Protein AF-A0A2V8VSI7-F1 (afdb_monomer)

Foldseek 3Di:
DDDLLNVLVLCLVLVPQEDEDAEELDQVCVVVNCVNCVVSNRQYKYKYFAWEWQADDDDDDDPDDDDDDQDWLPPPHTDTFTKIKIQLAPLSVVLRVVQSVQQQVNLPPPPVDDDPVGSGGDGGYLVSCLVSQPRMAIEGEQADPDQDPDSDDADDGHDDHPPPPPPPPPPDDDDPPDPVLVSRLVVVVSVCVRHPQSYEHEAEDQDPPRVVSVVSRVVSCVVNVHHYAYDLQADEAALVCLLVQLVVLCVVVVHDSVPRDPPSGGHSRRHNDRPVVSCVSCVPCVVNHVVVVVVSVSRDYDDDPPDDDAPDADDDPPDDLLRRLLVLLVQLCCVVVVDQDPVNVVQQVVLSVLCVVLVVSSVLRVLLVVVVVCVVVVHDAEDDDLCLLHSSCVSSPNHVHDNVVVVRDNCRQGNSVDSDDGD

Solvent-accessible surface area (backbone atoms only — not comparable to full-atom values): 24580 Å² total; per-residue (Å²): 114,65,48,60,68,56,51,47,52,50,34,58,77,66,66,45,68,58,51,73,50,56,41,76,59,38,63,89,58,48,68,60,35,42,52,54,18,56,77,70,71,28,45,55,34,52,28,25,29,32,48,30,48,42,86,80,86,86,73,84,85,75,90,77,80,98,66,84,81,85,80,54,97,77,59,90,77,74,44,56,36,63,34,37,36,33,24,26,24,62,60,6,43,52,25,51,52,49,52,43,44,58,18,45,59,77,43,72,66,81,58,92,82,63,59,86,87,65,53,70,45,51,57,36,45,67,64,59,48,50,76,44,28,61,45,39,31,37,37,38,55,71,59,37,90,57,80,72,85,66,97,61,89,36,89,49,64,53,32,80,58,79,68,92,80,74,78,81,85,79,88,78,80,98,67,93,73,53,80,61,57,58,51,52,52,52,51,53,49,54,49,34,72,55,38,49,91,34,34,29,39,35,42,57,82,67,53,98,67,28,70,59,56,46,55,50,49,53,51,50,23,63,76,69,72,36,54,55,29,55,54,55,77,62,61,29,65,46,57,80,44,42,60,55,51,40,47,54,38,8,62,76,69,75,48,50,70,92,67,56,44,74,25,55,39,82,57,64,60,25,22,61,68,50,71,72,56,54,46,69,75,35,72,92,43,60,65,23,57,50,37,49,54,52,53,53,68,60,35,63,54,73,85,84,75,92,69,86,84,75,75,90,68,89,63,62,91,96,52,46,53,56,60,44,48,51,52,50,28,52,54,22,35,31,73,73,60,73,57,78,46,74,66,57,48,54,53,45,54,51,54,50,50,52,36,52,75,69,68,40,32,45,58,57,52,50,53,47,50,54,53,50,53,32,53,76,72,69,46,90,80,76,59,61,78,45,46,30,19,28,56,53,35,28,20,65,54,54,12,88,46,62,16,79,86,70,72,42,54,40,62,73,42,58,36,93,90,47,92,67,82,75,116

Nearest PDB structures (foldseek):
  4jom-assembly1_A  TM=8.310E-01  e=1.559E-24  Escherichia coli K-12
  5fkv-assembly1_A  TM=8.664E-01  e=5.721E-24  Escherichia coli K-12
  5fkw-assembly1_A  TM=8.546E-01  e=1.582E-23  Escherichia coli K-12
  5fku-assembly1_A  TM=8.535E-01  e=1.902E-22  Escherichia coli K-12
  7pu7-assembly1_A  TM=7.719E-01  e=9.515E-24  Mycobacterium tuberculosis

pLDDT: mean 80.78, std 22.1, range [26.16, 98.5]

Mean predicted aligned error: 10.65 Å

Sequence (423 aa):
MASPEEIIAAAVEQKMPAVALTDTNGLYAAVQFYKLAQEARIKPIVGVALDIQWRVTSGEWREGIGEIPHCTRNDRRTHSMSLVLLAADMEGYSNLCQLVTLRHLGTTQLSQNMNPAETDGRPVTMQELAEHNHGVIALCPLPARSRDTSNRRGTIHRAPANTTQAEADCHEQGCSVTSRDLRITNYFSQLKEIFGDRLYIEVQRLLPGDGRTLREAERIGRELGVPLVATNNVHFLRPEEHLHHRVVNAIRTGGLLTTVAPPEITTGEAWFKPAAEMQKLFPDHPELLQATLEIADRCNLQLELGKLIFPECTVPEGETPDSYLEKVSFEGALKRYHFVTPEVRSRLMRELAVIKKWSLSPYFLLVLDIVNEARRRGIPAVARGSAASSMVTYGLGISRVCPLRWGLYFERFLNEQRGDCPD

Structure (mmCIF, N/CA/C/O backbone):
data_AF-A0A2V8VSI7-F1
#
_entry.id   AF-A0A2V8VSI7-F1
#
loop_
_atom_site.group_PDB
_atom_site.id
_atom_site.type_symbol
_atom_site.label_atom_id
_atom_site.label_alt_id
_atom_site.label_comp_id
_atom_site.label_asym_id
_atom_site.label_entity_id
_atom_site.label_seq_id
_atom_site.pdbx_PDB_ins_code
_atom_site.Cartn_x
_atom_site.Cartn_y
_atom_site.Cartn_z
_atom_site.occupancy
_atom_site.B_iso_or_equiv
_atom_site.auth_seq_id
_atom_site.auth_comp_id
_atom_site.auth_asym_id
_atom_site.auth_atom_id
_atom_site.pdbx_PDB_model_num
ATOM 1 N N . MET A 1 1 ? -7.793 7.190 -15.666 1.00 66.06 1 MET A N 1
ATOM 2 C CA . MET A 1 1 ? -6.771 6.394 -14.962 1.00 66.06 1 MET A CA 1
ATOM 3 C C . MET A 1 1 ? -7.435 5.089 -14.612 1.00 66.06 1 MET A C 1
ATOM 5 O O . MET A 1 1 ? -8.602 5.136 -14.242 1.00 66.06 1 MET A O 1
ATOM 9 N N . ALA A 1 2 ? -6.736 3.979 -14.803 1.00 83.25 2 ALA A N 1
ATOM 10 C CA . ALA A 1 2 ? -7.279 2.665 -14.500 1.00 83.25 2 ALA A CA 1
ATOM 11 C C . ALA A 1 2 ? -7.461 2.522 -12.984 1.00 83.25 2 ALA A C 1
ATOM 13 O O . ALA A 1 2 ? -6.534 2.805 -12.226 1.00 83.25 2 ALA A O 1
ATOM 14 N N . SER A 1 3 ? -8.652 2.129 -12.548 1.00 92.12 3 SER A N 1
ATOM 15 C CA . SER A 1 3 ? -8.899 1.774 -11.149 1.00 92.12 3 SER A CA 1
ATOM 16 C C . SER A 1 3 ? -8.239 0.431 -10.802 1.00 92.12 3 SER A C 1
ATOM 18 O O . SER A 1 3 ? -8.031 -0.394 -11.700 1.00 92.12 3 SER A O 1
ATOM 20 N N . PRO A 1 4 ? -7.921 0.166 -9.520 1.00 94.56 4 PRO A N 1
ATOM 21 C CA . PRO A 1 4 ? -7.428 -1.142 -9.090 1.00 94.56 4 PRO A CA 1
ATOM 22 C C . PRO A 1 4 ? -8.318 -2.301 -9.558 1.00 94.56 4 PRO A C 1
ATOM 24 O O . PRO A 1 4 ? -7.806 -3.329 -9.993 1.00 94.56 4 PRO A O 1
ATOM 27 N N . GLU A 1 5 ? -9.640 -2.122 -9.532 1.00 95.75 5 GLU A N 1
ATOM 28 C CA . GLU A 1 5 ? -10.621 -3.095 -10.012 1.00 95.75 5 GLU A CA 1
ATOM 29 C C . GLU A 1 5 ? -10.425 -3.425 -11.495 1.00 95.75 5 GLU A C 1
ATOM 31 O O . GLU A 1 5 ? -10.368 -4.598 -11.871 1.00 95.75 5 GLU A O 1
ATOM 36 N N . GLU A 1 6 ? -10.295 -2.405 -12.346 1.00 95.38 6 GLU A N 1
ATOM 37 C CA . GLU A 1 6 ? -10.133 -2.603 -13.788 1.00 95.38 6 GLU A CA 1
ATOM 38 C C . GLU A 1 6 ? -8.757 -3.199 -14.133 1.00 95.38 6 GLU A C 1
ATOM 40 O O . GLU A 1 6 ? -8.664 -4.037 -15.031 1.00 95.38 6 GLU A O 1
ATOM 45 N N . ILE 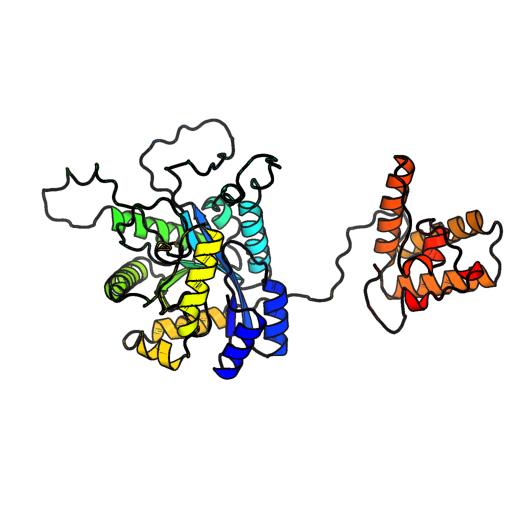A 1 7 ? -7.699 -2.823 -13.400 1.00 96.06 7 ILE A N 1
ATOM 46 C CA . ILE A 1 7 ? -6.353 -3.403 -13.553 1.00 96.06 7 ILE A CA 1
ATOM 47 C C . ILE A 1 7 ? -6.386 -4.906 -13.260 1.00 96.06 7 ILE A C 1
ATOM 49 O O . ILE A 1 7 ? -5.882 -5.703 -14.052 1.00 96.06 7 ILE A O 1
ATOM 53 N N . ILE A 1 8 ? -7.002 -5.309 -12.144 1.00 97.44 8 ILE A N 1
ATOM 54 C CA . ILE A 1 8 ? -7.108 -6.723 -11.771 1.00 97.44 8 ILE A CA 1
ATOM 55 C C . ILE A 1 8 ? -7.988 -7.489 -12.762 1.00 97.44 8 ILE A C 1
ATOM 57 O O . ILE A 1 8 ? -7.614 -8.586 -13.178 1.00 97.44 8 ILE A O 1
ATOM 61 N N . ALA A 1 9 ? -9.107 -6.913 -13.208 1.00 96.75 9 ALA A N 1
ATOM 62 C CA . ALA A 1 9 ? -9.951 -7.533 -14.227 1.00 96.75 9 ALA A CA 1
ATOM 63 C C . ALA A 1 9 ? -9.184 -7.781 -15.539 1.00 96.75 9 ALA A C 1
ATOM 65 O O . ALA A 1 9 ? -9.243 -8.883 -16.088 1.00 96.75 9 ALA A O 1
ATOM 66 N N . ALA A 1 10 ? -8.407 -6.796 -16.002 1.00 96.19 10 ALA A N 1
ATOM 67 C CA . ALA A 1 10 ? -7.572 -6.936 -17.192 1.00 96.19 10 ALA A CA 1
ATOM 68 C C . ALA A 1 10 ? -6.474 -7.998 -17.004 1.00 96.19 10 ALA A C 1
ATOM 70 O O . ALA A 1 10 ? -6.204 -8.779 -17.916 1.00 96.19 10 ALA A O 1
ATOM 71 N N . ALA A 1 11 ? -5.866 -8.078 -15.818 1.00 96.69 11 ALA A N 1
ATOM 72 C CA . ALA A 1 11 ? -4.865 -9.093 -15.499 1.00 96.69 11 ALA A CA 1
ATOM 73 C C . ALA A 1 11 ? -5.439 -10.517 -15.549 1.00 96.69 11 ALA A C 1
ATOM 75 O O . ALA A 1 11 ? -4.813 -11.419 -16.109 1.00 96.69 11 ALA A O 1
ATOM 76 N N . VAL A 1 12 ? -6.651 -10.708 -15.014 1.00 97.44 12 VAL A N 1
ATOM 77 C CA . VAL A 1 12 ? -7.385 -11.980 -15.069 1.00 97.44 12 VAL A CA 1
ATOM 78 C C . VAL A 1 12 ? -7.721 -12.351 -16.513 1.00 97.44 12 VAL A C 1
ATOM 80 O O . VAL A 1 12 ? -7.460 -13.482 -16.928 1.00 97.44 12 VAL A O 1
ATOM 83 N N . GLU A 1 13 ? -8.254 -11.409 -17.297 1.00 96.56 13 GLU A N 1
ATOM 84 C CA . GLU A 1 13 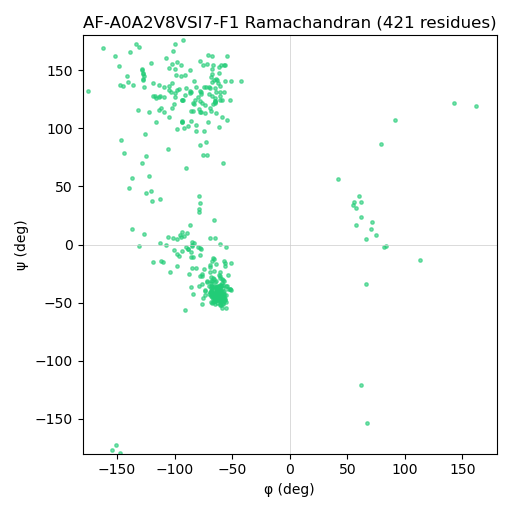? -8.579 -11.616 -18.716 1.00 96.56 13 GLU A CA 1
ATOM 85 C C . GLU A 1 13 ? -7.344 -12.059 -19.515 1.00 96.56 13 GLU A C 1
ATOM 87 O O . GLU A 1 13 ? -7.399 -13.006 -20.304 1.00 96.56 13 GLU A O 1
ATOM 92 N N . GLN A 1 14 ? -6.203 -11.421 -19.251 1.00 95.75 14 GLN A N 1
ATOM 93 C CA . GLN A 1 14 ? -4.928 -11.702 -19.906 1.00 95.75 14 GLN A CA 1
ATOM 94 C C . GLN A 1 14 ? -4.161 -12.886 -19.284 1.00 95.75 14 GLN A C 1
ATOM 96 O O . GLN A 1 14 ? -3.080 -13.226 -19.768 1.00 95.75 14 GLN A O 1
ATOM 101 N N . LYS A 1 15 ? -4.715 -13.545 -18.251 1.00 96.25 15 LYS A N 1
ATOM 102 C CA . LYS A 1 15 ? -4.118 -14.682 -17.521 1.00 96.25 15 LYS A CA 1
ATOM 103 C C . LYS A 1 15 ? -2.726 -14.385 -16.950 1.00 96.25 15 LYS A C 1
ATOM 105 O O . LYS A 1 15 ? -1.849 -15.251 -16.951 1.00 96.25 15 LYS A O 1
ATOM 110 N N . MET A 1 16 ? -2.510 -13.161 -16.477 1.00 95.88 16 MET A N 1
ATOM 111 C CA . MET A 1 16 ? -1.258 -12.773 -15.832 1.00 95.88 16 MET A CA 1
ATOM 112 C C . MET A 1 16 ? -1.184 -13.364 -14.416 1.00 95.88 16 MET A C 1
ATOM 114 O O . MET A 1 16 ? -2.165 -13.288 -13.683 1.00 95.88 16 MET A O 1
ATOM 118 N N . PRO A 1 17 ? -0.047 -13.939 -13.991 1.00 96.50 17 PRO A N 1
ATOM 119 C CA . PRO A 1 17 ? 0.071 -14.525 -12.654 1.00 96.50 17 PRO A CA 1
ATOM 120 C C . PRO A 1 17 ? 0.218 -13.469 -11.547 1.00 96.50 17 PRO A C 1
ATOM 122 O O . PRO A 1 17 ? -0.160 -13.716 -10.401 1.00 96.50 17 PRO A O 1
ATOM 125 N N . ALA A 1 18 ? 0.771 -12.300 -11.878 1.00 97.75 18 ALA A N 1
ATOM 126 C CA . ALA A 1 18 ? 1.078 -11.227 -10.943 1.00 97.75 18 ALA A CA 1
ATOM 127 C C . ALA A 1 18 ? 0.947 -9.857 -11.616 1.00 97.75 18 ALA A C 1
ATOM 129 O O . ALA A 1 18 ? 1.141 -9.744 -12.828 1.00 97.75 18 ALA A O 1
ATOM 130 N N . VAL A 1 19 ? 0.668 -8.820 -10.824 1.00 97.44 19 VAL A N 1
ATOM 131 C CA . VAL A 1 19 ? 0.669 -7.418 -11.268 1.00 97.44 19 VAL A CA 1
ATOM 132 C C . VAL A 1 19 ? 1.273 -6.536 -10.185 1.00 97.44 19 VAL A C 1
ATOM 134 O O . VAL A 1 19 ? 0.986 -6.724 -9.002 1.00 97.44 19 VAL A O 1
ATOM 137 N N . ALA A 1 20 ? 2.082 -5.558 -10.598 1.00 97.62 20 ALA A N 1
ATOM 138 C CA . ALA A 1 20 ? 2.595 -4.514 -9.724 1.00 97.62 20 ALA A CA 1
ATOM 139 C C . ALA A 1 20 ? 1.792 -3.221 -9.864 1.00 97.62 20 ALA A C 1
ATOM 141 O O . ALA A 1 20 ? 1.588 -2.739 -10.978 1.00 97.62 20 ALA A O 1
ATOM 142 N N . LEU A 1 21 ? 1.370 -2.654 -8.733 1.00 97.12 21 LEU A N 1
ATOM 143 C CA . LEU A 1 21 ? 0.835 -1.298 -8.666 1.00 97.12 21 LEU A CA 1
ATOM 144 C C . LEU A 1 21 ? 1.917 -0.376 -8.106 1.00 97.12 21 LEU A C 1
ATOM 146 O O . LEU A 1 21 ? 2.359 -0.565 -6.974 1.00 97.12 21 LEU A O 1
ATOM 150 N N . THR A 1 22 ? 2.342 0.599 -8.908 1.00 95.31 22 THR A N 1
ATOM 151 C CA . THR A 1 22 ? 3.442 1.523 -8.595 1.00 95.31 22 THR A CA 1
ATOM 152 C C . THR A 1 22 ? 2.990 2.965 -8.790 1.00 95.31 22 THR A C 1
ATOM 154 O O . THR A 1 22 ? 3.392 3.638 -9.741 1.00 95.31 22 THR A O 1
ATOM 157 N N . ASP A 1 23 ? 2.112 3.428 -7.902 1.00 91.12 23 ASP A N 1
ATOM 158 C CA . ASP A 1 23 ? 1.590 4.795 -7.935 1.00 91.12 23 ASP A CA 1
ATOM 159 C C . ASP A 1 23 ? 2.715 5.828 -7.773 1.00 91.12 23 ASP A C 1
ATOM 161 O O . ASP A 1 23 ? 3.758 5.573 -7.165 1.00 91.12 23 ASP A O 1
ATOM 165 N N . THR A 1 24 ? 2.513 7.029 -8.317 1.00 88.25 24 THR A N 1
ATOM 166 C CA . THR A 1 24 ? 3.495 8.110 -8.193 1.00 88.25 24 THR A CA 1
ATOM 167 C C . THR A 1 24 ? 3.487 8.681 -6.781 1.00 88.25 24 THR A C 1
ATOM 169 O O . THR A 1 24 ? 2.489 9.240 -6.327 1.00 88.25 24 THR A O 1
ATOM 172 N N . ASN A 1 25 ? 4.637 8.598 -6.115 1.00 86.31 25 ASN A N 1
ATOM 173 C CA . ASN A 1 25 ? 4.928 9.222 -4.830 1.00 86.31 25 ASN A CA 1
ATOM 174 C C . ASN A 1 25 ? 3.990 8.833 -3.677 1.00 86.31 25 ASN A C 1
ATOM 176 O O . ASN A 1 25 ? 3.980 9.521 -2.663 1.00 86.31 25 ASN A O 1
ATOM 180 N N . GLY A 1 26 ? 3.224 7.748 -3.784 1.00 90.25 26 GLY A N 1
ATOM 181 C CA . GLY A 1 26 ? 2.292 7.331 -2.743 1.00 90.25 26 GLY A CA 1
ATOM 182 C C . GLY A 1 26 ? 1.856 5.879 -2.878 1.00 90.25 26 GLY A C 1
ATOM 183 O O . GLY A 1 26 ? 2.102 5.238 -3.890 1.00 90.25 26 GLY A O 1
ATOM 184 N N . LEU A 1 27 ? 1.195 5.378 -1.834 1.00 93.12 27 LEU A N 1
ATOM 185 C CA . LEU A 1 27 ? 0.635 4.022 -1.748 1.00 93.12 27 LEU A CA 1
ATOM 186 C C . LEU A 1 27 ? -0.889 4.076 -1.538 1.00 93.12 27 LEU A C 1
ATOM 188 O O . LEU A 1 27 ? -1.455 3.299 -0.772 1.00 93.12 27 LEU A O 1
ATOM 192 N N . TYR A 1 28 ? -1.558 5.038 -2.180 1.00 91.00 28 TYR A N 1
ATOM 193 C CA . TYR A 1 28 ? -2.950 5.397 -1.887 1.00 91.00 28 TYR A CA 1
ATOM 194 C C . TYR A 1 28 ? -3.925 4.239 -2.102 1.00 91.00 28 TYR A C 1
ATOM 196 O O . TYR A 1 28 ? -4.801 4.006 -1.271 1.00 91.00 28 TYR A O 1
ATOM 204 N N . ALA A 1 29 ? -3.748 3.492 -3.193 1.00 93.12 29 ALA A N 1
ATOM 205 C CA . ALA A 1 29 ? -4.604 2.366 -3.542 1.00 93.12 29 ALA A CA 1
ATOM 206 C C . ALA A 1 29 ? -4.024 1.000 -3.130 1.00 93.12 29 ALA A C 1
ATOM 208 O O . ALA A 1 29 ? -4.637 -0.026 -3.417 1.00 93.12 29 ALA A O 1
ATOM 209 N N . ALA A 1 30 ? -2.883 0.954 -2.427 1.00 94.44 30 ALA A N 1
ATOM 210 C CA . ALA A 1 30 ? -2.153 -0.289 -2.159 1.00 94.44 30 ALA A CA 1
ATOM 211 C C . ALA A 1 30 ? -2.998 -1.352 -1.430 1.00 94.44 30 ALA A C 1
ATOM 213 O O . ALA A 1 30 ? -3.031 -2.507 -1.849 1.00 94.44 30 ALA A O 1
ATOM 214 N N . VAL A 1 31 ? -3.729 -0.969 -0.375 1.00 94.50 31 VAL A N 1
ATOM 215 C CA . VAL A 1 31 ? -4.557 -1.908 0.410 1.00 94.50 31 VAL A CA 1
ATOM 216 C C . VAL A 1 31 ? -5.769 -2.403 -0.385 1.00 94.50 31 VAL A C 1
ATOM 218 O O . VAL A 1 31 ? -6.108 -3.584 -0.315 1.00 94.50 31 VAL A O 1
ATOM 221 N N . GLN A 1 32 ? -6.425 -1.517 -1.141 1.00 95.44 32 GLN A N 1
ATOM 222 C CA . GLN A 1 32 ? -7.565 -1.876 -1.992 1.00 95.44 32 GLN A CA 1
ATOM 223 C C . GLN A 1 32 ? -7.125 -2.823 -3.113 1.00 95.44 32 GLN A C 1
ATOM 225 O O . GLN A 1 32 ? -7.711 -3.889 -3.279 1.00 95.44 32 GLN A O 1
ATOM 230 N N . PHE A 1 33 ? -6.041 -2.478 -3.811 1.00 97.12 33 PHE A N 1
ATOM 231 C CA . PHE A 1 33 ? -5.417 -3.309 -4.837 1.00 97.12 33 PHE A CA 1
ATOM 232 C C . PHE A 1 33 ? -5.037 -4.692 -4.305 1.00 97.12 33 PHE A C 1
ATOM 234 O O . PHE A 1 33 ? -5.388 -5.700 -4.912 1.00 97.12 33 PHE A O 1
ATOM 241 N N . TYR A 1 34 ? -4.382 -4.751 -3.142 1.00 96.94 34 TYR A N 1
ATOM 242 C CA . TYR A 1 34 ? -3.969 -6.009 -2.530 1.00 96.94 34 TYR A CA 1
ATOM 243 C C . TYR A 1 34 ? -5.166 -6.925 -2.226 1.00 96.94 34 TYR A C 1
ATOM 245 O O . TYR A 1 34 ? -5.124 -8.110 -2.553 1.00 96.94 34 TYR A O 1
ATOM 253 N N . LYS A 1 35 ? -6.257 -6.380 -1.664 1.00 95.81 35 LYS A N 1
ATOM 254 C CA . LYS A 1 35 ? -7.498 -7.133 -1.401 1.00 95.81 35 LYS A CA 1
ATOM 255 C C . LYS A 1 35 ? -8.111 -7.698 -2.683 1.00 95.81 35 LYS A C 1
ATOM 257 O O . LYS A 1 35 ? -8.349 -8.899 -2.767 1.00 95.81 35 LYS A O 1
ATOM 262 N N . LEU A 1 36 ? -8.309 -6.844 -3.688 1.00 97.00 36 LEU A N 1
ATOM 263 C CA . LEU A 1 36 ? -8.920 -7.230 -4.964 1.00 97.00 36 LEU A CA 1
ATOM 264 C C . LEU A 1 36 ? -8.091 -8.288 -5.701 1.00 97.00 36 LEU A C 1
ATOM 266 O O . LEU A 1 36 ? -8.638 -9.248 -6.241 1.00 97.00 36 LEU A O 1
ATOM 270 N N . ALA A 1 37 ? -6.765 -8.145 -5.693 1.00 96.69 37 ALA A N 1
ATOM 271 C CA . ALA A 1 37 ? -5.856 -9.110 -6.298 1.00 96.69 37 ALA A CA 1
ATOM 272 C C . ALA A 1 37 ? -5.943 -10.482 -5.613 1.00 96.69 37 ALA A C 1
ATOM 274 O O . ALA A 1 37 ? -6.057 -11.503 -6.294 1.00 96.69 37 ALA A O 1
ATOM 275 N N . GLN A 1 38 ? -5.953 -10.512 -4.272 1.00 94.81 38 GLN A N 1
ATOM 276 C CA . GLN A 1 38 ? -6.104 -11.752 -3.508 1.00 94.81 38 GLN A CA 1
ATOM 277 C C . GLN A 1 38 ? -7.431 -12.458 -3.812 1.00 94.81 38 GLN A C 1
ATOM 279 O O . GLN A 1 38 ? -7.435 -13.667 -4.049 1.00 94.81 38 GLN A O 1
ATOM 284 N N . GLU A 1 39 ? -8.541 -11.717 -3.859 1.00 95.88 39 GLU A N 1
ATOM 285 C CA . GLU A 1 39 ? -9.862 -12.252 -4.217 1.00 95.88 39 GLU A CA 1
ATOM 286 C C . GLU A 1 39 ? -9.876 -12.838 -5.638 1.00 95.88 39 GLU A C 1
ATOM 288 O O . GLU A 1 39 ? -10.419 -13.922 -5.865 1.00 95.88 39 GLU A O 1
ATOM 293 N N . ALA A 1 40 ? -9.208 -12.169 -6.581 1.00 97.00 40 ALA A N 1
ATOM 294 C CA . ALA A 1 40 ? -9.070 -12.603 -7.969 1.00 97.00 40 ALA A CA 1
ATOM 295 C C . ALA A 1 40 ? -7.989 -13.681 -8.196 1.00 97.00 40 ALA A C 1
ATOM 297 O O . ALA A 1 40 ? -7.833 -14.156 -9.322 1.00 97.00 40 ALA A O 1
ATOM 298 N N . ARG A 1 41 ? -7.252 -14.089 -7.150 1.00 96.38 41 ARG A N 1
ATOM 299 C CA . ARG A 1 41 ? -6.105 -15.020 -7.214 1.00 96.38 41 ARG A CA 1
ATOM 300 C C . ARG A 1 41 ? -4.978 -14.557 -8.146 1.00 96.38 41 ARG A C 1
ATOM 302 O O . ARG A 1 41 ? -4.274 -15.381 -8.726 1.00 96.38 41 ARG A O 1
ATOM 309 N N . ILE A 1 42 ? -4.797 -13.247 -8.262 1.00 97.56 42 ILE A N 1
ATOM 310 C CA . ILE A 1 42 ? -3.649 -12.616 -8.917 1.00 97.56 42 ILE A CA 1
ATOM 311 C C . ILE A 1 42 ? -2.661 -12.234 -7.822 1.00 97.56 42 ILE A C 1
ATOM 313 O O . ILE A 1 42 ? -3.063 -11.658 -6.815 1.00 97.56 42 ILE A O 1
ATOM 317 N N . LYS A 1 43 ? -1.371 -12.534 -7.989 1.00 97.94 43 LYS A N 1
ATOM 318 C CA . LYS A 1 43 ? -0.353 -12.154 -7.003 1.00 97.94 43 LYS A CA 1
ATOM 319 C C . LYS A 1 43 ? -0.182 -10.621 -6.991 1.00 97.94 43 LYS A C 1
ATOM 321 O O . LYS A 1 43 ? 0.266 -10.072 -8.003 1.00 97.94 43 LYS A O 1
ATOM 326 N N . PRO A 1 44 ? -0.522 -9.915 -5.893 1.00 97.62 44 PRO A N 1
ATOM 327 C CA . PRO A 1 44 ? -0.304 -8.477 -5.811 1.00 97.62 44 PRO A CA 1
ATOM 328 C C . PRO A 1 44 ? 1.163 -8.172 -5.524 1.00 97.62 44 PRO A C 1
ATOM 330 O O . PRO A 1 44 ? 1.745 -8.712 -4.585 1.00 97.62 44 PRO A O 1
ATOM 333 N N . ILE A 1 45 ? 1.735 -7.243 -6.281 1.00 98.38 45 ILE A N 1
ATOM 334 C CA . ILE A 1 45 ? 3.033 -6.641 -5.979 1.00 98.38 45 ILE A CA 1
ATOM 335 C C . ILE A 1 45 ? 2.780 -5.172 -5.643 1.00 98.38 45 ILE A C 1
ATOM 337 O O . ILE A 1 45 ? 2.293 -4.398 -6.466 1.00 98.38 45 ILE A O 1
ATOM 341 N N . VAL A 1 46 ? 3.065 -4.793 -4.401 1.00 98.12 46 VAL A N 1
ATOM 342 C CA . VAL A 1 46 ? 2.893 -3.414 -3.935 1.00 98.12 46 VAL A CA 1
ATOM 343 C C . VAL A 1 46 ? 4.193 -2.658 -4.162 1.00 98.12 46 VAL A C 1
ATOM 345 O O . VAL A 1 46 ? 5.256 -3.111 -3.739 1.00 98.12 46 VAL A O 1
ATOM 348 N N . GLY A 1 47 ? 4.110 -1.499 -4.802 1.00 97.12 47 GLY A N 1
ATOM 349 C CA . GLY A 1 47 ? 5.257 -0.636 -5.014 1.00 97.12 47 GLY A CA 1
ATOM 350 C C . GLY A 1 47 ? 4.880 0.827 -5.181 1.00 97.12 47 GLY A C 1
ATOM 351 O O . GLY A 1 47 ? 3.721 1.218 -5.074 1.00 97.12 47 GLY A O 1
ATOM 352 N N . VAL A 1 48 ? 5.887 1.651 -5.439 1.00 95.38 48 VAL A N 1
ATOM 353 C CA . VAL A 1 48 ? 5.757 3.099 -5.594 1.00 95.38 48 VAL A CA 1
ATOM 354 C C . VAL A 1 48 ? 6.791 3.599 -6.596 1.00 95.38 48 VAL A C 1
ATOM 356 O O . VAL A 1 48 ? 7.948 3.192 -6.557 1.00 95.38 48 VAL A O 1
ATOM 359 N N . ALA A 1 49 ? 6.387 4.493 -7.492 1.00 92.31 49 ALA A N 1
ATOM 360 C CA . ALA A 1 49 ? 7.311 5.274 -8.304 1.00 92.31 49 ALA A CA 1
ATOM 361 C C . ALA A 1 49 ? 7.663 6.547 -7.525 1.00 92.31 49 ALA A C 1
ATOM 363 O O . ALA A 1 49 ? 6.849 7.467 -7.429 1.00 92.31 49 ALA A O 1
ATOM 364 N N . LEU A 1 50 ? 8.846 6.581 -6.914 1.00 87.38 50 LEU A N 1
ATOM 365 C CA . LEU A 1 50 ? 9.234 7.607 -5.950 1.00 87.38 50 LEU A CA 1
ATOM 366 C C . LEU A 1 50 ? 10.297 8.545 -6.522 1.00 87.38 50 LEU A C 1
ATOM 368 O O . LEU A 1 50 ? 11.276 8.101 -7.118 1.00 87.38 50 LEU A O 1
ATOM 372 N N . ASP A 1 51 ? 10.125 9.847 -6.313 1.00 84.62 51 ASP A N 1
ATOM 373 C CA . ASP A 1 51 ? 11.133 10.838 -6.683 1.00 84.62 51 ASP A CA 1
ATOM 374 C C . ASP A 1 51 ? 12.332 10.791 -5.727 1.00 84.62 51 ASP A C 1
ATOM 376 O O . ASP A 1 51 ? 12.235 11.182 -4.561 1.00 84.62 51 ASP A O 1
ATOM 380 N N . ILE A 1 52 ? 13.485 10.375 -6.247 1.00 82.12 52 ILE A N 1
ATOM 381 C CA . ILE A 1 52 ? 14.766 10.344 -5.541 1.00 82.12 52 ILE A CA 1
ATOM 382 C C . ILE A 1 52 ? 15.622 11.529 -5.978 1.00 82.12 52 ILE A C 1
ATOM 384 O O . ILE A 1 52 ? 15.692 11.883 -7.157 1.00 82.12 52 ILE A O 1
ATOM 388 N N . GLN A 1 53 ? 16.300 12.155 -5.024 1.00 77.19 53 GLN A N 1
ATOM 389 C CA . GLN A 1 53 ? 17.218 13.250 -5.272 1.00 77.19 53 GLN A CA 1
ATOM 390 C C . GLN A 1 53 ? 18.410 12.761 -6.098 1.00 77.19 53 GLN A C 1
ATOM 392 O O . GLN A 1 53 ? 19.168 11.883 -5.693 1.00 77.19 53 GLN A O 1
ATOM 397 N N . TRP A 1 54 ? 18.622 13.415 -7.232 1.00 67.38 54 TRP A N 1
ATOM 398 C CA . TRP A 1 54 ? 19.773 13.224 -8.093 1.00 67.38 54 TRP A CA 1
ATOM 399 C C . TRP A 1 54 ? 20.719 14.417 -7.925 1.00 67.38 54 TRP A C 1
ATOM 401 O O . TRP A 1 54 ? 20.420 15.541 -8.338 1.00 67.38 54 TRP A O 1
ATOM 411 N N . ARG A 1 55 ? 21.883 14.212 -7.305 1.00 59.03 55 ARG A N 1
ATOM 412 C CA . ARG A 1 55 ? 22.898 15.269 -7.201 1.00 59.03 55 ARG A CA 1
ATOM 413 C C . ARG A 1 55 ? 23.785 15.273 -8.445 1.00 59.03 55 ARG A C 1
ATOM 415 O O . ARG A 1 55 ? 24.556 14.350 -8.668 1.00 59.03 55 ARG A O 1
ATOM 422 N N . VAL A 1 56 ? 23.725 16.357 -9.222 1.00 44.78 56 VAL A N 1
ATOM 423 C CA . VAL A 1 56 ? 24.795 16.726 -10.161 1.00 44.78 56 VAL A CA 1
ATOM 424 C C . VAL A 1 56 ? 25.658 17.768 -9.464 1.00 44.78 56 VAL A C 1
ATOM 426 O O . VAL A 1 56 ? 25.283 18.935 -9.393 1.00 44.78 56 VAL A O 1
ATOM 429 N N . THR A 1 57 ? 26.791 17.373 -8.895 1.00 36.41 57 THR A N 1
ATOM 430 C CA . THR A 1 57 ? 27.716 18.334 -8.290 1.00 36.41 57 THR A CA 1
ATOM 431 C C . THR A 1 57 ? 28.379 19.183 -9.375 1.00 36.41 57 THR A C 1
ATOM 433 O O . THR A 1 57 ? 29.131 18.686 -10.209 1.00 36.41 57 THR A O 1
ATOM 436 N N . SER A 1 58 ? 28.122 20.486 -9.326 1.00 33.12 58 SER A N 1
ATOM 437 C CA . SER A 1 58 ? 29.056 21.538 -9.733 1.00 33.12 58 SER A CA 1
ATOM 438 C C . SER A 1 58 ? 28.850 22.705 -8.764 1.00 33.12 58 SER A C 1
ATOM 440 O O . SER A 1 58 ? 28.093 23.634 -9.042 1.00 33.12 58 SER A O 1
ATOM 442 N N . GLY A 1 59 ? 29.418 22.586 -7.566 1.00 30.64 59 GLY A N 1
ATOM 443 C CA . GLY A 1 59 ? 29.318 23.590 -6.507 1.00 30.64 59 GLY A CA 1
ATOM 444 C C . GLY A 1 59 ? 29.675 22.991 -5.152 1.00 30.64 59 GLY A C 1
ATOM 445 O O . GLY A 1 59 ? 29.050 22.027 -4.723 1.00 30.64 59 GLY A O 1
ATOM 446 N N . GLU A 1 60 ? 30.717 23.540 -4.541 1.00 28.75 60 GLU A N 1
ATOM 447 C CA . GLU A 1 60 ? 31.351 23.121 -3.292 1.00 28.75 60 GLU A CA 1
ATOM 448 C C . GLU A 1 60 ? 30.367 22.927 -2.131 1.00 28.75 60 GLU A C 1
ATOM 450 O O . GLU A 1 60 ? 29.447 23.720 -1.913 1.00 28.75 60 GLU A O 1
ATOM 455 N N . TRP A 1 61 ? 30.620 21.884 -1.342 1.00 28.31 61 TRP A N 1
ATOM 456 C CA . TRP A 1 61 ? 30.075 21.741 -0.000 1.00 28.31 61 TRP A CA 1
ATOM 457 C C . TRP A 1 61 ? 30.651 22.849 0.887 1.00 28.31 61 TRP A C 1
ATOM 459 O O . TRP A 1 61 ? 31.865 22.929 1.059 1.00 28.31 61 TRP A O 1
ATOM 469 N N . ARG A 1 62 ? 29.797 23.686 1.484 1.00 26.36 62 ARG A N 1
ATOM 470 C CA . ARG A 1 62 ? 30.167 24.399 2.711 1.00 26.36 62 ARG A CA 1
ATOM 471 C C . ARG A 1 62 ? 29.681 23.554 3.877 1.00 26.36 62 ARG A C 1
ATOM 473 O O . ARG A 1 62 ? 28.481 23.465 4.114 1.00 26.36 62 ARG A O 1
ATOM 480 N N . GLU A 1 63 ? 30.614 22.887 4.548 1.00 27.30 63 GLU A N 1
ATOM 481 C CA . GLU A 1 63 ? 30.364 22.282 5.854 1.00 27.30 63 GLU A CA 1
ATOM 482 C C . GLU A 1 63 ? 29.927 23.374 6.834 1.00 27.30 63 GLU A C 1
ATOM 484 O O . GLU A 1 63 ? 30.630 24.366 7.030 1.00 27.30 63 GLU A O 1
ATOM 489 N N . GLY A 1 64 ? 28.759 23.187 7.445 1.00 28.53 64 GLY A N 1
ATOM 490 C CA . GLY A 1 64 ? 28.303 24.010 8.556 1.00 28.53 64 GLY A CA 1
ATOM 491 C C . GLY A 1 64 ? 26.807 24.296 8.526 1.00 28.53 64 GLY A C 1
ATOM 492 O O . GLY A 1 64 ? 26.321 24.975 7.630 1.00 28.53 64 GLY A O 1
ATOM 493 N N . ILE A 1 65 ? 26.149 23.888 9.616 1.00 26.83 65 ILE A N 1
ATOM 494 C CA . ILE A 1 65 ? 24.784 24.217 10.062 1.00 26.83 65 ILE A CA 1
ATOM 495 C C . ILE A 1 65 ? 23.706 23.236 9.560 1.00 26.83 65 ILE A C 1
ATOM 497 O O . ILE A 1 65 ? 23.334 23.197 8.392 1.00 26.83 65 ILE A O 1
ATOM 501 N N . GLY A 1 66 ? 23.215 22.420 10.500 1.00 27.95 66 GLY A N 1
ATOM 502 C CA . GLY A 1 66 ? 22.170 21.415 10.317 1.00 27.95 66 GLY A CA 1
ATOM 503 C C . GLY A 1 66 ? 20.780 22.016 10.129 1.00 27.95 66 GLY A C 1
ATOM 504 O O . GLY A 1 66 ? 19.955 21.967 11.036 1.00 27.95 66 GLY A O 1
ATOM 505 N N . GLU A 1 67 ? 20.511 22.528 8.932 1.00 26.77 67 GLU A N 1
ATOM 506 C CA . GLU A 1 67 ? 19.159 22.845 8.473 1.00 26.77 67 GLU A CA 1
ATOM 507 C C . GLU A 1 67 ? 18.789 21.964 7.273 1.00 26.77 67 GLU A C 1
ATOM 509 O O . GLU A 1 67 ? 19.499 21.891 6.269 1.00 26.77 67 GLU A O 1
ATOM 514 N N . ILE A 1 68 ? 17.653 21.272 7.387 1.00 31.98 68 ILE A N 1
ATOM 515 C CA . ILE A 1 68 ? 17.048 20.489 6.305 1.00 31.98 68 ILE A CA 1
ATOM 516 C C . ILE A 1 68 ? 16.632 21.478 5.194 1.00 31.98 68 ILE A C 1
ATOM 518 O O . ILE A 1 68 ? 15.841 22.388 5.475 1.00 31.98 68 ILE A O 1
ATOM 522 N N . PRO A 1 69 ? 17.113 21.343 3.940 1.00 30.73 69 PRO A N 1
ATOM 523 C CA . PRO A 1 69 ? 16.858 22.337 2.901 1.00 30.73 69 PRO A CA 1
ATOM 524 C C . PRO A 1 69 ? 15.362 22.505 2.623 1.00 30.73 69 PRO A C 1
ATOM 526 O O . PRO A 1 69 ? 14.663 21.548 2.281 1.00 30.73 69 PRO A O 1
ATOM 529 N N . HIS A 1 70 ? 14.868 23.737 2.737 1.00 29.52 70 HIS A N 1
ATOM 530 C CA . HIS A 1 70 ? 13.507 24.092 2.345 1.00 29.52 70 HIS A CA 1
ATOM 531 C C . HIS A 1 70 ? 13.405 24.069 0.816 1.00 29.52 70 HIS A C 1
ATOM 533 O O . HIS A 1 70 ? 13.911 24.950 0.120 1.00 29.52 70 HIS A O 1
ATOM 539 N N . CYS A 1 71 ? 12.768 23.030 0.285 1.00 36.69 71 CYS A N 1
ATOM 540 C CA . CYS A 1 71 ? 12.589 22.840 -1.148 1.00 36.69 71 CYS A CA 1
ATOM 541 C C . CYS A 1 71 ? 11.399 23.691 -1.617 1.00 36.69 71 CYS A C 1
ATOM 543 O O . CYS A 1 71 ? 10.253 23.281 -1.467 1.00 36.69 71 CYS A O 1
ATOM 545 N N . THR A 1 72 ? 11.640 24.882 -2.172 1.00 31.08 72 THR A N 1
ATOM 546 C CA . THR A 1 72 ? 10.584 25.659 -2.850 1.00 31.08 72 THR A CA 1
ATOM 547 C C . THR A 1 72 ? 10.592 25.375 -4.352 1.00 31.08 72 THR A C 1
ATOM 549 O O . THR A 1 72 ? 11.625 25.041 -4.933 1.00 31.08 72 THR A O 1
ATOM 552 N N . ARG A 1 73 ? 9.438 25.552 -5.012 1.00 33.78 73 ARG A N 1
ATOM 553 C CA . ARG A 1 73 ? 9.194 25.329 -6.455 1.00 33.78 73 ARG A CA 1
ATOM 554 C C . ARG A 1 73 ? 10.198 26.017 -7.404 1.00 33.78 73 ARG A C 1
ATOM 556 O O . ARG A 1 73 ? 10.271 25.658 -8.577 1.00 33.78 73 ARG A O 1
ATOM 563 N N . ASN A 1 74 ? 10.972 26.985 -6.908 1.00 32.22 74 ASN A N 1
ATOM 564 C CA . ASN A 1 74 ? 11.968 27.746 -7.662 1.00 32.22 74 ASN A CA 1
ATOM 565 C C . ASN A 1 74 ? 13.422 27.308 -7.440 1.00 32.22 74 ASN A C 1
ATOM 567 O O . ASN A 1 74 ? 14.322 27.951 -7.991 1.00 32.22 74 ASN A O 1
ATOM 571 N N . ASP A 1 75 ? 13.684 26.234 -6.690 1.00 35.38 75 ASP A N 1
ATOM 572 C CA . ASP A 1 75 ? 15.046 25.725 -6.571 1.00 35.38 75 ASP A CA 1
ATOM 573 C C . ASP A 1 75 ? 15.475 25.033 -7.878 1.00 35.38 75 ASP A C 1
ATOM 575 O O . ASP A 1 75 ? 15.300 23.836 -8.097 1.00 35.38 75 ASP A O 1
ATOM 579 N N . ARG A 1 76 ? 16.033 25.837 -8.791 1.00 35.94 76 ARG A N 1
ATOM 580 C CA . ARG A 1 76 ? 16.534 25.454 -10.124 1.00 35.94 76 ARG A CA 1
ATOM 581 C C . ARG A 1 76 ? 17.666 24.410 -10.088 1.00 35.94 76 ARG A C 1
ATOM 583 O O . ARG A 1 76 ? 18.195 24.072 -11.144 1.00 35.94 76 ARG A O 1
ATOM 590 N N . ARG A 1 77 ? 18.088 23.950 -8.904 1.00 37.09 77 ARG A N 1
ATOM 591 C CA . ARG A 1 77 ? 19.302 23.146 -8.691 1.00 37.09 77 ARG A CA 1
ATOM 592 C C . ARG A 1 77 ? 19.043 21.696 -8.277 1.00 37.09 77 ARG A C 1
ATOM 594 O O . ARG A 1 77 ? 19.964 20.885 -8.374 1.00 37.09 77 ARG A O 1
ATOM 601 N N . THR A 1 78 ? 17.829 21.331 -7.869 1.00 44.03 78 THR A N 1
ATOM 602 C CA . THR A 1 78 ? 17.518 19.957 -7.447 1.00 44.03 78 THR A CA 1
ATOM 603 C C . THR A 1 78 ? 16.957 19.134 -8.604 1.00 44.03 78 THR A C 1
ATOM 605 O O . THR A 1 78 ? 15.812 19.291 -9.028 1.00 44.03 78 THR A O 1
ATOM 608 N N . HIS A 1 79 ? 17.796 18.238 -9.124 1.00 59.50 79 HIS A N 1
ATOM 609 C CA . HIS A 1 79 ? 17.377 17.212 -10.070 1.00 59.50 79 HIS A CA 1
ATOM 610 C C . HIS A 1 79 ? 16.791 16.042 -9.274 1.00 59.50 79 HIS A C 1
ATOM 612 O O . HIS A 1 79 ? 17.304 15.698 -8.209 1.00 59.50 79 HIS A O 1
ATOM 618 N N . SER A 1 80 ? 15.715 15.442 -9.772 1.00 64.75 80 SER A N 1
ATOM 619 C CA . SER A 1 80 ? 15.157 14.208 -9.226 1.00 64.75 80 SER A CA 1
ATOM 620 C C . SER A 1 80 ? 14.989 13.186 -10.340 1.00 64.75 80 SER A C 1
ATOM 622 O O . SER A 1 80 ? 14.744 13.548 -11.494 1.00 64.75 80 SER A O 1
ATOM 624 N N . MET A 1 81 ? 15.141 11.916 -9.989 1.00 74.38 81 MET A N 1
ATOM 625 C CA . MET A 1 81 ? 14.798 10.789 -10.843 1.00 74.38 81 MET A CA 1
ATOM 626 C C . MET A 1 81 ? 13.717 9.965 -10.169 1.00 74.38 81 MET A C 1
ATOM 628 O O . MET A 1 81 ? 13.763 9.749 -8.963 1.00 74.38 81 MET A O 1
ATOM 632 N N . SER A 1 82 ? 12.749 9.515 -10.961 1.00 81.88 82 SER A N 1
ATOM 633 C CA . SER A 1 82 ? 11.753 8.567 -10.484 1.00 81.88 82 SER A CA 1
ATOM 634 C C . SER A 1 82 ? 12.375 7.175 -10.465 1.00 81.88 82 SER A C 1
ATOM 636 O O . SER A 1 82 ? 12.887 6.716 -11.490 1.00 81.88 82 SER A O 1
ATOM 638 N N . LEU A 1 83 ? 12.352 6.551 -9.294 1.00 89.50 83 LEU A N 1
ATOM 639 C CA . LEU A 1 83 ? 12.803 5.192 -9.043 1.00 89.50 83 LEU A CA 1
ATOM 640 C C . LEU A 1 83 ? 11.581 4.349 -8.679 1.00 89.50 83 LEU A C 1
ATOM 642 O O . LEU A 1 83 ? 10.823 4.722 -7.782 1.00 89.50 83 LEU A O 1
ATOM 646 N N . VAL A 1 84 ? 11.378 3.223 -9.359 1.00 95.75 84 VAL A N 1
ATOM 647 C CA . VAL A 1 84 ? 10.302 2.293 -9.008 1.00 95.75 84 VAL A CA 1
ATOM 648 C C . VAL A 1 84 ? 10.800 1.388 -7.893 1.00 95.75 84 VAL A C 1
ATOM 650 O O . VAL A 1 84 ? 11.806 0.703 -8.047 1.00 95.75 84 VAL A O 1
ATOM 653 N N . LEU A 1 85 ? 10.104 1.383 -6.764 1.00 97.69 85 LEU A N 1
ATOM 654 C CA . LEU A 1 85 ? 10.434 0.580 -5.595 1.00 97.69 85 LEU A CA 1
ATOM 655 C C . LEU A 1 85 ? 9.308 -0.416 -5.326 1.00 97.69 85 LEU A C 1
ATOM 657 O O . LEU A 1 85 ? 8.149 -0.023 -5.229 1.00 97.69 85 LEU A O 1
ATOM 661 N N . LEU A 1 86 ? 9.641 -1.695 -5.195 1.00 98.50 86 LEU A N 1
ATOM 662 C CA . LEU A 1 86 ? 8.706 -2.788 -4.936 1.00 98.50 86 LEU A CA 1
ATOM 663 C C . LEU A 1 86 ? 8.971 -3.376 -3.550 1.00 98.50 86 LEU A C 1
ATOM 665 O O . LEU A 1 86 ? 10.123 -3.606 -3.178 1.00 98.50 86 LEU A O 1
ATOM 669 N N . ALA A 1 87 ? 7.911 -3.656 -2.798 1.00 98.25 87 ALA A N 1
ATOM 670 C CA . ALA A 1 87 ? 8.012 -4.360 -1.529 1.00 98.25 87 ALA A CA 1
ATOM 671 C C . ALA A 1 87 ? 8.213 -5.859 -1.789 1.00 98.25 87 ALA A C 1
ATOM 673 O O . ALA A 1 87 ? 7.323 -6.534 -2.314 1.00 98.25 87 ALA A O 1
ATOM 674 N N . ALA A 1 88 ? 9.381 -6.384 -1.421 1.00 97.81 88 ALA A N 1
ATOM 675 C CA . ALA A 1 88 ? 9.648 -7.816 -1.469 1.00 97.81 88 ALA A CA 1
ATOM 676 C C . ALA A 1 88 ? 8.966 -8.555 -0.307 1.00 97.81 88 ALA A C 1
ATOM 678 O O . ALA A 1 88 ? 8.500 -9.675 -0.478 1.00 97.81 88 ALA A O 1
ATOM 679 N N . ASP A 1 89 ? 8.866 -7.922 0.859 1.00 97.50 89 ASP A N 1
ATOM 680 C CA . ASP A 1 89 ? 8.308 -8.493 2.084 1.00 97.50 89 ASP A CA 1
ATOM 681 C C . ASP A 1 89 ? 7.686 -7.400 2.981 1.00 97.50 89 ASP A C 1
ATOM 683 O O . ASP A 1 89 ? 7.540 -6.241 2.575 1.00 97.50 89 ASP A O 1
ATOM 687 N N . MET A 1 90 ? 7.287 -7.771 4.203 1.00 96.44 90 MET A N 1
ATOM 688 C CA . MET A 1 90 ? 6.704 -6.841 5.179 1.00 96.44 90 MET A CA 1
ATOM 689 C C . MET A 1 90 ? 7.678 -5.755 5.657 1.00 96.44 90 MET A C 1
ATOM 691 O O . MET A 1 90 ? 7.234 -4.638 5.930 1.00 96.44 90 MET A O 1
ATOM 695 N N . GLU A 1 91 ? 8.980 -6.046 5.746 1.00 97.19 91 GLU A N 1
ATOM 696 C CA . GLU A 1 91 ? 9.997 -5.045 6.092 1.00 97.19 91 GLU A CA 1
ATOM 697 C C . GLU A 1 91 ? 10.133 -4.032 4.950 1.00 97.19 91 GLU A C 1
ATOM 699 O O . GLU A 1 91 ? 10.083 -2.824 5.180 1.00 97.19 91 GLU A O 1
ATOM 704 N N . GLY A 1 92 ? 10.166 -4.521 3.709 1.00 97.25 92 GLY A N 1
ATOM 705 C CA . GLY A 1 92 ? 10.130 -3.715 2.497 1.00 97.25 92 GLY A CA 1
ATOM 706 C C . GLY A 1 92 ? 8.921 -2.797 2.439 1.00 97.25 92 GLY A C 1
ATOM 707 O O . GLY A 1 92 ? 9.069 -1.598 2.227 1.00 97.25 92 GLY A O 1
ATOM 708 N N . TYR A 1 93 ? 7.722 -3.327 2.685 1.00 97.62 93 TYR A N 1
ATOM 709 C CA . TYR A 1 93 ? 6.502 -2.520 2.726 1.00 97.62 93 TYR A CA 1
ATOM 710 C C . TYR A 1 93 ? 6.551 -1.441 3.817 1.00 97.62 93 TYR A C 1
ATOM 712 O O . TYR A 1 93 ? 6.200 -0.290 3.556 1.00 97.62 93 TYR A O 1
ATOM 720 N N . SER A 1 94 ? 7.038 -1.777 5.016 1.00 96.81 94 SER A N 1
ATOM 721 C CA . SER A 1 94 ? 7.254 -0.800 6.091 1.00 96.81 94 SER A CA 1
ATOM 722 C C . SER A 1 94 ? 8.224 0.307 5.660 1.00 96.81 94 SER A C 1
ATOM 724 O O . SER A 1 94 ? 7.940 1.490 5.850 1.00 96.81 94 SER A O 1
ATOM 726 N N . ASN A 1 95 ? 9.331 -0.056 5.011 1.00 97.44 95 ASN A N 1
ATOM 727 C CA . ASN A 1 95 ? 10.312 0.891 4.488 1.00 97.44 95 ASN A CA 1
ATOM 728 C C . ASN A 1 95 ? 9.736 1.782 3.378 1.00 97.44 95 ASN A C 1
ATOM 730 O O . ASN A 1 95 ? 9.945 2.994 3.412 1.00 97.44 95 ASN A O 1
ATOM 734 N N . LEU A 1 96 ? 8.935 1.240 2.453 1.00 96.75 96 LEU A N 1
ATOM 735 C CA . LEU A 1 96 ? 8.227 2.056 1.458 1.00 96.75 96 LEU A CA 1
ATOM 736 C C . LEU A 1 96 ? 7.291 3.070 2.125 1.00 96.75 96 LEU A C 1
ATOM 738 O O . LEU A 1 96 ? 7.280 4.237 1.734 1.00 96.75 96 LEU A O 1
ATOM 742 N N . CYS A 1 97 ? 6.544 2.660 3.155 1.00 95.88 97 CYS A N 1
ATOM 743 C CA . CYS A 1 97 ? 5.694 3.564 3.931 1.00 95.88 97 CYS A CA 1
ATOM 744 C C . CYS A 1 97 ? 6.508 4.688 4.592 1.00 95.88 97 CYS A C 1
ATOM 746 O O . CYS A 1 97 ? 6.081 5.845 4.552 1.00 95.88 97 CYS A O 1
ATOM 748 N N . GLN A 1 98 ? 7.684 4.384 5.154 1.00 94.94 98 GLN A N 1
ATOM 749 C CA . GLN A 1 98 ? 8.576 5.396 5.734 1.00 94.94 98 GLN A CA 1
ATOM 750 C C . GLN A 1 98 ? 9.107 6.360 4.674 1.00 94.94 98 GLN A C 1
ATOM 752 O O . GLN A 1 98 ? 8.996 7.568 4.851 1.00 94.94 98 GLN A O 1
ATOM 757 N N . LEU A 1 99 ? 9.597 5.859 3.538 1.00 92.38 99 LEU A N 1
ATOM 758 C CA . LEU A 1 99 ? 10.107 6.686 2.439 1.00 92.38 99 LEU A CA 1
ATOM 759 C C . LEU A 1 99 ? 9.033 7.616 1.860 1.00 92.38 99 LEU A C 1
ATOM 761 O O . LEU A 1 99 ? 9.267 8.813 1.677 1.00 92.38 99 LEU A O 1
ATOM 765 N N . VAL A 1 100 ? 7.829 7.088 1.622 1.00 92.25 100 VAL A N 1
ATOM 766 C CA . VAL A 1 100 ? 6.670 7.886 1.196 1.00 92.25 100 VAL A CA 1
ATOM 767 C C . VAL A 1 100 ? 6.318 8.928 2.255 1.00 92.25 100 VAL A C 1
ATOM 769 O O . VAL A 1 100 ? 6.023 10.072 1.910 1.00 92.25 100 VAL A O 1
ATOM 772 N N . THR A 1 101 ? 6.380 8.577 3.540 1.00 90.50 101 THR A N 1
ATOM 773 C CA . THR A 1 101 ? 6.124 9.520 4.635 1.00 90.50 101 THR A CA 1
ATOM 774 C C . THR A 1 101 ? 7.184 10.618 4.669 1.00 90.50 101 THR A C 1
ATOM 776 O O . THR A 1 101 ? 6.819 11.785 4.616 1.00 90.50 101 THR A O 1
ATOM 779 N N . LEU A 1 102 ? 8.478 10.283 4.658 1.00 86.44 102 LEU A N 1
ATOM 780 C CA . LEU A 1 102 ? 9.606 11.227 4.648 1.00 86.44 102 LEU A CA 1
ATOM 781 C C . LEU A 1 102 ? 9.520 12.243 3.507 1.00 86.44 102 LEU A C 1
ATOM 783 O O . LEU A 1 102 ? 9.810 13.421 3.713 1.00 86.44 102 LEU A O 1
ATOM 787 N N . ARG A 1 103 ? 9.069 11.806 2.327 1.00 84.75 103 ARG A N 1
ATOM 788 C CA . ARG A 1 103 ? 8.807 12.686 1.183 1.00 84.75 103 ARG A CA 1
ATOM 789 C C . ARG A 1 103 ? 7.745 13.745 1.499 1.00 84.75 103 ARG A C 1
ATOM 791 O O . ARG A 1 103 ? 7.895 14.914 1.143 1.00 84.75 103 ARG A O 1
ATOM 798 N N . HIS A 1 104 ? 6.655 13.329 2.140 1.00 82.25 104 HIS A N 1
ATOM 799 C CA . HIS A 1 104 ? 5.549 14.209 2.520 1.00 82.25 104 HIS A CA 1
ATOM 800 C C . HIS A 1 104 ? 5.827 14.991 3.811 1.00 82.25 104 HIS A C 1
ATOM 802 O O . HIS A 1 104 ? 5.222 16.036 4.044 1.00 82.25 104 HIS A O 1
ATOM 808 N N . LEU A 1 105 ? 6.761 14.547 4.654 1.00 72.69 105 LEU A N 1
ATOM 809 C CA . LEU A 1 105 ? 7.186 15.305 5.825 1.00 72.69 105 LEU A CA 1
ATOM 810 C C . LEU A 1 105 ? 7.855 16.609 5.363 1.00 72.69 105 LEU A C 1
ATOM 812 O O . LEU A 1 105 ? 8.915 16.613 4.740 1.00 72.69 105 LEU A O 1
ATOM 816 N N . GLY A 1 106 ? 7.197 17.732 5.658 1.00 52.28 106 GLY A N 1
ATOM 817 C CA . GLY A 1 106 ? 7.588 19.069 5.202 1.00 52.28 106 GLY A CA 1
ATOM 818 C C . GLY A 1 106 ? 6.612 19.721 4.215 1.00 52.28 106 GLY A C 1
ATOM 819 O O . GLY A 1 106 ? 6.676 20.934 4.048 1.00 52.28 106 GLY A O 1
ATOM 820 N N . THR A 1 107 ? 5.653 18.983 3.634 1.00 50.53 107 THR A N 1
ATOM 821 C CA . THR A 1 107 ? 4.523 19.583 2.882 1.00 50.53 107 THR A CA 1
ATOM 822 C C . THR A 1 107 ? 3.432 20.142 3.796 1.00 50.53 107 THR A C 1
ATOM 824 O O . THR A 1 107 ? 2.500 20.793 3.336 1.00 50.53 107 THR A O 1
ATOM 827 N N . THR A 1 108 ? 3.538 19.870 5.098 1.00 39.81 108 THR A N 1
ATOM 828 C CA . THR A 1 108 ? 2.540 20.151 6.135 1.00 39.81 108 THR A CA 1
ATOM 829 C C . THR A 1 108 ? 2.734 21.481 6.851 1.00 39.81 108 THR A C 1
ATOM 831 O O . THR A 1 108 ? 2.027 21.741 7.829 1.00 39.81 108 THR A O 1
ATOM 834 N N . GLN A 1 109 ? 3.612 22.377 6.374 1.00 37.97 109 GLN A N 1
ATOM 835 C CA . GLN A 1 109 ? 3.363 23.783 6.687 1.00 37.97 109 GLN A CA 1
ATOM 836 C C . GLN A 1 109 ? 1.982 24.093 6.112 1.00 37.97 109 GLN A C 1
ATOM 838 O O . GLN A 1 109 ? 1.799 24.092 4.900 1.00 37.97 109 GLN A O 1
ATOM 843 N N . LEU A 1 110 ? 1.002 24.284 7.000 1.00 38.88 110 LEU A N 1
ATOM 844 C CA . LEU A 1 110 ? -0.309 24.870 6.733 1.00 38.88 110 LEU A CA 1
ATOM 845 C C . LEU A 1 110 ? -0.086 26.273 6.160 1.00 38.88 110 LEU A C 1
ATOM 847 O O . LEU A 1 110 ? -0.310 27.289 6.812 1.00 38.88 110 LEU A O 1
ATOM 851 N N . SER A 1 111 ? 0.420 26.345 4.937 1.00 37.91 111 SER A N 1
ATOM 852 C CA . SER A 1 111 ? 0.579 27.565 4.189 1.00 37.91 111 SER A CA 1
ATOM 853 C C . SER A 1 111 ? -0.801 27.901 3.667 1.00 37.91 111 SER A C 1
ATOM 855 O O . SER A 1 111 ? -1.173 27.545 2.552 1.00 37.91 111 SER A O 1
ATOM 857 N N . GLN A 1 112 ? -1.571 28.587 4.505 1.00 38.62 112 GLN A N 1
ATOM 858 C CA . GLN A 1 112 ? -2.918 29.071 4.210 1.00 38.62 112 GLN A CA 1
ATOM 859 C C . GLN A 1 112 ? -2.988 29.957 2.943 1.00 38.62 112 GLN A C 1
ATOM 861 O O . GLN A 1 112 ? -4.081 30.340 2.551 1.00 38.62 112 GLN A O 1
ATOM 866 N N . ASN A 1 113 ? -1.854 30.236 2.277 1.00 41.41 113 ASN A N 1
ATOM 867 C CA . ASN A 1 113 ? -1.719 31.117 1.117 1.00 41.41 113 ASN A CA 1
ATOM 868 C C . ASN A 1 113 ? -0.818 30.585 -0.030 1.00 41.41 113 ASN A C 1
ATOM 870 O O . ASN A 1 113 ? -0.443 31.380 -0.888 1.00 41.41 113 ASN A O 1
ATOM 874 N N . MET A 1 114 ? -0.432 29.300 -0.076 1.00 39.19 114 MET A N 1
ATOM 875 C CA . MET A 1 114 ? 0.379 28.765 -1.198 1.00 39.19 114 MET A CA 1
ATOM 876 C C . MET A 1 114 ? -0.481 28.012 -2.219 1.00 39.19 114 MET A C 1
ATOM 878 O O . MET A 1 114 ? -1.523 27.444 -1.891 1.00 39.19 114 MET A O 1
ATOM 882 N N . ASN A 1 115 ? -0.044 28.020 -3.479 1.00 37.81 115 ASN A N 1
ATOM 883 C CA . ASN A 1 115 ? -0.743 27.367 -4.585 1.00 37.81 115 ASN A CA 1
ATOM 884 C C . ASN A 1 115 ? -0.742 25.835 -4.363 1.00 37.81 115 ASN A C 1
ATOM 886 O O . ASN A 1 115 ? 0.301 25.299 -3.996 1.00 37.81 115 ASN A O 1
ATOM 890 N N . PRO A 1 116 ? -1.812 25.076 -4.676 1.00 39.62 116 PRO A N 1
ATOM 891 C CA . PRO A 1 116 ? -1.825 23.603 -4.572 1.00 39.62 116 PRO A CA 1
ATOM 892 C C . PRO A 1 116 ? -0.714 22.896 -5.372 1.00 39.62 116 PRO A C 1
ATOM 894 O O . PRO A 1 116 ? -0.428 21.726 -5.172 1.00 39.62 116 PRO A O 1
ATOM 897 N N . ALA A 1 117 ? -0.074 23.606 -6.302 1.00 38.09 117 ALA A N 1
ATOM 898 C CA . ALA A 1 117 ? 1.084 23.140 -7.059 1.00 38.09 117 ALA A CA 1
ATOM 899 C C . ALA A 1 117 ? 2.439 23.345 -6.335 1.00 38.09 117 ALA A C 1
ATOM 901 O O . ALA A 1 117 ? 3.486 23.079 -6.920 1.00 38.09 117 ALA A O 1
ATOM 902 N N . GLU A 1 118 ? 2.441 23.862 -5.104 1.00 39.78 118 GLU A N 1
ATOM 903 C CA . GLU A 1 118 ? 3.616 24.038 -4.232 1.00 39.78 118 GLU A CA 1
ATOM 904 C C . GLU A 1 118 ? 3.633 23.047 -3.055 1.00 39.78 118 GLU A C 1
ATOM 906 O O . GLU A 1 118 ? 4.578 23.047 -2.274 1.00 39.78 118 GLU A O 1
ATOM 911 N N . THR A 1 119 ? 2.624 22.176 -2.947 1.00 46.38 119 THR A N 1
ATOM 912 C CA . THR A 1 119 ? 2.498 21.145 -1.900 1.00 46.38 119 THR A CA 1
ATOM 913 C C . THR A 1 119 ? 3.163 19.818 -2.272 1.00 46.38 119 THR A C 1
ATOM 915 O O . THR A 1 119 ? 2.928 18.804 -1.618 1.00 46.38 119 THR A O 1
ATOM 918 N N . ASP A 1 120 ? 3.939 19.789 -3.354 1.00 56.75 120 ASP A N 1
ATOM 919 C CA . ASP A 1 120 ? 4.611 18.577 -3.802 1.00 56.75 120 ASP A CA 1
ATOM 920 C C . ASP A 1 120 ? 5.864 18.357 -2.943 1.00 56.75 120 ASP A C 1
ATOM 922 O O . ASP A 1 120 ? 6.754 19.207 -2.898 1.00 56.75 120 ASP A O 1
ATOM 926 N N . GLY A 1 121 ? 5.882 17.257 -2.189 1.00 63.41 121 GLY A N 1
ATOM 927 C CA . GLY A 1 121 ? 6.925 16.935 -1.213 1.00 63.41 121 GLY A CA 1
ATOM 928 C C . GLY A 1 121 ? 8.345 16.945 -1.761 1.00 63.41 121 GLY A C 1
ATOM 929 O O . GLY A 1 121 ? 8.587 16.885 -2.970 1.00 63.41 121 GLY A O 1
ATOM 930 N N . ARG A 1 122 ? 9.316 17.032 -0.849 1.00 75.31 122 ARG A N 1
ATOM 931 C CA . ARG A 1 122 ? 10.728 17.000 -1.238 1.00 75.31 122 ARG A CA 1
ATOM 932 C C . ARG A 1 122 ? 11.085 15.606 -1.762 1.00 75.31 122 ARG A C 1
ATOM 934 O O . ARG A 1 122 ? 10.592 14.624 -1.212 1.00 75.31 122 ARG A O 1
ATOM 941 N N . PRO A 1 123 ? 11.955 15.490 -2.778 1.00 79.19 123 PRO A N 1
ATOM 942 C CA . PRO A 1 123 ? 12.450 14.185 -3.194 1.00 79.19 123 PRO A CA 1
ATOM 943 C C . PRO A 1 123 ? 13.207 13.510 -2.042 1.00 79.19 123 PRO A C 1
ATOM 945 O O . PRO A 1 123 ? 13.864 14.180 -1.236 1.00 79.19 123 PRO A O 1
ATOM 948 N N . VAL A 1 124 ? 13.128 12.184 -1.992 1.00 84.50 124 VAL A N 1
ATOM 949 C CA . VAL A 1 124 ? 13.846 11.358 -1.016 1.00 84.50 124 VAL A CA 1
ATOM 950 C C . VAL A 1 124 ? 15.340 11.404 -1.313 1.00 84.50 124 VAL A C 1
ATOM 952 O O . VAL A 1 124 ? 15.762 11.303 -2.463 1.00 84.50 124 VAL A O 1
ATOM 955 N N . THR A 1 125 ? 16.163 11.580 -0.290 1.00 86.69 125 THR A N 1
ATOM 956 C CA . THR A 1 125 ? 17.620 11.623 -0.441 1.00 86.69 125 THR A CA 1
ATOM 957 C C . THR A 1 125 ? 18.212 10.221 -0.597 1.00 86.69 125 THR A C 1
ATOM 959 O O . THR A 1 125 ? 17.640 9.232 -0.147 1.00 86.69 125 THR A O 1
ATOM 962 N N . MET A 1 126 ? 19.407 10.122 -1.188 1.00 85.12 126 MET A N 1
ATOM 963 C CA . MET A 1 126 ? 20.128 8.841 -1.274 1.00 85.12 126 MET A CA 1
ATOM 964 C C . MET A 1 126 ? 20.455 8.250 0.106 1.00 85.12 126 MET A C 1
ATOM 966 O O . MET A 1 126 ? 20.528 7.035 0.240 1.00 85.12 126 MET A O 1
ATOM 970 N N . GLN A 1 127 ? 20.629 9.094 1.130 1.00 87.19 127 GLN A N 1
ATOM 971 C CA . GLN A 1 127 ? 20.866 8.640 2.500 1.00 87.19 127 GLN A CA 1
ATOM 972 C C . GLN A 1 127 ? 19.617 7.974 3.087 1.00 87.19 127 GLN A C 1
ATOM 974 O O . GLN A 1 127 ? 19.700 6.855 3.572 1.00 87.19 127 GLN A O 1
ATOM 979 N N . GLU A 1 128 ? 18.456 8.623 2.985 1.00 89.69 128 GLU A N 1
ATOM 980 C CA . GLU A 1 128 ? 17.183 8.049 3.448 1.00 89.69 128 GLU A CA 1
ATOM 981 C C . GLU A 1 128 ? 16.855 6.754 2.701 1.00 89.69 128 GLU A C 1
ATOM 983 O O . GLU A 1 128 ? 16.377 5.788 3.290 1.00 89.69 128 GLU A O 1
ATOM 988 N N . LEU A 1 129 ? 17.167 6.708 1.402 1.00 91.75 129 LEU A N 1
ATOM 989 C CA . LEU A 1 129 ? 17.039 5.495 0.601 1.00 91.75 129 LEU A CA 1
ATOM 990 C C . LEU A 1 129 ? 17.950 4.371 1.116 1.00 91.75 129 LEU A C 1
ATOM 992 O O . LEU A 1 129 ? 17.520 3.224 1.164 1.00 91.75 129 LEU A O 1
ATOM 996 N N . ALA A 1 130 ? 19.181 4.696 1.520 1.00 92.56 130 ALA A N 1
ATOM 997 C CA . ALA A 1 130 ? 20.116 3.743 2.111 1.00 92.56 130 ALA A CA 1
ATOM 998 C C . ALA A 1 130 ? 19.664 3.261 3.499 1.00 92.56 130 ALA A C 1
ATOM 1000 O O . ALA A 1 130 ? 19.817 2.084 3.808 1.00 92.56 130 ALA A O 1
ATOM 1001 N N . GLU A 1 131 ? 19.070 4.130 4.316 1.00 92.81 131 GLU A N 1
ATOM 1002 C CA . GLU A 1 131 ? 18.537 3.779 5.641 1.00 92.81 131 GLU A CA 1
ATOM 1003 C C . GLU A 1 131 ? 17.309 2.855 5.545 1.00 92.81 131 GLU A C 1
ATOM 1005 O O . GLU A 1 131 ? 17.146 1.955 6.367 1.00 92.81 131 GLU A O 1
ATOM 1010 N N . HIS A 1 132 ? 16.486 3.016 4.504 1.00 95.50 132 HIS A N 1
ATOM 1011 C CA . HIS A 1 132 ? 15.241 2.267 4.290 1.00 95.50 132 HIS A CA 1
ATOM 1012 C C . HIS A 1 132 ? 15.300 1.326 3.075 1.00 95.50 132 HIS A C 1
ATOM 1014 O O . HIS A 1 132 ? 14.332 1.195 2.324 1.00 95.50 132 HIS A O 1
ATOM 1020 N N . ASN A 1 133 ? 16.440 0.668 2.851 1.00 94.62 133 ASN A N 1
ATOM 1021 C CA . ASN A 1 133 ? 16.631 -0.177 1.669 1.00 94.62 133 ASN A CA 1
ATOM 1022 C C . ASN A 1 133 ? 16.162 -1.632 1.859 1.00 94.62 133 ASN A C 1
ATOM 1024 O O . ASN A 1 133 ? 15.882 -2.309 0.871 1.00 94.62 133 ASN A O 1
ATOM 1028 N N . HIS A 1 134 ? 16.126 -2.163 3.086 1.00 96.62 134 HIS A N 1
ATOM 1029 C CA . HIS A 1 134 ? 15.874 -3.591 3.332 1.00 96.62 134 HIS A CA 1
ATOM 1030 C C . HIS A 1 134 ? 14.478 -4.028 2.877 1.00 96.62 134 HIS A C 1
ATOM 1032 O O . HIS A 1 134 ? 13.515 -3.271 2.988 1.00 96.62 134 HIS A O 1
ATOM 1038 N N . GLY A 1 135 ? 14.378 -5.238 2.323 1.00 96.38 135 GLY A N 1
ATOM 1039 C CA . GLY A 1 135 ? 13.123 -5.774 1.785 1.00 96.38 135 GLY A CA 1
ATOM 1040 C C . GLY A 1 135 ? 12.590 -5.039 0.545 1.00 96.38 135 GLY A C 1
ATOM 1041 O O . GLY A 1 135 ? 11.503 -5.354 0.072 1.00 96.38 135 GLY A O 1
ATOM 1042 N N . VAL A 1 136 ? 13.320 -4.063 -0.010 1.00 97.88 136 VAL A N 1
ATOM 1043 C CA . VAL A 1 136 ? 12.909 -3.298 -1.199 1.00 97.88 136 VAL A CA 1
ATOM 1044 C C . VAL A 1 136 ? 13.690 -3.749 -2.436 1.00 97.88 136 VAL A C 1
ATOM 1046 O O . VAL A 1 136 ? 14.906 -3.940 -2.370 1.00 97.88 136 VAL A O 1
ATOM 1049 N N . ILE A 1 137 ? 12.986 -3.914 -3.559 1.00 98.25 137 ILE A N 1
ATOM 1050 C CA . ILE A 1 137 ? 13.550 -4.120 -4.902 1.00 98.25 137 ILE A CA 1
ATOM 1051 C C . ILE A 1 137 ? 13.404 -2.823 -5.694 1.00 98.25 137 ILE A C 1
ATOM 1053 O O . ILE A 1 137 ? 12.330 -2.229 -5.702 1.00 98.25 137 ILE A O 1
ATOM 1057 N N . ALA A 1 138 ? 14.467 -2.383 -6.361 1.00 97.56 138 ALA A N 1
ATOM 1058 C CA . ALA A 1 138 ? 14.504 -1.123 -7.091 1.00 97.56 138 ALA A CA 1
ATOM 1059 C C . ALA A 1 138 ? 14.641 -1.355 -8.598 1.00 97.56 138 ALA A C 1
ATOM 1061 O O . ALA A 1 138 ? 15.571 -2.029 -9.042 1.00 97.56 138 ALA A O 1
ATOM 1062 N N . LEU A 1 139 ? 13.748 -0.758 -9.387 1.00 96.25 139 LEU A N 1
ATOM 1063 C CA . LEU A 1 139 ? 13.841 -0.687 -10.842 1.00 96.25 139 LEU A CA 1
ATOM 1064 C C . LEU A 1 139 ? 14.149 0.763 -11.217 1.00 96.25 139 LEU A C 1
ATOM 1066 O O . LEU A 1 139 ? 13.352 1.670 -10.964 1.00 96.25 139 LEU A O 1
ATOM 1070 N N . CYS A 1 140 ? 15.336 0.986 -11.775 1.00 91.19 140 CYS A N 1
ATOM 1071 C CA . CYS A 1 140 ? 15.790 2.313 -12.166 1.00 91.19 140 CYS A CA 1
ATOM 1072 C C . CYS A 1 140 ? 15.889 2.416 -13.687 1.00 91.19 140 CYS A C 1
ATOM 1074 O O . CYS A 1 140 ? 16.731 1.738 -14.284 1.00 91.19 140 CYS A O 1
ATOM 1076 N N . PRO A 1 141 ? 15.108 3.290 -14.331 1.00 85.81 141 PRO A N 1
ATOM 1077 C CA . PRO A 1 141 ? 15.254 3.539 -15.752 1.00 85.81 141 PRO A CA 1
ATOM 1078 C C . PRO A 1 141 ? 16.478 4.402 -16.024 1.00 85.81 141 PRO A C 1
ATOM 1080 O O . PRO A 1 141 ? 16.913 5.202 -15.188 1.00 85.81 141 PRO A O 1
ATOM 1083 N N . LEU A 1 142 ? 17.030 4.275 -17.230 1.00 79.69 142 LEU A N 1
ATOM 1084 C CA . LEU A 1 142 ? 18.056 5.208 -17.669 1.00 79.69 142 LEU A CA 1
ATOM 1085 C C . LEU A 1 142 ? 17.466 6.611 -17.870 1.00 79.69 142 LEU A C 1
ATOM 1087 O O . LEU A 1 142 ? 16.386 6.762 -18.448 1.00 79.69 142 LEU A O 1
ATOM 1091 N N . PRO A 1 143 ? 18.194 7.667 -17.479 1.00 67.94 143 PRO A N 1
ATOM 1092 C CA . PRO A 1 143 ? 17.742 9.029 -17.702 1.00 67.94 143 PRO A CA 1
ATOM 1093 C C . PRO A 1 143 ? 17.715 9.344 -19.214 1.00 67.94 143 PRO A C 1
ATOM 1095 O O . PRO A 1 143 ? 18.745 9.297 -19.899 1.00 67.94 143 PRO A O 1
ATOM 1098 N N . ALA A 1 144 ? 16.542 9.712 -19.748 1.00 56.03 144 ALA A N 1
ATOM 1099 C CA . ALA A 1 144 ? 16.318 9.919 -21.185 1.00 56.03 144 ALA A CA 1
ATOM 1100 C C . ALA A 1 144 ? 17.176 11.053 -21.781 1.00 56.03 144 ALA A C 1
ATOM 1102 O O . ALA A 1 144 ? 17.286 12.130 -21.212 1.00 56.03 144 ALA A O 1
ATOM 1103 N N . ARG A 1 145 ? 17.745 10.891 -22.983 1.00 50.06 145 ARG A N 1
ATOM 1104 C CA . ARG A 1 145 ? 18.610 11.911 -23.634 1.00 50.06 145 ARG A CA 1
ATOM 1105 C C . ARG A 1 145 ? 17.887 13.194 -24.110 1.00 50.06 145 ARG A C 1
ATOM 1107 O O . ARG A 1 145 ? 18.512 14.016 -24.777 1.00 50.06 145 ARG A O 1
ATOM 1114 N N . SER A 1 146 ? 16.595 13.373 -23.823 1.00 38.47 146 SER A N 1
ATOM 1115 C CA . SER A 1 146 ? 15.782 14.442 -24.424 1.00 38.47 146 SER A CA 1
ATOM 1116 C C . SER A 1 146 ? 16.153 15.853 -23.939 1.00 38.47 146 SER A C 1
ATOM 1118 O O . SER A 1 146 ? 16.310 16.103 -22.747 1.00 38.47 146 SER A O 1
ATOM 1120 N N . ARG A 1 147 ? 16.238 16.780 -24.904 1.00 32.88 147 ARG A N 1
ATOM 1121 C CA . ARG A 1 147 ? 16.557 18.218 -24.804 1.00 32.88 147 ARG A CA 1
ATOM 1122 C C . ARG A 1 147 ? 15.379 19.092 -24.327 1.00 32.88 147 ARG A C 1
ATOM 1124 O O . ARG A 1 147 ? 15.322 20.265 -24.685 1.00 32.88 147 ARG A O 1
ATOM 1131 N N . ASP A 1 148 ? 14.436 18.567 -23.549 1.00 31.00 148 ASP A N 1
ATOM 1132 C CA . ASP A 1 148 ? 13.234 19.340 -23.206 1.00 31.00 148 ASP A CA 1
ATOM 1133 C C . ASP A 1 148 ? 13.434 20.243 -21.976 1.00 31.00 148 ASP A C 1
ATOM 1135 O O . ASP A 1 148 ? 13.515 19.814 -20.820 1.00 31.00 148 ASP A O 1
ATOM 1139 N N . THR A 1 149 ? 13.534 21.540 -22.262 1.00 30.70 149 THR A N 1
ATOM 1140 C CA . THR A 1 149 ? 13.839 22.651 -21.350 1.00 30.70 149 THR A CA 1
ATOM 1141 C C . THR A 1 149 ? 12.608 23.224 -20.640 1.00 30.70 149 THR A C 1
ATOM 1143 O O . THR A 1 149 ? 12.669 24.321 -20.084 1.00 30.70 149 THR A O 1
ATOM 1146 N N . SER A 1 150 ? 11.478 22.512 -20.604 1.00 29.94 150 SER A N 1
ATOM 1147 C CA . SER A 1 150 ? 10.289 23.002 -19.903 1.00 29.94 150 SER A CA 1
ATOM 1148 C C . SER A 1 150 ? 10.318 22.633 -18.405 1.00 29.94 150 SER A C 1
ATOM 1150 O O . SER A 1 150 ? 10.630 21.515 -17.991 1.00 29.94 150 SER A O 1
ATOM 1152 N N . ASN A 1 151 ? 10.052 23.622 -17.547 1.00 35.88 151 ASN A N 1
ATOM 1153 C CA . ASN A 1 151 ? 10.113 23.550 -16.077 1.00 35.88 151 ASN A CA 1
ATOM 1154 C C . ASN A 1 151 ? 8.897 22.848 -15.436 1.00 35.88 151 ASN A C 1
ATOM 1156 O O . ASN A 1 151 ? 8.427 23.256 -14.375 1.00 35.88 151 ASN A O 1
ATOM 1160 N N . ARG A 1 152 ? 8.340 21.819 -16.071 1.00 36.50 152 ARG A N 1
ATOM 1161 C CA . ARG A 1 152 ? 7.153 21.116 -15.565 1.00 36.50 152 ARG A CA 1
ATOM 1162 C C . ARG A 1 152 ? 7.507 19.655 -15.309 1.00 36.50 152 ARG A C 1
ATOM 1164 O O . ARG A 1 152 ? 8.164 19.051 -16.146 1.00 36.50 152 ARG A O 1
ATOM 1171 N N . ARG A 1 153 ? 7.211 19.149 -14.105 1.00 41.84 153 ARG A N 1
ATOM 1172 C CA . ARG A 1 153 ? 7.529 17.783 -13.655 1.00 41.84 153 ARG A CA 1
ATOM 1173 C C . ARG A 1 153 ? 6.328 16.900 -13.953 1.00 41.84 153 ARG A C 1
ATOM 1175 O O . ARG A 1 153 ? 5.232 17.189 -13.498 1.00 41.84 153 ARG A O 1
ATOM 1182 N N . GLY A 1 154 ? 6.563 15.829 -14.687 1.00 35.66 154 GLY A N 1
ATOM 1183 C CA . GLY A 1 154 ? 5.559 14.842 -15.032 1.00 35.66 154 GLY A CA 1
ATOM 1184 C C . GLY A 1 154 ? 6.206 13.468 -15.142 1.00 35.66 154 GLY A C 1
ATOM 1185 O O . GLY A 1 154 ? 7.412 13.322 -14.951 1.00 35.66 154 GLY A O 1
ATOM 1186 N N . THR A 1 155 ? 5.390 12.480 -15.464 1.00 33.41 155 THR A N 1
ATOM 1187 C CA . THR A 1 155 ? 5.610 11.027 -15.411 1.00 33.41 155 THR A CA 1
ATOM 1188 C C . THR A 1 155 ? 6.692 10.461 -16.345 1.00 33.41 155 THR A C 1
ATOM 1190 O O . THR A 1 155 ? 6.837 9.246 -16.443 1.00 33.41 155 THR A O 1
ATOM 1193 N N . ILE A 1 156 ? 7.449 11.300 -17.061 1.00 34.31 156 ILE A N 1
ATOM 1194 C CA . ILE A 1 156 ? 8.516 10.852 -17.970 1.00 34.31 156 ILE A CA 1
ATOM 1195 C C . ILE A 1 156 ? 9.880 10.980 -17.288 1.00 34.31 156 ILE A C 1
ATOM 1197 O O . ILE A 1 156 ? 10.261 12.057 -16.828 1.00 34.31 156 ILE A O 1
ATOM 1201 N N . HIS A 1 157 ? 10.632 9.875 -17.289 1.00 41.22 157 HIS A N 1
ATOM 1202 C CA . HIS A 1 157 ? 11.980 9.763 -16.733 1.00 41.22 157 HIS A CA 1
ATOM 1203 C C . HIS A 1 157 ? 12.914 10.826 -17.326 1.00 41.22 157 HIS A C 1
ATOM 1205 O O . HIS A 1 157 ? 13.305 10.782 -18.496 1.00 41.22 157 HIS A O 1
ATOM 1211 N N . ARG A 1 158 ? 13.254 11.824 -16.510 1.00 37.44 158 ARG A N 1
ATOM 1212 C CA . ARG A 1 158 ? 14.039 12.986 -16.925 1.00 37.44 158 ARG A CA 1
ATOM 1213 C C . ARG A 1 158 ? 15.536 12.692 -16.814 1.00 37.44 158 ARG A C 1
ATOM 1215 O O . ARG A 1 158 ? 15.999 12.261 -15.765 1.00 37.44 158 ARG A O 1
ATOM 1222 N N . ALA A 1 159 ? 16.308 13.012 -17.853 1.00 29.41 159 ALA A N 1
ATOM 1223 C CA . ALA A 1 159 ? 17.714 13.382 -17.674 1.00 29.41 159 ALA A CA 1
ATOM 1224 C C . ALA A 1 159 ? 17.862 14.904 -17.655 1.00 29.41 159 ALA A C 1
ATOM 1226 O O . ALA A 1 159 ? 17.028 15.598 -18.245 1.00 29.41 159 ALA A O 1
ATOM 1227 N N . PRO A 1 160 ? 18.934 15.441 -17.052 1.00 33.31 160 PRO A N 1
ATOM 1228 C CA . PRO A 1 160 ? 19.236 16.861 -17.149 1.00 33.31 160 PRO A CA 1
ATOM 1229 C C . PRO A 1 160 ? 19.363 17.317 -18.608 1.00 33.31 160 PRO A C 1
ATOM 1231 O O . PRO A 1 160 ? 19.950 16.624 -19.447 1.00 33.31 160 PRO A O 1
ATOM 1234 N N . ALA A 1 161 ? 18.842 18.516 -18.875 1.00 29.53 161 ALA A N 1
ATOM 1235 C CA . ALA A 1 161 ? 19.209 19.291 -20.049 1.00 29.53 161 ALA A CA 1
ATOM 1236 C C . ALA A 1 161 ? 20.715 19.586 -19.984 1.00 29.53 161 ALA A C 1
ATOM 1238 O O . ALA A 1 161 ? 21.230 19.925 -18.917 1.00 29.53 161 ALA A O 1
ATOM 1239 N N . ASN A 1 162 ? 21.414 19.447 -21.113 1.00 31.58 162 ASN A N 1
ATOM 1240 C CA . ASN A 1 162 ? 22.822 19.821 -21.216 1.00 31.58 162 ASN A CA 1
ATOM 1241 C C . ASN A 1 162 ? 22.994 21.258 -20.707 1.00 31.58 162 ASN A C 1
ATOM 1243 O O . ASN A 1 162 ? 22.340 22.180 -21.198 1.00 31.58 162 ASN A O 1
ATOM 1247 N N . THR A 1 163 ? 23.874 21.451 -19.727 1.00 31.00 163 THR A N 1
ATOM 1248 C CA . THR A 1 163 ? 24.382 22.768 -19.354 1.00 31.00 163 THR A CA 1
ATOM 1249 C C . THR A 1 163 ? 25.112 23.326 -20.573 1.00 31.00 163 THR A C 1
ATOM 1251 O O . THR A 1 163 ? 26.248 22.954 -20.853 1.00 31.00 163 THR A O 1
ATOM 1254 N N . THR A 1 164 ? 24.462 24.221 -21.312 1.00 30.73 164 THR A N 1
ATOM 1255 C CA . THR A 1 164 ? 24.957 24.856 -22.547 1.00 30.73 164 THR A CA 1
ATOM 1256 C C . THR A 1 164 ? 26.166 25.783 -22.350 1.00 30.73 164 THR A C 1
ATOM 1258 O O . THR A 1 164 ? 26.431 26.632 -23.192 1.00 30.73 164 THR A O 1
ATOM 1261 N N . GLN A 1 165 ? 26.935 25.639 -21.270 1.00 31.50 165 GLN A N 1
ATOM 1262 C CA . GLN A 1 165 ? 28.134 26.446 -21.022 1.00 31.50 165 GLN A CA 1
ATOM 1263 C C . GLN A 1 165 ? 29.385 25.639 -20.644 1.00 31.50 165 GLN A C 1
ATOM 1265 O O . GLN A 1 165 ? 30.439 26.240 -20.498 1.00 31.50 165 GLN A O 1
ATOM 1270 N N . ALA A 1 166 ? 29.316 24.303 -20.546 1.00 30.20 166 ALA A N 1
ATOM 1271 C CA . ALA A 1 166 ? 30.490 23.466 -20.248 1.00 30.20 166 ALA A CA 1
ATOM 1272 C C . ALA A 1 166 ? 30.936 22.557 -21.416 1.00 30.20 166 ALA A C 1
ATOM 1274 O O . ALA A 1 166 ? 31.884 21.796 -21.266 1.00 30.20 166 ALA A O 1
ATOM 1275 N N . GLU A 1 167 ? 30.267 22.617 -22.574 1.00 30.36 167 GLU A N 1
ATOM 1276 C CA . GLU A 1 167 ? 30.588 21.791 -23.756 1.00 30.36 167 GLU A CA 1
ATOM 1277 C C . GLU A 1 167 ? 31.579 22.465 -24.733 1.00 30.36 167 GLU A C 1
ATOM 1279 O O . GLU A 1 167 ? 31.826 21.926 -25.808 1.00 30.36 167 GLU A O 1
ATOM 1284 N N . ALA A 1 168 ? 32.165 23.620 -24.389 1.00 26.16 168 ALA A N 1
ATOM 1285 C CA . ALA A 1 168 ? 33.065 24.345 -25.295 1.00 26.16 168 ALA A CA 1
ATOM 1286 C C . ALA A 1 168 ? 34.535 23.869 -25.276 1.00 26.16 168 ALA A C 1
ATOM 1288 O O . ALA A 1 168 ? 35.225 24.065 -26.270 1.00 26.16 168 ALA A O 1
ATOM 1289 N N . ASP A 1 169 ? 34.999 23.176 -24.229 1.00 27.00 169 ASP A N 1
ATOM 1290 C CA . ASP A 1 169 ? 36.441 22.941 -24.019 1.00 27.00 169 ASP A CA 1
ATOM 1291 C C . ASP A 1 169 ? 36.831 21.453 -23.971 1.00 27.00 169 ASP A C 1
ATOM 1293 O O . ASP A 1 169 ? 37.571 21.018 -23.095 1.00 27.00 169 ASP A O 1
ATOM 1297 N N . CYS A 1 170 ? 36.331 20.630 -24.896 1.00 28.08 170 CYS A N 1
ATOM 1298 C CA . CYS A 1 170 ? 36.814 19.250 -25.071 1.00 28.08 170 CYS A CA 1
ATOM 1299 C C . CYS A 1 170 ? 36.914 18.872 -26.559 1.00 28.08 170 CYS A C 1
ATOM 1301 O O . CYS A 1 170 ? 36.435 17.821 -26.981 1.00 28.08 170 CYS A O 1
ATOM 1303 N N . HIS A 1 171 ? 37.533 19.728 -27.371 1.00 30.20 171 HIS A N 1
ATOM 1304 C CA . HIS A 1 171 ? 38.071 19.325 -28.669 1.00 30.20 171 HIS A CA 1
ATOM 1305 C C . HIS A 1 171 ? 39.589 19.241 -28.564 1.00 30.20 171 HIS A C 1
ATOM 1307 O O . HIS A 1 171 ? 40.273 20.182 -28.928 1.00 30.20 171 HIS A O 1
ATOM 1313 N N . GLU A 1 172 ? 40.097 18.119 -28.055 1.00 30.12 172 GLU A N 1
ATOM 1314 C CA . GLU A 1 172 ? 41.331 17.493 -28.539 1.00 30.12 172 GLU A CA 1
ATOM 1315 C C . GLU A 1 172 ? 41.570 16.159 -27.812 1.00 30.12 172 GLU A C 1
ATOM 1317 O O . GLU A 1 172 ? 41.491 16.071 -26.593 1.00 30.12 172 GLU A O 1
ATOM 1322 N N . GLN A 1 173 ? 41.878 15.126 -28.605 1.00 28.33 173 GLN A N 1
ATOM 1323 C CA . GLN A 1 173 ? 42.436 13.823 -28.208 1.00 28.33 173 GLN A CA 1
ATOM 1324 C C . GLN A 1 173 ? 41.470 12.762 -27.621 1.00 28.33 173 GLN A C 1
ATOM 1326 O O . GLN A 1 173 ? 41.370 12.520 -26.426 1.00 28.33 173 GLN A O 1
ATOM 1331 N N . GLY A 1 174 ? 40.848 11.996 -28.526 1.00 32.34 174 GLY A N 1
ATOM 1332 C CA . GLY A 1 174 ? 41.090 10.544 -28.591 1.00 32.34 174 GLY A CA 1
ATOM 1333 C C . GLY A 1 174 ? 40.571 9.604 -27.493 1.00 32.34 174 GLY A C 1
ATOM 1334 O O . GLY A 1 174 ? 40.989 8.451 -27.498 1.00 32.34 174 GLY A O 1
ATOM 1335 N N . CYS A 1 175 ? 39.674 10.019 -26.593 1.00 31.36 175 CYS A N 1
ATOM 1336 C CA . CYS A 1 175 ? 39.047 9.109 -25.620 1.00 31.36 175 CYS A CA 1
ATOM 1337 C C . CYS A 1 175 ? 37.597 9.540 -25.318 1.00 31.36 175 CYS A C 1
ATOM 1339 O O . CYS A 1 175 ? 37.348 10.367 -24.447 1.00 31.36 175 CYS A O 1
ATOM 1341 N N . SER A 1 176 ? 36.610 9.049 -26.077 1.00 36.62 176 SER A N 1
ATOM 1342 C CA . SER A 1 176 ? 35.224 9.542 -25.989 1.00 36.62 176 SER A CA 1
ATOM 1343 C C . SER A 1 176 ? 34.376 8.777 -24.962 1.00 36.62 176 SER A C 1
ATOM 1345 O O . SER A 1 176 ? 33.414 8.103 -25.329 1.00 36.62 176 SER A O 1
ATOM 1347 N N . VAL A 1 177 ? 34.709 8.881 -23.673 1.00 43.69 177 VAL A N 1
ATOM 1348 C CA . VAL A 1 177 ? 33.730 8.632 -22.600 1.00 43.69 177 VAL A CA 1
ATOM 1349 C C . VAL A 1 177 ? 33.128 9.985 -22.237 1.00 43.69 177 VAL A C 1
ATOM 1351 O O . VAL A 1 177 ? 33.792 10.840 -21.655 1.00 43.69 177 VAL A O 1
ATOM 1354 N N . THR A 1 178 ? 31.881 10.229 -22.635 1.00 58.41 178 THR A N 1
ATOM 1355 C CA . THR A 1 178 ? 31.191 11.491 -22.350 1.00 58.41 178 THR A CA 1
ATOM 1356 C C . THR A 1 178 ? 31.005 11.679 -20.841 1.00 58.41 178 THR A C 1
ATOM 1358 O O . THR A 1 178 ? 30.663 10.739 -20.130 1.00 58.41 178 THR A O 1
ATOM 1361 N N . SER A 1 179 ? 31.148 12.912 -20.331 1.00 62.62 179 SER A N 1
ATOM 1362 C CA . SER A 1 179 ? 30.952 13.241 -18.899 1.00 62.62 179 SER A CA 1
ATOM 1363 C C . SER A 1 179 ? 29.563 12.867 -18.349 1.00 62.62 179 SER A C 1
ATOM 1365 O O . SER A 1 179 ? 29.344 12.872 -17.138 1.00 62.62 179 SER A O 1
ATOM 1367 N N . ARG A 1 180 ? 28.607 12.568 -19.234 1.00 65.56 180 ARG A N 1
ATOM 1368 C CA . ARG A 1 180 ? 27.278 12.035 -18.925 1.00 65.56 180 ARG A CA 1
ATOM 1369 C C . ARG A 1 180 ? 27.325 10.556 -18.543 1.00 65.56 180 ARG A C 1
ATOM 1371 O O . ARG A 1 180 ? 26.725 10.188 -17.541 1.00 65.56 180 ARG A O 1
ATOM 1378 N N . ASP A 1 181 ? 28.048 9.743 -19.303 1.00 68.75 181 ASP A N 1
ATOM 1379 C CA . ASP A 1 181 ? 28.117 8.290 -19.121 1.00 68.75 181 ASP A CA 1
ATOM 1380 C C . ASP A 1 181 ? 28.730 7.972 -17.756 1.00 68.75 181 ASP A C 1
ATOM 1382 O O . ASP A 1 181 ? 28.171 7.187 -17.001 1.00 68.75 181 ASP A O 1
ATOM 1386 N N . LEU A 1 182 ? 29.786 8.703 -17.379 1.00 73.31 182 LEU A N 1
ATOM 1387 C CA . LEU A 1 182 ? 30.394 8.639 -16.046 1.00 73.31 182 LEU A CA 1
ATOM 1388 C C . LEU A 1 182 ? 29.399 8.973 -14.922 1.00 73.31 182 LEU A C 1
ATOM 1390 O O . LEU A 1 182 ? 29.387 8.306 -13.893 1.00 73.31 182 LEU A O 1
ATOM 1394 N N . ARG A 1 183 ? 28.532 9.980 -15.103 1.00 76.50 183 ARG A N 1
ATOM 1395 C CA . ARG A 1 183 ? 27.523 10.346 -14.089 1.00 76.50 183 ARG A CA 1
ATOM 1396 C C . ARG A 1 183 ? 26.454 9.272 -13.929 1.00 76.50 183 ARG A C 1
ATOM 1398 O O . ARG A 1 183 ? 26.051 8.994 -12.805 1.00 76.50 183 ARG A O 1
ATOM 1405 N N . ILE A 1 184 ? 26.000 8.688 -15.037 1.00 79.12 184 ILE A N 1
ATOM 1406 C CA . ILE A 1 184 ? 25.003 7.616 -15.016 1.00 79.12 184 ILE A CA 1
ATOM 1407 C C . ILE A 1 184 ? 25.602 6.373 -14.360 1.00 79.12 184 ILE A C 1
ATOM 1409 O O . ILE A 1 184 ? 25.014 5.858 -13.413 1.00 79.12 184 ILE A O 1
ATOM 1413 N N . THR A 1 185 ? 26.792 5.943 -14.786 1.00 83.31 185 THR A N 1
ATOM 1414 C CA . THR A 1 185 ? 27.486 4.802 -14.177 1.00 83.31 185 THR A CA 1
ATOM 1415 C C . THR A 1 185 ? 27.705 5.021 -12.677 1.00 83.31 185 THR A C 1
ATOM 1417 O O . THR A 1 185 ? 27.398 4.130 -11.890 1.00 83.31 185 THR A O 1
ATOM 1420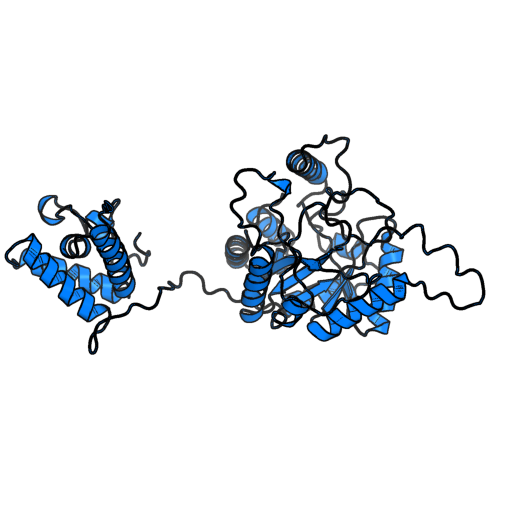 N N . ASN A 1 186 ? 28.130 6.218 -12.250 1.00 84.88 186 ASN A N 1
ATOM 1421 C CA . ASN A 1 186 ? 28.309 6.531 -10.826 1.00 84.88 186 ASN A CA 1
ATOM 1422 C C . ASN A 1 186 ? 27.003 6.439 -10.027 1.00 84.88 186 ASN A C 1
ATOM 1424 O O . ASN A 1 186 ? 27.007 5.926 -8.912 1.00 84.88 186 ASN A O 1
ATOM 1428 N N . TYR A 1 187 ? 25.883 6.906 -10.578 1.00 85.06 187 TYR A N 1
ATOM 1429 C CA . TYR A 1 187 ? 24.598 6.808 -9.888 1.00 85.06 187 TYR A CA 1
ATOM 1430 C C . TYR A 1 187 ? 24.113 5.365 -9.755 1.00 85.06 187 TYR A C 1
ATOM 1432 O O . TYR A 1 187 ? 23.702 4.954 -8.674 1.00 85.06 187 TYR A O 1
ATOM 1440 N N . PHE A 1 188 ? 24.206 4.572 -10.826 1.00 89.06 188 PHE A N 1
ATOM 1441 C CA . PHE A 1 188 ? 23.874 3.150 -10.748 1.00 89.06 188 PHE A CA 1
ATOM 1442 C C . PHE A 1 188 ? 24.829 2.395 -9.817 1.00 89.06 188 PHE A C 1
ATOM 1444 O O . PHE A 1 188 ? 24.387 1.468 -9.148 1.00 89.06 188 PHE A O 1
ATOM 1451 N N . SER A 1 189 ? 26.095 2.813 -9.702 1.00 90.12 189 SER A N 1
ATOM 1452 C CA . SER A 1 189 ? 27.024 2.278 -8.698 1.00 90.12 189 SER A CA 1
ATOM 1453 C C . SER A 1 189 ? 26.539 2.564 -7.275 1.00 90.12 189 SER A C 1
ATOM 1455 O O . SER A 1 189 ? 26.472 1.643 -6.469 1.00 90.12 189 SER A O 1
ATOM 1457 N N . GLN A 1 190 ? 26.117 3.798 -6.978 1.00 90.69 190 GLN A N 1
ATOM 1458 C CA . GLN A 1 190 ? 25.555 4.151 -5.666 1.00 90.69 190 GLN A CA 1
ATOM 1459 C C . GLN A 1 190 ? 24.271 3.370 -5.362 1.00 90.69 190 GLN A C 1
ATOM 1461 O O . GLN A 1 190 ? 24.099 2.854 -4.262 1.00 90.69 190 GLN A O 1
ATOM 1466 N N . LEU A 1 191 ? 23.369 3.238 -6.338 1.00 91.81 191 LEU A N 1
ATOM 1467 C CA . LEU A 1 191 ? 22.175 2.410 -6.168 1.00 91.81 191 LEU A CA 1
ATOM 1468 C C . LEU A 1 191 ? 22.532 0.936 -5.966 1.00 91.81 191 LEU A C 1
ATOM 1470 O O . LEU A 1 191 ? 21.874 0.256 -5.183 1.00 91.81 191 LEU A O 1
ATOM 1474 N N . LYS A 1 192 ? 23.570 0.435 -6.642 1.00 94.38 192 LYS A N 1
ATOM 1475 C CA . LYS A 1 192 ? 24.035 -0.943 -6.474 1.00 94.38 192 LYS A CA 1
ATOM 1476 C C . LYS A 1 192 ? 24.622 -1.162 -5.081 1.00 94.38 192 LYS A C 1
ATOM 1478 O O . LYS A 1 192 ? 24.400 -2.218 -4.505 1.00 94.38 192 LYS A O 1
ATOM 1483 N N . GLU A 1 193 ? 25.321 -0.183 -4.520 1.00 94.62 193 GLU A N 1
ATOM 1484 C CA . GLU A 1 193 ? 25.793 -0.236 -3.130 1.00 94.62 193 GLU A CA 1
ATOM 1485 C C . GLU A 1 193 ? 24.626 -0.305 -2.132 1.00 94.62 193 GLU A C 1
ATOM 1487 O O . GLU A 1 193 ? 24.717 -1.026 -1.143 1.00 94.62 193 GLU A O 1
ATOM 1492 N N . ILE A 1 194 ? 23.516 0.387 -2.415 1.00 94.44 194 ILE A N 1
ATOM 1493 C CA . ILE A 1 194 ? 22.325 0.409 -1.552 1.00 94.44 194 ILE A CA 1
ATOM 1494 C C . ILE A 1 194 ? 21.498 -0.880 -1.670 1.00 94.44 194 ILE A C 1
ATOM 1496 O O . ILE A 1 194 ? 21.130 -1.483 -0.664 1.00 94.44 194 ILE A O 1
ATOM 1500 N N . PHE A 1 195 ? 21.164 -1.297 -2.892 1.00 95.69 195 PHE A N 1
ATOM 1501 C CA . PHE A 1 195 ? 20.215 -2.389 -3.134 1.00 95.69 195 PHE A CA 1
ATOM 1502 C C . PHE A 1 195 ? 20.886 -3.741 -3.398 1.00 95.69 195 PHE A C 1
ATOM 1504 O O . PHE A 1 195 ? 20.240 -4.780 -3.257 1.00 95.69 195 PHE A O 1
ATOM 1511 N N . GLY A 1 196 ? 22.169 -3.761 -3.760 1.00 94.94 196 GLY A N 1
ATOM 1512 C CA . GLY A 1 196 ? 22.901 -4.984 -4.077 1.00 94.94 196 GLY A CA 1
ATOM 1513 C C . GLY A 1 196 ? 22.310 -5.718 -5.282 1.00 94.94 196 GLY A C 1
ATOM 1514 O O . GLY A 1 196 ? 22.219 -5.175 -6.381 1.00 94.94 196 GLY A O 1
ATOM 1515 N N . ASP A 1 197 ? 21.900 -6.966 -5.061 1.00 95.31 197 ASP A N 1
ATOM 1516 C CA . ASP A 1 197 ? 21.247 -7.857 -6.030 1.00 95.31 197 ASP A CA 1
ATOM 1517 C C . ASP A 1 197 ? 19.751 -7.547 -6.246 1.00 95.31 197 ASP A C 1
ATOM 1519 O O . ASP A 1 197 ? 19.082 -8.203 -7.046 1.00 95.31 197 ASP A O 1
ATOM 1523 N N . ARG A 1 198 ? 19.206 -6.569 -5.513 1.00 97.00 198 ARG A N 1
ATOM 1524 C CA . ARG A 1 198 ? 17.813 -6.105 -5.618 1.00 97.00 198 ARG A CA 1
ATOM 1525 C C . ARG A 1 198 ? 17.662 -4.884 -6.525 1.00 97.00 198 ARG A C 1
ATOM 1527 O O . ARG A 1 198 ? 16.590 -4.285 -6.562 1.00 97.00 198 ARG A O 1
ATOM 1534 N N . LEU A 1 199 ? 18.724 -4.495 -7.232 1.00 97.44 199 LEU A N 1
ATOM 1535 C CA . LEU A 1 199 ? 18.687 -3.444 -8.244 1.00 97.44 199 LEU A CA 1
ATOM 1536 C C . LEU A 1 199 ? 18.509 -4.049 -9.635 1.00 97.44 199 LEU A C 1
ATOM 1538 O O . LEU A 1 199 ? 19.254 -4.944 -10.026 1.00 97.44 199 LEU A O 1
ATOM 1542 N N . TYR A 1 200 ? 17.595 -3.471 -10.404 1.00 97.56 200 TYR A N 1
ATOM 1543 C CA . TYR A 1 200 ? 17.395 -3.771 -11.813 1.00 97.56 200 TYR A CA 1
ATOM 1544 C C . TYR A 1 200 ? 17.428 -2.483 -12.629 1.00 97.56 200 TYR A C 1
ATOM 1546 O O . TYR A 1 200 ? 16.903 -1.445 -12.216 1.00 97.56 200 TYR A O 1
ATOM 1554 N N . ILE A 1 201 ? 18.019 -2.551 -13.818 1.00 95.44 201 ILE A N 1
ATOM 1555 C CA . ILE A 1 201 ? 17.923 -1.473 -14.798 1.00 95.44 2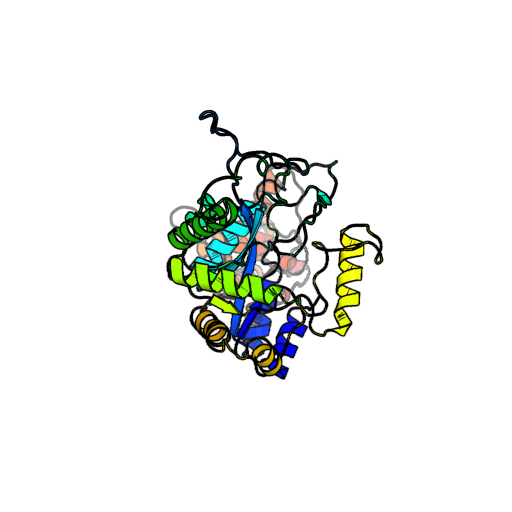01 ILE A CA 1
ATOM 1556 C C . ILE A 1 201 ? 16.617 -1.652 -15.569 1.00 95.44 201 ILE A C 1
ATOM 1558 O O . ILE A 1 201 ? 16.427 -2.629 -16.294 1.00 95.44 201 ILE A O 1
ATOM 1562 N N . GLU A 1 202 ? 15.708 -0.702 -15.409 1.00 94.00 202 GLU A N 1
ATOM 1563 C CA . GLU A 1 202 ? 14.421 -0.703 -16.090 1.00 94.00 202 GLU A CA 1
ATOM 1564 C C . GLU A 1 202 ? 14.588 -0.254 -17.547 1.00 94.00 202 GLU A C 1
ATOM 1566 O O . GLU A 1 202 ? 15.181 0.791 -17.837 1.00 94.00 202 GLU A O 1
ATOM 1571 N N . VAL A 1 203 ? 14.039 -1.031 -18.480 1.00 92.00 203 VAL A N 1
ATOM 1572 C CA . VAL A 1 203 ? 14.033 -0.703 -19.906 1.00 92.00 203 VAL A CA 1
ATOM 1573 C C . VAL A 1 203 ? 12.624 -0.752 -20.482 1.00 92.00 203 VAL A C 1
ATOM 1575 O O . VAL A 1 203 ? 11.850 -1.678 -20.252 1.00 92.00 203 VAL A O 1
ATOM 1578 N N . GLN A 1 204 ? 12.304 0.267 -21.273 1.00 88.94 204 GLN A N 1
ATOM 1579 C CA . GLN A 1 204 ? 10.994 0.480 -21.880 1.00 88.94 204 GLN A CA 1
ATOM 1580 C C . GLN A 1 204 ? 11.171 0.696 -23.390 1.00 88.94 204 GLN A C 1
ATOM 1582 O O . GLN A 1 204 ? 12.201 1.210 -23.830 1.00 88.94 204 GLN A O 1
ATOM 1587 N N . ARG A 1 205 ? 10.174 0.303 -24.192 1.00 88.25 205 ARG A N 1
ATOM 1588 C CA . ARG A 1 205 ? 10.105 0.577 -25.641 1.00 88.25 205 ARG A CA 1
ATOM 1589 C C . ARG A 1 205 ? 8.792 1.289 -25.967 1.00 88.25 205 ARG A C 1
ATOM 1591 O O . ARG A 1 205 ? 7.845 0.684 -26.460 1.00 88.25 205 ARG A O 1
ATOM 1598 N N . LEU A 1 206 ? 8.743 2.578 -25.648 1.00 82.62 206 LEU A N 1
ATOM 1599 C CA . LEU A 1 206 ? 7.595 3.472 -25.823 1.00 82.62 206 LEU A CA 1
ATOM 1600 C C . LEU A 1 206 ? 7.760 4.426 -27.013 1.00 82.62 206 LEU A C 1
ATOM 1602 O O . LEU A 1 206 ? 6.768 4.937 -27.532 1.00 82.62 206 LEU A O 1
ATOM 1606 N N . LEU A 1 207 ? 9.001 4.699 -27.422 1.00 79.25 207 LEU A N 1
ATOM 1607 C CA . LEU A 1 207 ? 9.363 5.616 -28.497 1.00 79.25 207 LEU A CA 1
ATOM 1608 C C . LEU A 1 207 ? 10.303 4.944 -29.514 1.00 79.25 207 LEU A C 1
ATOM 1610 O O . LEU A 1 207 ? 11.151 4.131 -29.138 1.00 79.25 207 LEU A O 1
ATOM 1614 N N . PRO A 1 208 ? 10.271 5.357 -30.798 1.00 70.00 208 PRO A N 1
ATOM 1615 C CA . PRO A 1 208 ? 11.182 4.840 -31.829 1.00 70.00 208 PRO A CA 1
ATOM 1616 C C . PRO A 1 208 ? 12.687 4.988 -31.512 1.00 70.00 208 PRO A C 1
ATOM 1618 O O . PRO A 1 208 ? 13.519 4.320 -32.123 1.00 70.00 208 PRO A O 1
ATOM 1621 N N . GLY A 1 209 ? 13.061 5.865 -30.571 1.00 70.19 209 GLY A N 1
ATOM 1622 C CA . GLY A 1 209 ? 14.446 6.102 -30.146 1.00 70.19 209 GLY A CA 1
ATOM 1623 C C . GLY A 1 209 ? 14.973 5.161 -29.055 1.00 70.19 209 GLY A C 1
ATOM 1624 O O . GLY A 1 209 ? 16.186 5.131 -28.823 1.00 70.19 209 GLY A O 1
ATOM 1625 N N . ASP A 1 210 ? 14.106 4.369 -28.420 1.00 79.62 210 ASP A N 1
ATOM 1626 C CA . ASP A 1 210 ? 14.440 3.628 -27.195 1.00 79.62 210 ASP A CA 1
ATOM 1627 C C . ASP A 1 210 ? 15.443 2.492 -27.417 1.00 79.62 210 ASP A C 1
ATOM 1629 O O . ASP A 1 210 ? 16.137 2.084 -26.490 1.00 79.62 210 ASP A O 1
ATOM 1633 N N . GLY A 1 211 ? 15.636 2.042 -28.661 1.00 82.19 211 GLY A N 1
ATOM 1634 C CA . GLY A 1 211 ? 16.677 1.065 -28.991 1.00 82.19 211 GLY A CA 1
ATOM 1635 C C . GLY A 1 211 ? 18.101 1.549 -28.677 1.00 82.19 211 GLY A C 1
ATOM 1636 O O . GLY A 1 211 ? 18.979 0.731 -28.414 1.00 82.19 211 GLY A O 1
ATOM 1637 N N . ARG A 1 212 ? 18.358 2.868 -28.680 1.00 82.44 212 ARG A N 1
ATOM 1638 C CA . ARG A 1 212 ? 19.653 3.415 -28.225 1.00 82.44 212 ARG A CA 1
ATOM 1639 C C . ARG A 1 212 ? 19.781 3.341 -26.707 1.00 82.44 212 ARG A C 1
ATOM 1641 O O . ARG A 1 212 ? 20.838 2.948 -26.225 1.00 82.44 212 ARG A O 1
ATOM 1648 N N . THR A 1 213 ? 18.714 3.692 -25.992 1.00 82.38 213 THR A N 1
ATO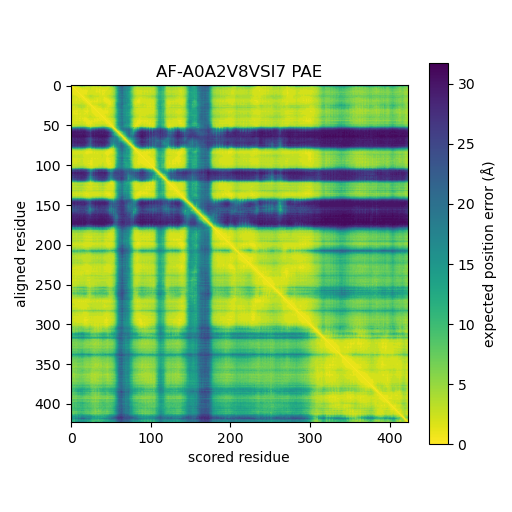M 1649 C CA . THR A 1 213 ? 18.643 3.621 -24.527 1.00 82.38 213 THR A CA 1
ATOM 1650 C C . THR A 1 213 ? 18.818 2.184 -24.048 1.00 82.38 213 THR A C 1
ATOM 1652 O O . THR A 1 213 ? 19.587 1.952 -23.126 1.00 82.38 213 THR A O 1
ATOM 1655 N N . LEU A 1 214 ? 18.205 1.210 -24.726 1.00 88.69 214 LEU A N 1
ATOM 1656 C CA . LEU A 1 214 ? 18.390 -0.210 -24.428 1.00 88.69 214 LEU A CA 1
ATOM 1657 C C . LEU A 1 214 ? 19.863 -0.627 -24.535 1.00 88.69 214 LEU A C 1
ATOM 1659 O O . LEU A 1 214 ? 20.403 -1.168 -23.581 1.00 88.69 214 LEU A O 1
ATOM 1663 N N . ARG A 1 215 ? 20.547 -0.298 -25.638 1.00 89.44 215 ARG A N 1
ATOM 1664 C CA . ARG A 1 215 ? 21.978 -0.625 -25.796 1.00 89.44 215 ARG A CA 1
ATOM 1665 C C . ARG A 1 215 ? 22.861 0.023 -24.731 1.00 89.44 215 ARG A C 1
ATOM 1667 O O . ARG A 1 215 ? 23.865 -0.549 -24.314 1.00 89.44 215 ARG A O 1
ATOM 1674 N N . GLU A 1 216 ? 22.512 1.235 -24.308 1.00 88.06 216 GLU A N 1
ATOM 1675 C CA . GLU A 1 216 ? 23.202 1.924 -23.216 1.00 88.06 216 GLU A CA 1
ATOM 1676 C C . GLU A 1 216 ? 22.950 1.226 -21.870 1.00 88.06 216 GLU A C 1
ATOM 1678 O O . GLU A 1 216 ? 23.896 1.024 -21.108 1.00 88.06 216 GLU A O 1
ATOM 1683 N N . ALA A 1 217 ? 21.715 0.784 -21.618 1.00 90.00 217 ALA A N 1
ATOM 1684 C CA . ALA A 1 217 ? 21.341 0.033 -20.422 1.00 90.00 217 ALA A CA 1
ATOM 1685 C C . ALA A 1 217 ? 22.074 -1.307 -20.361 1.00 90.00 217 ALA A C 1
ATOM 1687 O O . ALA A 1 217 ? 22.613 -1.653 -19.318 1.00 90.00 217 ALA A O 1
ATOM 1688 N N . GLU A 1 218 ? 22.175 -2.024 -21.481 1.00 92.62 218 GLU A N 1
ATOM 1689 C CA . GLU A 1 218 ? 22.919 -3.283 -21.564 1.00 92.62 218 GLU A CA 1
ATOM 1690 C C . GLU A 1 218 ? 24.408 -3.088 -21.285 1.00 92.62 218 GLU A C 1
ATOM 1692 O O . GLU A 1 218 ? 25.028 -3.896 -20.593 1.00 92.62 218 GLU A O 1
ATOM 1697 N N . ARG A 1 219 ? 24.994 -2.004 -21.812 1.00 93.06 219 ARG A N 1
ATOM 1698 C CA . ARG A 1 219 ? 26.397 -1.662 -21.565 1.00 93.06 219 ARG A CA 1
ATOM 1699 C C . ARG A 1 219 ? 26.640 -1.438 -20.073 1.00 93.06 219 ARG A C 1
ATOM 1701 O O . ARG A 1 219 ? 27.555 -2.044 -19.522 1.00 93.06 219 ARG A O 1
ATOM 1708 N N . ILE A 1 220 ? 25.819 -0.602 -19.435 1.00 89.81 220 ILE A N 1
ATOM 1709 C CA . ILE A 1 220 ? 25.942 -0.265 -18.008 1.00 89.81 220 ILE A CA 1
ATOM 1710 C C . ILE A 1 220 ? 25.632 -1.482 -17.133 1.00 89.81 220 ILE A C 1
ATOM 1712 O O . ILE A 1 220 ? 26.373 -1.764 -16.197 1.00 89.81 220 ILE A O 1
ATOM 1716 N N . GLY A 1 221 ? 24.589 -2.244 -17.462 1.00 93.06 221 GLY A N 1
ATOM 1717 C CA . GLY A 1 221 ? 24.228 -3.473 -16.758 1.00 93.06 221 GLY A CA 1
ATOM 1718 C C . GLY A 1 221 ? 25.341 -4.513 -16.807 1.00 93.06 221 GLY A C 1
ATOM 1719 O O . GLY A 1 221 ? 25.648 -5.127 -15.791 1.00 93.06 221 GLY A O 1
ATOM 1720 N N . ARG A 1 222 ? 26.034 -4.654 -17.945 1.00 93.69 222 ARG A N 1
ATOM 1721 C CA . ARG A 1 222 ? 27.204 -5.538 -18.066 1.00 93.69 222 ARG A CA 1
ATOM 1722 C C . ARG A 1 222 ? 28.415 -5.023 -17.291 1.00 93.69 222 ARG A C 1
ATOM 1724 O O . ARG A 1 222 ? 29.092 -5.817 -16.649 1.00 93.69 222 ARG A O 1
ATOM 1731 N N . GLU A 1 223 ? 28.689 -3.722 -17.359 1.00 92.94 223 GLU A N 1
ATOM 1732 C CA . GLU A 1 223 ? 29.809 -3.078 -16.659 1.00 92.94 223 GLU A CA 1
ATOM 1733 C C . GLU A 1 223 ? 29.661 -3.185 -15.136 1.00 92.94 223 GLU A C 1
ATOM 1735 O O . GLU A 1 223 ? 30.612 -3.526 -14.437 1.00 92.94 223 GLU A O 1
ATOM 1740 N N . LEU A 1 224 ? 28.451 -2.949 -14.630 1.00 92.69 224 LEU A N 1
ATOM 1741 C CA . LEU A 1 224 ? 28.152 -2.975 -13.205 1.00 92.69 224 LEU A CA 1
ATOM 1742 C C . LEU A 1 224 ? 27.640 -4.331 -12.721 1.00 92.69 224 LEU A C 1
ATOM 1744 O O . LEU A 1 224 ? 27.456 -4.482 -11.523 1.00 92.69 224 LEU A O 1
ATOM 1748 N N . GLY A 1 225 ? 27.392 -5.316 -13.585 1.00 94.38 225 GLY A N 1
ATOM 1749 C CA . GLY A 1 225 ? 26.784 -6.597 -13.202 1.00 94.38 225 GLY A CA 1
ATOM 1750 C C . GLY A 1 225 ? 25.388 -6.440 -12.585 1.00 94.38 225 GLY A C 1
ATOM 1751 O O . GLY A 1 225 ? 25.108 -7.056 -11.560 1.00 94.38 225 GLY A O 1
ATOM 1752 N N . VAL A 1 226 ? 24.558 -5.567 -13.160 1.00 95.81 226 VAL A N 1
ATOM 1753 C CA . VAL A 1 226 ? 23.173 -5.306 -12.738 1.00 95.81 226 VAL A CA 1
ATOM 1754 C C . VAL A 1 226 ? 22.224 -5.870 -13.803 1.00 95.81 226 VAL A C 1
ATOM 1756 O O . VAL A 1 226 ? 22.396 -5.543 -14.982 1.00 95.81 226 VAL A O 1
ATOM 1759 N N . PRO A 1 227 ? 21.241 -6.711 -13.433 1.00 96.62 227 PRO A N 1
ATOM 1760 C CA . PRO A 1 227 ? 20.272 -7.257 -14.378 1.00 96.62 227 PRO A CA 1
ATOM 1761 C C . PRO A 1 227 ? 19.358 -6.166 -14.949 1.00 96.62 227 PRO A C 1
ATOM 1763 O O . PRO A 1 227 ? 19.124 -5.129 -14.329 1.00 96.62 227 PRO A O 1
ATOM 1766 N N . LEU A 1 228 ? 18.824 -6.405 -16.145 1.00 97.06 228 LEU A N 1
ATOM 1767 C CA . LEU A 1 228 ? 17.842 -5.530 -16.783 1.00 97.06 228 LEU A CA 1
ATOM 1768 C C . LEU A 1 228 ? 16.447 -6.162 -16.695 1.00 97.06 228 LEU A C 1
ATOM 1770 O O . LEU A 1 228 ? 16.313 -7.384 -16.699 1.00 97.06 228 LEU A O 1
ATOM 1774 N N . VAL A 1 229 ? 15.409 -5.329 -16.680 1.00 97.56 229 VAL A N 1
ATOM 1775 C CA . VAL A 1 229 ? 14.006 -5.762 -16.682 1.00 97.56 229 VAL A CA 1
ATOM 1776 C C . VAL A 1 229 ? 13.178 -4.926 -17.652 1.00 97.56 229 VAL A C 1
ATOM 1778 O O . VAL A 1 229 ? 13.309 -3.703 -17.701 1.00 97.56 229 VAL A O 1
ATOM 1781 N N . ALA A 1 230 ? 12.307 -5.583 -18.418 1.00 95.94 230 ALA A N 1
ATOM 1782 C CA . ALA A 1 230 ? 11.388 -4.906 -19.325 1.00 95.94 230 ALA A CA 1
ATOM 1783 C C . ALA A 1 230 ? 10.091 -4.492 -18.616 1.00 95.94 230 ALA A C 1
ATOM 1785 O O . ALA A 1 230 ? 9.415 -5.313 -17.997 1.00 95.94 230 ALA A O 1
ATOM 1786 N N . THR A 1 231 ? 9.698 -3.231 -18.776 1.00 94.88 231 THR A N 1
ATOM 1787 C CA . THR A 1 231 ? 8.418 -2.689 -18.295 1.00 94.88 231 THR A CA 1
ATOM 1788 C C . THR A 1 231 ? 7.753 -1.853 -19.395 1.00 94.88 231 THR A C 1
ATOM 1790 O O . THR A 1 231 ? 8.336 -1.606 -20.454 1.00 94.88 231 THR A O 1
ATOM 1793 N N . ASN A 1 232 ? 6.505 -1.422 -19.170 1.00 92.38 232 ASN A N 1
ATOM 1794 C CA . ASN A 1 232 ? 5.762 -0.595 -20.133 1.00 92.38 232 ASN A CA 1
ATOM 1795 C C . ASN A 1 232 ? 5.205 0.716 -19.542 1.00 92.38 232 ASN A C 1
ATOM 1797 O O . ASN A 1 232 ? 4.418 1.383 -20.208 1.00 92.38 232 ASN A O 1
ATOM 1801 N N . ASN A 1 233 ? 5.588 1.079 -18.308 1.00 90.00 233 ASN A N 1
ATOM 1802 C CA . ASN A 1 233 ? 5.159 2.305 -17.613 1.00 90.00 233 ASN A CA 1
ATOM 1803 C C . ASN A 1 233 ? 3.661 2.624 -17.795 1.00 90.00 233 ASN A C 1
ATOM 1805 O O . ASN A 1 233 ? 3.279 3.658 -18.349 1.00 90.00 233 ASN A O 1
ATOM 1809 N N . VAL A 1 234 ? 2.806 1.673 -17.426 1.00 92.81 234 VAL A N 1
ATOM 1810 C CA . VAL A 1 234 ? 1.387 1.673 -17.793 1.00 92.81 234 VAL A CA 1
ATOM 1811 C C . VAL A 1 234 ? 0.620 2.781 -17.068 1.00 92.81 234 VAL A C 1
ATOM 1813 O O . VAL A 1 234 ? 0.678 2.877 -15.849 1.00 92.81 234 VAL A O 1
ATOM 1816 N N . HIS A 1 235 ? -0.144 3.584 -17.813 1.00 91.25 235 HIS A N 1
ATOM 1817 C CA . HIS A 1 235 ? -1.001 4.655 -17.270 1.00 91.25 235 HIS A CA 1
ATOM 1818 C C . HIS A 1 235 ? -2.498 4.455 -17.566 1.00 91.25 235 HIS A C 1
ATOM 1820 O O . HIS A 1 235 ? -3.359 5.134 -16.993 1.00 91.25 235 HIS A O 1
ATOM 1826 N N . PHE A 1 236 ? -2.818 3.561 -18.499 1.00 93.69 236 PHE A N 1
ATOM 1827 C CA . PHE A 1 236 ? -4.173 3.281 -18.968 1.00 93.69 236 PHE A CA 1
ATOM 1828 C C . PHE A 1 236 ? -4.282 1.834 -19.466 1.00 93.69 236 PHE A C 1
ATOM 1830 O O . PHE A 1 236 ? -3.268 1.185 -19.711 1.00 93.69 236 PHE A O 1
ATOM 1837 N N . LEU A 1 237 ? -5.493 1.291 -19.588 1.00 94.50 237 LEU A N 1
ATOM 1838 C CA . LEU A 1 237 ? -5.668 -0.128 -19.921 1.00 94.50 237 LEU A CA 1
ATOM 1839 C C . LEU A 1 237 ? -5.646 -0.374 -21.417 1.00 94.50 237 LEU A C 1
ATOM 1841 O O . LEU A 1 237 ? -5.110 -1.384 -21.860 1.00 94.50 237 LEU A O 1
ATOM 1845 N N . ARG A 1 238 ? -6.210 0.553 -22.191 1.00 93.50 238 ARG A N 1
ATOM 1846 C CA . ARG A 1 238 ? -6.378 0.409 -23.639 1.00 93.50 238 ARG A CA 1
ATOM 1847 C C . ARG A 1 238 ? -5.796 1.607 -24.382 1.00 93.50 238 ARG A C 1
ATOM 1849 O O . ARG A 1 238 ? -5.867 2.720 -23.862 1.00 93.50 238 ARG A O 1
ATOM 1856 N N . PRO A 1 239 ? -5.247 1.433 -25.593 1.00 92.31 239 PRO A N 1
ATOM 1857 C CA . PRO A 1 239 ? -4.589 2.522 -26.317 1.00 92.31 239 PRO A CA 1
ATOM 1858 C C . PRO A 1 239 ? -5.514 3.722 -26.589 1.00 92.31 239 PRO A C 1
ATOM 1860 O O . PRO A 1 239 ? -5.056 4.866 -26.594 1.00 92.31 239 PRO A O 1
ATOM 1863 N N . GLU A 1 240 ? -6.824 3.506 -26.734 1.00 92.44 240 GLU A N 1
ATOM 1864 C CA . GLU A 1 240 ? -7.812 4.571 -26.955 1.00 92.44 240 GLU A CA 1
ATOM 1865 C C . GLU A 1 240 ? -7.945 5.515 -25.745 1.00 92.44 240 GLU A C 1
ATOM 1867 O O . GLU A 1 240 ? -8.340 6.676 -25.880 1.00 92.44 240 GLU A O 1
ATOM 1872 N N . GLU A 1 241 ? -7.570 5.053 -24.550 1.00 93.62 241 GLU A N 1
ATOM 1873 C CA . GLU A 1 241 ? -7.624 5.835 -23.314 1.00 93.62 241 GLU A CA 1
ATOM 1874 C C . GLU A 1 241 ? -6.490 6.860 -23.191 1.00 93.62 241 GLU A C 1
ATOM 1876 O O . GLU A 1 241 ? -6.510 7.696 -22.281 1.00 93.62 241 GLU A O 1
ATOM 1881 N N . HIS A 1 242 ? -5.546 6.884 -24.139 1.00 91.75 242 HIS A N 1
ATOM 1882 C CA . HIS A 1 242 ? -4.508 7.914 -24.201 1.00 91.75 242 HIS A CA 1
ATOM 1883 C C . HIS A 1 242 ? -5.098 9.331 -24.233 1.00 91.75 242 HIS A C 1
ATOM 1885 O O . HIS A 1 242 ? -4.561 10.250 -23.609 1.00 91.75 242 HIS A O 1
ATOM 1891 N N . LEU A 1 243 ? -6.246 9.522 -24.893 1.00 92.25 243 LEU A N 1
ATOM 1892 C CA . LEU A 1 243 ? -6.928 10.816 -24.908 1.00 92.25 243 LEU A CA 1
ATOM 1893 C C . LEU A 1 243 ? -7.436 11.210 -23.512 1.00 92.25 243 LEU A C 1
ATOM 1895 O O . LEU A 1 243 ? -7.228 12.350 -23.095 1.00 92.25 243 LEU A O 1
ATOM 1899 N N . HIS A 1 244 ? -8.030 10.274 -22.764 1.00 92.75 244 HIS A N 1
ATOM 1900 C CA . HIS A 1 244 ? -8.459 10.507 -21.380 1.00 92.75 244 HIS A CA 1
ATOM 1901 C C . HIS A 1 244 ? -7.270 10.879 -20.493 1.00 92.75 244 HIS A C 1
ATOM 1903 O O . HIS A 1 244 ? -7.345 11.839 -19.726 1.00 92.75 244 HIS A O 1
ATOM 1909 N N . HIS A 1 245 ? -6.145 10.176 -20.649 1.00 89.88 245 HIS A N 1
ATOM 1910 C CA . HIS A 1 245 ? -4.904 10.494 -19.950 1.00 89.88 245 HIS A CA 1
ATOM 1911 C C . HIS A 1 245 ? -4.442 11.935 -20.224 1.00 89.88 245 HIS A C 1
ATOM 1913 O O . HIS A 1 245 ? -4.112 12.676 -19.294 1.00 89.88 245 HIS A O 1
ATOM 1919 N N . ARG A 1 246 ? -4.467 12.376 -21.487 1.00 89.50 246 ARG A N 1
ATOM 1920 C CA . ARG A 1 246 ? -4.116 13.758 -21.846 1.00 89.50 246 ARG A CA 1
ATOM 1921 C C . ARG A 1 246 ? -5.074 14.783 -21.242 1.00 89.50 246 ARG A C 1
ATOM 1923 O O . ARG A 1 246 ? -4.615 15.811 -20.753 1.00 89.50 246 ARG A O 1
ATOM 1930 N N . VAL A 1 247 ? -6.379 14.509 -21.248 1.00 91.81 247 VAL A N 1
ATOM 1931 C CA . VAL A 1 247 ? -7.398 15.405 -20.677 1.00 91.81 247 VAL A CA 1
ATOM 1932 C C . VAL A 1 247 ? -7.212 15.566 -19.168 1.00 91.81 247 VAL A C 1
ATOM 1934 O O . VAL A 1 247 ? -7.168 16.695 -18.685 1.00 91.81 247 VAL A O 1
ATOM 1937 N N . VAL A 1 248 ? -7.030 14.470 -18.427 1.00 89.88 248 VAL A N 1
ATOM 1938 C CA . VAL A 1 248 ? -6.815 14.515 -16.969 1.00 89.88 248 VAL A CA 1
ATOM 1939 C C . VAL A 1 248 ? -5.567 15.329 -16.619 1.00 89.88 248 VAL A C 1
ATOM 1941 O O . VAL A 1 248 ? -5.606 16.165 -15.718 1.00 89.88 248 VAL A O 1
ATOM 1944 N N . ASN A 1 249 ? -4.473 15.155 -17.364 1.00 83.12 249 ASN A N 1
ATOM 1945 C CA . ASN A 1 249 ? -3.249 15.920 -17.130 1.00 83.12 249 ASN A CA 1
ATOM 1946 C C . ASN A 1 249 ? -3.363 17.392 -17.555 1.00 83.12 249 ASN A C 1
ATOM 1948 O O . ASN A 1 249 ? -2.792 18.263 -16.898 1.00 83.12 249 ASN A O 1
ATOM 1952 N N . ALA A 1 250 ? -4.137 17.706 -18.596 1.00 84.50 250 ALA A N 1
ATOM 1953 C CA . ALA A 1 250 ? -4.462 19.088 -18.942 1.00 84.50 250 ALA A CA 1
ATOM 1954 C C . ALA A 1 250 ? -5.249 19.773 -17.808 1.00 84.50 250 ALA A C 1
ATOM 1956 O O . ALA A 1 250 ? -4.880 20.871 -17.398 1.00 84.50 250 ALA A O 1
ATOM 1957 N N . ILE A 1 251 ? -6.248 19.089 -17.231 1.00 86.38 251 ILE A N 1
ATOM 1958 C CA . ILE A 1 251 ? -7.004 19.574 -16.063 1.00 86.38 251 ILE A CA 1
ATOM 1959 C C . ILE A 1 251 ? -6.067 19.796 -14.871 1.00 86.38 251 ILE A C 1
ATOM 1961 O O . ILE A 1 251 ? -6.041 20.890 -14.312 1.00 86.38 251 ILE A O 1
ATOM 1965 N N . ARG A 1 252 ? -5.252 18.792 -14.517 1.00 79.50 252 ARG A N 1
ATOM 1966 C CA . ARG A 1 252 ? -4.309 18.861 -13.387 1.00 79.50 252 ARG A CA 1
ATOM 1967 C C . ARG A 1 252 ? -3.334 20.033 -13.505 1.00 79.50 252 ARG A C 1
ATOM 1969 O O . ARG A 1 252 ? -3.020 20.679 -12.513 1.00 79.50 252 ARG A O 1
ATOM 1976 N N . THR A 1 253 ? -2.842 20.297 -14.712 1.00 75.44 253 THR A N 1
ATOM 1977 C CA . THR A 1 253 ? -1.850 21.355 -14.969 1.00 75.44 253 THR A CA 1
ATOM 1978 C C . THR A 1 253 ? -2.474 22.721 -15.262 1.00 75.44 253 THR A C 1
ATOM 1980 O O . THR A 1 253 ? -1.737 23.693 -15.440 1.00 75.44 253 THR A O 1
ATOM 1983 N N . GLY A 1 254 ? -3.808 22.812 -15.338 1.00 80.25 254 GLY A N 1
ATOM 1984 C CA . GLY A 1 254 ? -4.520 24.012 -15.784 1.00 80.25 254 GLY A CA 1
ATOM 1985 C C . GLY A 1 254 ? -4.193 24.414 -17.230 1.00 80.25 254 GLY A C 1
ATOM 1986 O O . GLY A 1 254 ? -4.271 25.592 -17.572 1.00 80.25 254 GLY A O 1
ATOM 1987 N N . GLY A 1 255 ? -3.751 23.464 -18.060 1.00 81.06 255 GLY A N 1
ATOM 1988 C CA . GLY A 1 255 ? -3.346 23.677 -19.450 1.00 81.06 255 GLY A CA 1
ATOM 1989 C C . GLY A 1 255 ? -4.424 23.291 -20.466 1.00 81.06 255 GLY A C 1
ATOM 1990 O O . GLY A 1 255 ? -5.439 22.685 -20.135 1.00 81.06 255 GLY A O 1
ATOM 1991 N N . LEU A 1 256 ? -4.185 23.604 -21.744 1.00 86.88 256 LEU A N 1
ATOM 1992 C CA . LEU A 1 256 ? -5.042 23.156 -22.846 1.00 86.88 256 LEU A CA 1
ATOM 1993 C C . LEU A 1 256 ? -4.613 21.770 -23.337 1.00 86.88 256 LEU A C 1
ATOM 1995 O O . LEU A 1 256 ? -3.422 21.452 -23.362 1.00 86.88 256 LEU A O 1
ATOM 1999 N N . LEU A 1 257 ? -5.568 20.981 -23.840 1.00 88.00 257 LEU A N 1
ATOM 2000 C CA . LEU A 1 257 ? -5.308 19.661 -24.433 1.00 88.00 257 LEU A CA 1
ATOM 2001 C C . LEU A 1 257 ? -4.325 19.717 -25.620 1.00 88.00 257 LEU A C 1
ATOM 2003 O O . LEU A 1 257 ? -3.578 18.769 -25.861 1.00 88.00 257 LEU A O 1
ATOM 2007 N N . THR A 1 258 ? -4.305 20.829 -26.354 1.00 87.62 258 THR A N 1
ATOM 2008 C CA . THR A 1 258 ? -3.374 21.080 -27.466 1.00 87.62 258 THR A CA 1
ATOM 2009 C C . THR A 1 258 ? -1.955 21.406 -27.004 1.00 87.62 258 THR A C 1
ATOM 2011 O O . THR A 1 258 ? -1.021 21.251 -27.782 1.00 87.62 258 THR A O 1
ATOM 2014 N N . THR A 1 259 ? -1.789 21.843 -25.753 1.00 82.12 259 THR A N 1
ATOM 2015 C CA . THR A 1 259 ? -0.506 22.298 -25.188 1.00 82.12 259 THR A CA 1
ATOM 2016 C C . THR A 1 259 ? 0.073 21.357 -24.138 1.00 82.12 259 THR A C 1
ATOM 2018 O O . THR A 1 259 ? 1.240 21.499 -23.781 1.00 82.12 259 THR A O 1
ATOM 2021 N N . VAL A 1 260 ? -0.725 20.423 -23.608 1.00 76.12 260 VAL A N 1
ATOM 2022 C CA . VAL A 1 260 ? -0.229 19.422 -22.662 1.00 76.12 260 VAL A CA 1
ATOM 2023 C C . VAL A 1 260 ? 0.770 18.520 -23.386 1.00 76.12 260 VAL A C 1
ATOM 2025 O O . VAL A 1 260 ? 0.468 17.936 -24.428 1.00 76.12 260 VAL A O 1
ATOM 2028 N N . ALA A 1 261 ? 1.978 18.456 -22.848 1.00 73.94 261 ALA A N 1
ATOM 2029 C CA . ALA A 1 261 ? 3.127 17.818 -23.466 1.00 73.94 261 ALA A CA 1
ATOM 2030 C C . ALA A 1 261 ? 3.918 17.045 -22.403 1.00 73.94 261 ALA A C 1
ATOM 2032 O O . ALA A 1 261 ? 3.698 17.257 -21.203 1.00 73.94 261 ALA A O 1
ATOM 2033 N N . PRO A 1 262 ? 4.837 16.158 -22.815 1.00 70.31 262 PRO A N 1
ATOM 2034 C CA . PRO A 1 262 ? 5.867 15.640 -21.932 1.00 70.31 262 PRO A CA 1
ATOM 2035 C C . PRO A 1 262 ? 6.488 16.737 -21.046 1.00 70.31 262 PRO A C 1
ATOM 2037 O O . PRO A 1 262 ? 6.704 17.857 -21.512 1.00 70.31 262 PRO A O 1
ATOM 2040 N N . PRO A 1 263 ? 6.784 16.440 -19.773 1.00 65.62 263 PRO A N 1
ATOM 2041 C CA . PRO A 1 263 ? 6.624 15.138 -19.123 1.00 65.62 263 PRO A CA 1
ATOM 2042 C C . PRO A 1 263 ? 5.214 14.865 -18.563 1.00 65.62 263 PRO A C 1
ATOM 2044 O O . PRO A 1 263 ? 4.986 13.790 -18.027 1.00 65.62 263 PRO A O 1
ATOM 2047 N N . GLU A 1 264 ? 4.266 15.802 -18.667 1.00 67.75 264 GLU A N 1
ATOM 2048 C CA . GLU A 1 264 ? 2.925 15.693 -18.056 1.00 67.75 264 GLU A CA 1
ATOM 2049 C C . GLU A 1 264 ? 2.038 14.631 -18.715 1.00 67.75 264 GLU A C 1
ATOM 2051 O O . GLU A 1 264 ? 1.043 14.205 -18.135 1.00 67.75 264 GLU A O 1
ATOM 2056 N N . ILE A 1 265 ? 2.372 14.227 -19.942 1.00 75.12 265 ILE A N 1
ATOM 2057 C CA . ILE A 1 265 ? 1.710 13.140 -20.660 1.00 75.12 265 ILE A CA 1
ATOM 2058 C C . ILE A 1 265 ? 2.733 12.116 -21.139 1.00 75.12 265 ILE A C 1
ATOM 2060 O O . ILE A 1 265 ? 3.830 12.481 -21.550 1.00 75.12 265 ILE A O 1
ATOM 2064 N N . THR A 1 266 ? 2.345 10.843 -21.133 1.00 80.06 266 THR A N 1
ATOM 2065 C CA . THR A 1 266 ? 3.110 9.734 -21.710 1.00 80.06 266 THR A CA 1
ATOM 2066 C C . THR A 1 266 ? 2.691 9.474 -23.165 1.00 80.06 266 THR A C 1
ATOM 2068 O O . THR A 1 266 ? 1.788 10.129 -23.702 1.00 80.06 266 THR A O 1
ATOM 2071 N N . THR A 1 267 ? 3.368 8.539 -23.823 1.00 86.00 267 THR A N 1
ATOM 2072 C CA . THR A 1 267 ? 3.081 8.095 -25.192 1.00 86.00 267 THR A CA 1
ATOM 2073 C C . THR A 1 267 ? 1.778 7.291 -25.252 1.00 86.00 267 THR A C 1
ATOM 2075 O O . THR A 1 267 ? 1.291 6.805 -24.234 1.00 86.00 267 THR A O 1
ATOM 2078 N N . GLY A 1 268 ? 1.216 7.113 -26.452 1.00 87.44 268 GLY A N 1
ATOM 2079 C CA . GLY A 1 268 ? 0.062 6.224 -26.656 1.00 87.44 268 GLY A CA 1
ATOM 2080 C C . GLY A 1 268 ? 0.371 4.742 -26.400 1.00 87.44 268 GLY A C 1
ATOM 2081 O O . GLY A 1 268 ? -0.542 3.937 -26.269 1.00 87.44 268 GLY A O 1
ATOM 2082 N N . GLU A 1 269 ? 1.653 4.388 -26.277 1.00 89.69 269 GLU A N 1
ATOM 2083 C CA . GLU A 1 269 ? 2.124 3.019 -26.064 1.00 89.69 269 GLU A CA 1
ATOM 2084 C C . GLU A 1 269 ? 2.097 2.580 -24.592 1.00 89.69 269 GLU A C 1
ATOM 2086 O O . GLU A 1 269 ? 2.221 1.389 -24.301 1.00 89.69 269 GLU A O 1
ATOM 2091 N N . ALA A 1 270 ? 1.885 3.502 -23.655 1.00 91.00 270 ALA A N 1
ATOM 2092 C CA . ALA A 1 270 ? 1.879 3.247 -22.214 1.00 91.00 270 ALA A CA 1
ATOM 2093 C C . ALA A 1 270 ? 0.564 2.614 -21.698 1.00 91.00 270 ALA A C 1
ATOM 2095 O O . ALA A 1 270 ? 0.035 3.007 -20.654 1.00 91.00 270 ALA A O 1
ATOM 2096 N N . TRP A 1 271 ? 0.019 1.646 -22.441 1.00 94.69 271 TRP A N 1
ATOM 2097 C CA . TRP A 1 271 ? -1.181 0.889 -22.076 1.00 94.69 271 TRP A CA 1
ATOM 2098 C C . TRP A 1 271 ? -0.861 -0.509 -21.519 1.00 94.69 271 TRP A C 1
ATOM 2100 O O . TRP A 1 271 ? 0.267 -0.992 -21.631 1.00 94.69 271 TRP A O 1
ATOM 2110 N N . PHE A 1 272 ? -1.842 -1.173 -20.905 1.00 96.19 272 PHE A N 1
ATOM 2111 C CA . PHE A 1 272 ? -1.683 -2.484 -20.264 1.00 96.19 272 PHE A CA 1
ATOM 2112 C C . PHE A 1 272 ? -1.605 -3.639 -21.285 1.00 96.19 272 PHE A C 1
ATOM 2114 O O . PHE A 1 272 ? -2.572 -4.366 -21.528 1.00 96.19 272 PHE A O 1
ATOM 2121 N N . LYS A 1 273 ? -0.431 -3.764 -21.918 1.00 95.69 273 LYS A N 1
ATOM 2122 C CA . LYS A 1 273 ? -0.139 -4.710 -23.002 1.00 95.69 273 LYS A CA 1
ATOM 2123 C C . LYS A 1 273 ? -0.199 -6.184 -22.557 1.00 95.69 273 LYS A C 1
ATOM 2125 O O . LYS A 1 273 ? 0.469 -6.542 -21.586 1.00 95.69 273 LYS A O 1
ATOM 2130 N N . PRO A 1 274 ? -0.848 -7.067 -23.341 1.00 95.88 274 PRO A N 1
ATOM 2131 C CA . PRO A 1 274 ? -0.727 -8.512 -23.184 1.00 95.88 274 PRO A CA 1
ATOM 2132 C C . PRO A 1 274 ? 0.702 -9.011 -23.349 1.00 95.88 274 PRO A C 1
ATOM 2134 O O . PRO A 1 274 ? 1.501 -8.438 -24.094 1.00 95.88 274 PRO A O 1
ATOM 2137 N N . ALA A 1 275 ? 0.992 -10.159 -22.732 1.00 94.94 275 ALA A N 1
ATOM 2138 C CA . ALA A 1 275 ? 2.304 -10.801 -22.798 1.00 94.94 275 ALA A CA 1
ATOM 2139 C C . ALA A 1 275 ? 2.804 -10.992 -24.243 1.00 94.94 275 ALA A C 1
ATOM 2141 O O . ALA A 1 275 ? 3.977 -10.761 -24.521 1.00 94.94 275 ALA A O 1
ATOM 2142 N N . ALA A 1 276 ? 1.914 -11.340 -25.179 1.00 94.94 276 ALA A N 1
ATOM 2143 C CA . ALA A 1 276 ? 2.262 -11.498 -26.592 1.00 94.94 276 ALA A CA 1
ATOM 2144 C C . ALA A 1 276 ? 2.724 -10.184 -27.254 1.00 94.94 276 ALA A C 1
ATOM 2146 O O . ALA A 1 276 ? 3.634 -10.203 -28.078 1.00 94.94 276 ALA A O 1
ATOM 2147 N N . GLU A 1 277 ? 2.139 -9.038 -26.889 1.00 95.19 277 GLU A N 1
ATOM 2148 C CA . GLU A 1 277 ? 2.577 -7.728 -27.392 1.00 95.19 277 GLU A CA 1
ATOM 2149 C C . GLU A 1 277 ? 3.906 -7.311 -26.756 1.00 95.19 277 GLU A C 1
ATOM 2151 O O . GLU A 1 277 ? 4.801 -6.836 -27.453 1.00 95.19 277 GLU A O 1
ATOM 2156 N N . MET A 1 278 ? 4.095 -7.578 -25.459 1.00 95.50 278 MET A N 1
ATOM 2157 C CA . MET A 1 278 ? 5.385 -7.356 -24.796 1.00 95.50 278 MET A CA 1
ATOM 2158 C C . MET A 1 278 ? 6.508 -8.205 -25.412 1.00 95.50 278 MET A C 1
ATOM 2160 O O . MET A 1 278 ? 7.606 -7.699 -25.633 1.00 95.50 278 MET A O 1
ATOM 2164 N N . GLN A 1 279 ? 6.233 -9.461 -25.778 1.00 95.06 279 GLN A N 1
ATOM 2165 C CA . GLN A 1 279 ? 7.185 -10.327 -26.488 1.00 95.06 279 GLN A CA 1
ATOM 2166 C C . GLN A 1 279 ? 7.586 -9.763 -27.855 1.00 95.06 279 GLN A C 1
ATOM 2168 O O . GLN A 1 279 ? 8.762 -9.790 -28.209 1.00 95.06 279 GLN A O 1
ATOM 2173 N N . LYS A 1 280 ? 6.638 -9.187 -28.607 1.00 94.56 280 LYS A N 1
ATOM 2174 C CA . LYS A 1 280 ? 6.932 -8.533 -29.894 1.00 94.56 280 LYS A CA 1
ATOM 2175 C C . LYS A 1 280 ? 7.810 -7.292 -29.744 1.00 94.56 280 LYS A C 1
ATOM 2177 O O . LYS A 1 280 ? 8.553 -6.971 -30.667 1.00 94.56 280 LYS A O 1
ATOM 2182 N N . LEU A 1 281 ? 7.730 -6.587 -28.612 1.00 91.81 281 LEU A N 1
ATOM 2183 C CA . LEU A 1 281 ? 8.577 -5.422 -28.352 1.00 91.81 281 LEU A CA 1
ATOM 2184 C C . LEU A 1 281 ? 10.032 -5.815 -28.079 1.00 91.81 281 LEU A C 1
ATOM 2186 O O . LEU A 1 281 ? 10.929 -5.061 -28.458 1.00 91.81 281 LEU A O 1
ATOM 2190 N N . PHE A 1 282 ? 10.275 -6.982 -27.481 1.00 93.06 282 PHE A N 1
ATOM 2191 C CA . PHE A 1 282 ? 11.605 -7.457 -27.080 1.00 93.06 282 PHE A CA 1
ATOM 2192 C C . PHE A 1 282 ? 11.964 -8.813 -27.726 1.00 93.06 282 PHE A C 1
ATOM 2194 O O . PHE A 1 282 ? 12.242 -9.771 -27.007 1.00 93.06 282 PHE A O 1
ATOM 2201 N N . PRO A 1 283 ? 11.992 -8.918 -29.071 1.00 91.31 283 PRO A N 1
ATOM 2202 C CA . PRO A 1 283 ? 12.206 -10.196 -29.755 1.00 91.31 283 PRO A CA 1
ATOM 2203 C C . PRO A 1 283 ? 13.607 -10.771 -29.507 1.00 91.31 283 PRO A C 1
ATOM 2205 O O . PRO A 1 283 ? 13.761 -11.980 -29.367 1.00 91.31 283 PRO A O 1
ATOM 2208 N N . ASP A 1 284 ? 14.609 -9.895 -29.410 1.00 91.75 284 ASP A N 1
ATOM 2209 C CA . ASP A 1 284 ? 16.015 -10.270 -29.227 1.00 91.75 284 ASP A CA 1
ATOM 2210 C C . ASP A 1 284 ? 16.410 -10.412 -27.746 1.00 91.75 284 ASP A C 1
ATOM 2212 O O . ASP A 1 284 ? 17.545 -10.779 -27.459 1.00 91.75 284 ASP A O 1
ATOM 2216 N N . HIS A 1 285 ? 15.489 -10.106 -26.819 1.00 93.19 285 HIS A N 1
ATOM 2217 C CA . HIS A 1 285 ? 15.772 -9.989 -25.384 1.00 93.19 285 HIS A CA 1
ATOM 2218 C C . HIS A 1 285 ? 14.705 -10.654 -24.489 1.00 93.19 285 HIS A C 1
ATOM 2220 O O . HIS A 1 285 ? 14.090 -9.986 -23.644 1.00 93.19 285 HIS A O 1
ATOM 2226 N N . PRO A 1 286 ? 14.424 -11.961 -24.661 1.00 94.00 286 PRO A N 1
ATOM 2227 C CA . PRO A 1 286 ? 13.442 -12.670 -23.840 1.00 94.00 286 PRO A CA 1
ATOM 2228 C C . PRO A 1 286 ? 13.812 -12.701 -22.348 1.00 94.00 286 PRO A C 1
ATOM 2230 O O . PRO A 1 286 ? 12.920 -12.773 -21.501 1.00 94.00 286 PRO A O 1
ATOM 2233 N N . GLU A 1 287 ? 15.099 -12.607 -22.010 1.00 95.12 287 GLU A N 1
ATOM 2234 C CA . GLU A 1 287 ? 15.607 -12.561 -20.637 1.00 95.12 287 GLU A CA 1
ATOM 2235 C C . GLU A 1 287 ? 15.035 -11.383 -19.834 1.00 95.12 287 GLU A C 1
ATOM 2237 O O . GLU A 1 287 ? 14.755 -11.525 -18.646 1.00 95.12 287 GLU A O 1
ATOM 2242 N N . LEU A 1 288 ? 14.761 -10.249 -20.488 1.00 95.50 288 LEU A N 1
ATOM 2243 C CA . LEU A 1 288 ? 14.193 -9.062 -19.839 1.00 95.50 288 LEU A CA 1
ATOM 2244 C C . LEU A 1 288 ? 12.754 -9.283 -19.376 1.00 95.50 288 LEU A C 1
ATOM 2246 O O . LEU A 1 288 ? 12.318 -8.698 -18.385 1.00 95.50 288 LEU A O 1
ATOM 2250 N N . LEU A 1 289 ? 12.014 -10.116 -20.111 1.00 95.94 289 LEU A N 1
ATOM 2251 C CA . LEU A 1 289 ? 10.657 -10.524 -19.762 1.00 95.94 289 LEU A CA 1
ATOM 2252 C C . LEU A 1 289 ? 10.688 -11.612 -18.686 1.00 95.94 289 LEU A C 1
ATOM 2254 O O . LEU A 1 289 ? 9.850 -11.595 -17.791 1.00 95.94 289 LEU A O 1
ATOM 2258 N N . GLN A 1 290 ? 11.667 -12.520 -18.718 1.00 95.88 290 GLN A N 1
ATOM 2259 C CA . GLN A 1 290 ? 11.860 -13.517 -17.658 1.00 95.88 290 GLN A CA 1
ATOM 2260 C C . GLN A 1 290 ? 12.196 -12.861 -16.312 1.00 95.88 290 GLN A C 1
ATOM 2262 O O . GLN A 1 290 ? 11.658 -13.283 -15.290 1.00 95.88 290 GLN A O 1
ATOM 2267 N N . ALA A 1 291 ? 12.983 -11.779 -16.312 1.00 96.94 291 ALA A N 1
ATOM 2268 C CA . ALA A 1 291 ? 13.275 -10.995 -15.111 1.00 96.94 291 ALA A CA 1
ATOM 2269 C C . ALA A 1 291 ? 12.002 -10.460 -14.423 1.00 96.94 291 ALA A C 1
ATOM 2271 O O . ALA A 1 291 ? 11.951 -10.372 -13.201 1.00 96.94 291 ALA A O 1
ATOM 2272 N N . THR A 1 292 ? 10.933 -10.162 -15.177 1.00 97.62 292 THR A N 1
ATOM 2273 C CA . THR A 1 292 ? 9.651 -9.729 -14.584 1.00 97.62 292 THR A CA 1
ATOM 2274 C C . THR A 1 292 ? 9.005 -10.822 -13.731 1.00 97.62 292 THR A C 1
ATOM 2276 O O . THR A 1 292 ? 8.445 -10.526 -12.677 1.00 97.62 292 THR A O 1
ATOM 2279 N N . LEU A 1 293 ? 9.117 -12.086 -14.157 1.00 97.06 293 LEU A N 1
ATOM 2280 C CA . LEU A 1 293 ? 8.605 -13.242 -13.420 1.00 97.06 293 LEU A CA 1
ATOM 2281 C C . LEU A 1 293 ? 9.482 -13.535 -12.203 1.00 97.06 293 LEU A C 1
ATOM 2283 O O . LEU A 1 293 ? 8.962 -13.800 -11.128 1.00 97.06 293 LEU A O 1
ATOM 2287 N N . GLU A 1 294 ? 10.800 -13.407 -12.352 1.00 97.56 294 GLU A N 1
ATOM 2288 C CA . GLU A 1 294 ? 11.754 -13.557 -11.252 1.00 97.56 294 GLU A CA 1
ATOM 2289 C C . GLU A 1 294 ? 11.522 -12.510 -10.150 1.00 97.56 294 GLU A C 1
ATOM 2291 O O . GLU A 1 294 ? 11.396 -12.864 -8.979 1.00 97.56 294 GLU A O 1
ATOM 2296 N N . ILE A 1 295 ? 11.360 -11.231 -10.508 1.00 98.00 295 ILE A N 1
ATOM 2297 C CA . ILE A 1 295 ? 10.984 -10.171 -9.559 1.00 98.00 295 ILE A CA 1
ATOM 2298 C C . ILE A 1 295 ? 9.633 -10.484 -8.912 1.00 98.00 295 ILE A C 1
ATOM 2300 O O . ILE A 1 295 ? 9.487 -10.356 -7.695 1.00 98.00 295 ILE A O 1
ATOM 2304 N N . ALA A 1 296 ? 8.651 -10.926 -9.704 1.00 97.94 296 ALA A N 1
ATOM 2305 C CA . ALA A 1 296 ? 7.352 -11.308 -9.173 1.00 97.94 296 ALA A CA 1
ATOM 2306 C C . ALA A 1 296 ? 7.469 -12.444 -8.150 1.00 97.94 296 ALA A C 1
ATOM 2308 O O . ALA A 1 296 ? 6.813 -12.380 -7.114 1.00 97.94 296 ALA A O 1
ATOM 2309 N N . ASP A 1 297 ? 8.325 -13.439 -8.381 1.00 97.62 297 ASP A N 1
ATOM 2310 C CA . ASP A 1 297 ? 8.590 -14.540 -7.452 1.00 97.62 297 ASP A CA 1
ATOM 2311 C C . ASP A 1 297 ? 9.301 -14.074 -6.177 1.00 97.62 297 ASP A C 1
ATOM 2313 O O . ASP A 1 297 ? 8.977 -14.557 -5.088 1.00 97.62 297 ASP A O 1
ATOM 2317 N N . ARG A 1 298 ? 10.200 -13.087 -6.275 1.00 97.75 298 ARG A N 1
ATOM 2318 C CA . ARG A 1 298 ? 10.882 -12.477 -5.120 1.00 97.75 298 ARG A CA 1
ATOM 2319 C C . ARG A 1 298 ? 9.944 -11.659 -4.227 1.00 97.75 298 ARG A C 1
ATOM 2321 O O . ARG A 1 298 ? 10.186 -11.575 -3.025 1.00 97.75 298 ARG A O 1
ATOM 2328 N N . CYS A 1 299 ? 8.871 -11.093 -4.776 1.00 97.88 299 CYS A N 1
ATOM 2329 C CA . CYS A 1 299 ? 7.893 -10.311 -4.018 1.00 97.88 299 CYS A CA 1
ATOM 2330 C C . CYS A 1 299 ? 6.875 -11.196 -3.289 1.00 97.88 299 CYS A C 1
ATOM 2332 O O . CYS A 1 299 ? 5.923 -11.674 -3.889 1.00 97.88 299 CYS A O 1
ATOM 2334 N N . ASN A 1 300 ? 7.023 -11.389 -1.981 1.00 96.56 300 ASN A N 1
ATOM 2335 C CA . ASN A 1 300 ? 6.163 -12.226 -1.139 1.00 96.56 300 ASN A CA 1
ATOM 2336 C C . ASN A 1 300 ? 5.596 -11.453 0.064 1.00 96.56 300 ASN A C 1
ATOM 2338 O O . ASN A 1 300 ? 5.575 -11.946 1.191 1.00 96.56 300 ASN A O 1
ATOM 2342 N N . LEU A 1 301 ? 5.118 -10.231 -0.185 1.00 95.88 301 LEU A N 1
ATOM 2343 C CA . LEU A 1 301 ? 4.423 -9.416 0.808 1.00 95.88 301 LEU A CA 1
ATOM 2344 C C . LEU A 1 301 ? 3.143 -10.111 1.304 1.00 95.88 301 LEU A C 1
ATOM 2346 O O . LEU A 1 301 ? 2.312 -10.533 0.501 1.00 95.88 301 LEU A O 1
ATOM 2350 N N . GLN A 1 302 ? 2.961 -10.166 2.626 1.00 93.62 302 GLN A N 1
ATOM 2351 C CA . GLN A 1 302 ? 1.767 -10.718 3.270 1.00 93.62 302 GLN A CA 1
ATOM 2352 C C . GLN A 1 302 ? 1.150 -9.710 4.243 1.00 93.62 302 GLN A C 1
ATOM 2354 O O . GLN A 1 302 ? 1.548 -9.633 5.401 1.00 93.62 302 GLN A O 1
ATOM 2359 N N . LEU A 1 303 ? 0.158 -8.942 3.784 1.00 91.38 303 LEU A N 1
ATOM 2360 C CA . LEU A 1 303 ? -0.556 -7.997 4.646 1.00 91.38 303 LEU A CA 1
ATOM 2361 C C . LEU A 1 303 ? -1.554 -8.724 5.564 1.00 91.38 303 LEU A C 1
ATOM 2363 O O . LEU A 1 303 ? -2.489 -9.372 5.088 1.00 91.38 303 LEU A O 1
ATOM 2367 N N . GLU A 1 304 ? -1.395 -8.560 6.881 1.00 87.25 304 GLU A N 1
ATOM 2368 C CA . GLU A 1 304 ? -2.392 -8.971 7.878 1.00 87.25 304 GLU A CA 1
ATOM 2369 C C . GLU A 1 304 ? -3.576 -7.993 7.866 1.00 87.25 304 GLU A C 1
ATOM 2371 O O . GLU A 1 304 ? -3.534 -6.916 8.462 1.00 87.25 304 GLU A O 1
ATOM 2376 N N . LEU A 1 305 ? -4.652 -8.357 7.170 1.00 86.50 305 LEU A N 1
ATOM 2377 C CA . LEU A 1 305 ? -5.868 -7.549 7.092 1.00 86.50 305 LEU A CA 1
ATOM 2378 C C . LEU A 1 305 ? -6.895 -7.991 8.142 1.00 86.50 305 LEU A C 1
ATOM 2380 O O . LEU A 1 305 ? -7.032 -9.174 8.438 1.00 86.50 305 LEU A O 1
ATOM 2384 N N . GLY A 1 306 ? -7.646 -7.034 8.691 1.00 78.88 306 GLY A N 1
ATOM 2385 C CA . GLY A 1 306 ? -8.731 -7.307 9.646 1.00 78.88 306 GLY A CA 1
ATOM 2386 C C . GLY A 1 306 ? -8.286 -7.520 11.096 1.00 78.88 306 GLY A C 1
ATOM 2387 O O . GLY A 1 306 ? -9.131 -7.668 11.974 1.00 78.88 306 GLY A O 1
ATOM 2388 N N . LYS A 1 307 ? -6.979 -7.486 11.376 1.00 82.44 307 LYS A N 1
ATOM 2389 C CA . LYS A 1 307 ? -6.450 -7.468 12.741 1.00 82.44 307 LYS A CA 1
ATOM 2390 C C . LYS A 1 307 ? -6.545 -6.059 13.318 1.00 82.44 307 LYS A C 1
ATOM 2392 O O . LYS A 1 307 ? -6.055 -5.102 12.723 1.00 82.44 307 LYS A O 1
ATOM 2397 N N . LEU A 1 308 ? -7.165 -5.942 14.486 1.00 80.50 308 LEU A N 1
ATOM 2398 C CA . LEU A 1 308 ? -7.257 -4.676 15.204 1.00 80.50 308 LEU A CA 1
ATOM 2399 C C . LEU A 1 308 ? -5.927 -4.377 15.898 1.00 80.50 308 LEU A C 1
ATOM 2401 O O . LEU A 1 308 ? -5.366 -5.235 16.581 1.00 80.50 308 LEU A O 1
ATOM 2405 N N . ILE A 1 309 ? -5.435 -3.154 15.716 1.00 83.94 309 ILE A N 1
ATOM 2406 C CA . ILE A 1 309 ? -4.228 -2.642 16.363 1.00 83.94 309 ILE A CA 1
ATOM 2407 C C . ILE A 1 309 ? -4.672 -1.487 17.255 1.00 83.94 309 ILE A C 1
ATOM 2409 O O . ILE A 1 309 ? -5.023 -0.415 16.764 1.00 83.94 309 ILE A O 1
ATOM 2413 N N . PHE A 1 310 ? -4.693 -1.724 18.564 1.00 82.50 310 PHE A N 1
ATOM 2414 C CA . PHE A 1 310 ? -5.008 -0.698 19.552 1.00 82.50 310 PHE A CA 1
ATOM 2415 C C . PHE A 1 310 ? -3.718 -0.126 20.152 1.00 82.50 310 PHE A C 1
ATOM 2417 O O . PHE A 1 310 ? -2.756 -0.876 20.329 1.00 82.50 310 PHE A O 1
ATOM 2424 N N . PRO A 1 311 ? -3.685 1.176 20.491 1.00 84.25 311 PRO A N 1
ATOM 2425 C CA . PRO A 1 311 ? -2.611 1.739 21.300 1.00 84.25 311 PRO A CA 1
ATOM 2426 C C . PRO A 1 311 ? -2.484 1.017 22.645 1.00 84.25 311 PRO A C 1
ATOM 2428 O O . PRO A 1 311 ? -3.465 0.482 23.171 1.00 84.25 311 PRO A O 1
ATOM 2431 N N . GLU A 1 312 ? -1.288 1.047 23.227 1.00 79.88 312 GLU A N 1
ATOM 2432 C CA . GLU A 1 312 ? -1.086 0.552 24.587 1.00 79.88 312 GLU A CA 1
ATOM 2433 C C . GLU A 1 312 ? -1.951 1.349 25.575 1.00 79.88 312 GLU A C 1
ATOM 2435 O O . GLU A 1 312 ? -1.930 2.580 25.602 1.00 79.88 312 GLU A O 1
ATOM 2440 N N . CYS A 1 313 ? -2.736 0.635 26.383 1.00 80.62 313 CYS A N 1
ATOM 2441 C CA . CYS A 1 313 ? -3.581 1.223 27.416 1.00 80.62 313 CYS A CA 1
ATOM 2442 C C . CYS A 1 313 ? -2.892 1.075 28.773 1.00 80.62 313 CYS A C 1
ATOM 2444 O O . CYS A 1 313 ? -2.620 -0.040 29.220 1.00 80.62 313 CYS A O 1
ATOM 2446 N N . THR A 1 314 ? -2.624 2.199 29.435 1.00 85.12 314 THR A N 1
ATOM 2447 C CA . THR A 1 314 ? -2.051 2.212 30.779 1.00 85.12 314 THR A CA 1
ATOM 2448 C C . THR A 1 314 ? -3.149 1.998 31.819 1.00 85.12 314 THR A C 1
ATOM 2450 O O . THR A 1 314 ? -4.138 2.728 31.876 1.00 85.12 314 THR A O 1
ATOM 2453 N N . VAL A 1 315 ? -2.975 0.978 32.659 1.00 89.62 315 VAL A N 1
ATOM 2454 C CA . VAL A 1 315 ? -3.863 0.671 33.789 1.00 89.62 315 VAL A CA 1
ATOM 2455 C C . VAL A 1 315 ? -3.077 0.707 35.104 1.00 89.62 315 VAL A C 1
ATOM 2457 O O . VAL A 1 315 ? -1.853 0.564 35.078 1.00 89.62 315 VAL A O 1
ATOM 2460 N N . PRO A 1 316 ? -3.740 0.932 36.256 1.00 91.56 316 PRO A N 1
ATOM 2461 C CA . PRO A 1 316 ? -3.077 0.905 37.559 1.00 91.56 316 PRO A CA 1
ATOM 2462 C C . PRO A 1 316 ? -2.347 -0.417 37.840 1.00 91.56 316 PRO A C 1
ATOM 2464 O O . PRO A 1 316 ? -2.716 -1.469 37.320 1.00 91.56 316 PRO A O 1
ATOM 2467 N N . GLU A 1 317 ? -1.327 -0.367 38.698 1.00 88.44 317 GLU A N 1
ATOM 2468 C CA . GLU A 1 317 ? -0.527 -1.541 39.061 1.00 88.44 317 GLU A CA 1
ATOM 2469 C C . GLU A 1 317 ? -1.403 -2.669 39.636 1.00 88.44 317 GLU A C 1
ATOM 2471 O O . GLU A 1 317 ? -2.245 -2.442 40.507 1.00 88.44 317 GLU A O 1
ATOM 2476 N N . GLY A 1 318 ? -1.210 -3.888 39.126 1.00 89.44 318 GLY A N 1
ATOM 2477 C CA . GLY A 1 318 ? -1.992 -5.069 39.506 1.00 89.44 318 GLY A CA 1
ATOM 2478 C C . GLY A 1 318 ? -3.328 -5.235 38.771 1.00 89.44 318 GLY A C 1
ATOM 2479 O O . GLY A 1 318 ? -4.007 -6.235 38.997 1.00 89.44 318 GLY A O 1
ATOM 2480 N N . GLU A 1 319 ? -3.702 -4.310 37.882 1.00 92.12 319 GLU A N 1
ATOM 2481 C CA . GLU A 1 319 ? -4.918 -4.402 37.070 1.00 92.12 319 GLU A CA 1
ATOM 2482 C C . GLU A 1 319 ? -4.616 -4.839 35.627 1.00 92.12 319 GLU A C 1
ATOM 2484 O O . GLU A 1 319 ? -3.534 -4.631 35.081 1.00 92.12 319 GLU A O 1
ATOM 2489 N N . THR A 1 320 ? -5.620 -5.425 34.984 1.00 93.31 320 THR A N 1
ATOM 2490 C CA . THR A 1 320 ? -5.669 -5.676 33.537 1.00 93.31 320 THR A CA 1
ATOM 2491 C C . THR A 1 320 ? -6.676 -4.712 32.897 1.00 93.31 320 THR A C 1
ATOM 2493 O O . THR A 1 320 ? -7.558 -4.218 33.604 1.00 93.31 320 THR A O 1
ATOM 2496 N N . PRO A 1 321 ? -6.634 -4.462 31.573 1.00 93.12 321 PRO A N 1
ATOM 2497 C CA . PRO A 1 321 ? -7.672 -3.675 30.902 1.00 93.12 321 PRO A CA 1
ATOM 2498 C C . PRO A 1 321 ? -9.092 -4.180 31.187 1.00 93.12 321 PRO A C 1
ATOM 2500 O O . PRO A 1 321 ? -9.995 -3.377 31.401 1.00 93.12 321 PRO A O 1
ATOM 2503 N N . ASP A 1 322 ? -9.285 -5.501 31.257 1.00 94.75 322 ASP A N 1
ATOM 2504 C CA . ASP A 1 322 ? -10.582 -6.106 31.572 1.00 94.75 322 ASP A CA 1
ATOM 2505 C C . ASP A 1 322 ? -11.025 -5.825 33.014 1.00 94.75 322 ASP A C 1
ATOM 2507 O O . ASP A 1 322 ? -12.151 -5.379 33.235 1.00 94.75 322 ASP A O 1
ATOM 2511 N N . SER A 1 323 ? -10.151 -6.073 33.998 1.00 95.31 323 SER A N 1
ATOM 2512 C CA . SER A 1 323 ? -10.488 -5.890 35.419 1.00 95.31 323 SER A CA 1
ATOM 2513 C C . SER A 1 323 ? -10.695 -4.418 35.764 1.00 95.31 323 SER A C 1
ATOM 2515 O O . SER A 1 323 ? -11.646 -4.066 36.468 1.00 95.31 323 SER A O 1
ATOM 2517 N N . TYR A 1 324 ? -9.866 -3.541 35.195 1.00 95.81 324 TYR A N 1
ATOM 2518 C CA . TYR A 1 324 ? -10.003 -2.108 35.379 1.00 95.81 324 TYR A CA 1
ATOM 2519 C C . TYR A 1 324 ? -11.300 -1.593 34.751 1.00 95.81 324 TYR A C 1
ATOM 2521 O O . TYR A 1 324 ? -12.047 -0.876 35.420 1.00 95.81 324 TYR A O 1
ATOM 2529 N N . LEU A 1 325 ? -11.617 -2.000 33.512 1.00 96.56 325 LEU A N 1
ATOM 2530 C CA . LEU A 1 325 ? -12.866 -1.627 32.846 1.00 96.56 325 LEU A CA 1
ATOM 2531 C C . LEU A 1 325 ? -14.092 -2.087 33.639 1.00 96.56 325 LEU A C 1
ATOM 2533 O O . LEU A 1 325 ? -15.041 -1.316 33.794 1.00 96.56 325 LEU A O 1
ATOM 2537 N N . GLU A 1 326 ? -14.081 -3.314 34.159 1.00 96.25 326 GLU A N 1
ATOM 2538 C CA . GLU A 1 326 ? -15.151 -3.831 35.010 1.00 96.25 326 GLU A CA 1
ATOM 2539 C C . GLU A 1 326 ? -15.347 -2.945 36.247 1.00 96.25 326 GLU A C 1
ATOM 2541 O O . GLU A 1 326 ? -16.454 -2.449 36.489 1.00 96.25 326 GLU A O 1
ATOM 2546 N N . LYS A 1 327 ? -14.264 -2.660 36.977 1.00 95.50 327 LYS A N 1
ATOM 2547 C CA . LYS A 1 327 ? -14.278 -1.805 38.169 1.00 95.50 327 LYS A CA 1
ATOM 2548 C C . LYS A 1 327 ? -14.868 -0.425 37.881 1.00 95.50 327 LYS A C 1
ATOM 2550 O O . LYS A 1 327 ? -15.846 -0.031 38.523 1.00 95.50 327 LYS A O 1
ATOM 2555 N N . VAL A 1 328 ? -14.336 0.295 36.888 1.00 95.69 328 VAL A N 1
ATOM 2556 C CA . VAL A 1 328 ? -14.815 1.652 36.572 1.00 95.69 328 VAL A CA 1
ATOM 2557 C C . VAL A 1 328 ? -16.248 1.653 36.031 1.00 95.69 328 VAL A C 1
ATOM 2559 O O . VAL A 1 328 ? -16.998 2.602 36.270 1.00 95.69 328 VAL A O 1
ATOM 2562 N N . SER A 1 329 ? -16.671 0.577 35.362 1.00 96.38 329 SER A N 1
ATOM 2563 C CA . SER A 1 329 ? -18.045 0.422 34.877 1.00 96.38 329 SER A CA 1
ATOM 2564 C C . SER A 1 329 ? -19.034 0.262 36.027 1.00 96.38 329 SER A C 1
ATOM 2566 O O . SER A 1 329 ? -20.083 0.910 36.024 1.00 96.38 329 SER A O 1
ATOM 2568 N N . PHE A 1 330 ? -18.706 -0.551 37.036 1.00 95.94 330 PHE A N 1
ATOM 2569 C CA . PHE A 1 330 ? -19.545 -0.716 38.226 1.00 95.94 330 PHE A CA 1
ATOM 2570 C C . PHE A 1 330 ? -19.586 0.550 39.088 1.00 95.94 330 PHE A C 1
ATOM 2572 O O . PHE A 1 330 ? -20.666 0.950 39.526 1.00 95.94 330 PHE A O 1
ATOM 2579 N N . GLU A 1 331 ? -18.452 1.229 39.281 1.00 95.62 331 GLU A N 1
ATOM 2580 C CA . GLU A 1 331 ? -18.411 2.527 39.967 1.00 95.62 331 GLU A CA 1
ATOM 2581 C C . GLU A 1 331 ? -19.259 3.580 39.238 1.00 95.62 331 GLU A C 1
ATOM 2583 O O . GLU A 1 331 ? -20.013 4.337 39.857 1.00 95.62 331 GLU A O 1
ATOM 2588 N N . GLY A 1 332 ? -19.166 3.617 37.908 1.00 94.75 332 GLY A N 1
ATOM 2589 C CA . GLY A 1 332 ? -19.960 4.490 37.053 1.00 94.75 332 GLY A CA 1
ATOM 2590 C C . GLY A 1 332 ? -21.457 4.188 37.122 1.00 94.75 332 GLY A C 1
ATOM 2591 O O . GLY A 1 332 ? -22.274 5.099 37.274 1.00 94.75 332 GLY A O 1
ATOM 2592 N N . ALA A 1 333 ? -21.830 2.907 37.089 1.00 94.06 333 ALA A N 1
ATOM 2593 C CA . ALA A 1 333 ? -23.211 2.471 37.260 1.00 94.06 333 ALA A CA 1
ATOM 2594 C C . ALA A 1 333 ? -23.765 2.878 38.634 1.00 94.06 333 ALA A C 1
ATOM 2596 O O . ALA A 1 333 ? -24.871 3.414 38.701 1.00 94.06 333 ALA A O 1
ATOM 2597 N N . LEU A 1 334 ? -22.990 2.712 39.711 1.00 94.81 334 LEU A N 1
ATOM 2598 C CA . LEU A 1 334 ? -23.389 3.141 41.052 1.00 94.81 334 LEU A CA 1
ATOM 2599 C C . LEU A 1 334 ? -23.623 4.659 41.113 1.00 94.81 334 LEU A C 1
ATOM 2601 O O . LEU A 1 334 ? -24.637 5.097 41.647 1.00 94.81 334 LEU A O 1
ATOM 2605 N N . LYS A 1 335 ? -22.750 5.466 40.495 1.00 93.69 335 LYS A N 1
ATOM 2606 C CA . LYS A 1 335 ? -22.912 6.932 40.412 1.00 93.69 335 LYS A CA 1
ATOM 2607 C C . LYS A 1 335 ? -24.160 7.356 39.628 1.00 93.69 335 LYS A C 1
ATOM 2609 O O . LYS A 1 335 ? -24.771 8.366 39.957 1.00 93.69 335 LYS A O 1
ATOM 2614 N N . ARG A 1 336 ? -24.529 6.622 38.573 1.00 92.19 336 ARG A N 1
ATOM 2615 C CA . ARG A 1 336 ? -25.662 6.960 37.688 1.00 92.19 336 ARG A CA 1
ATOM 2616 C C . ARG A 1 336 ? -27.009 6.477 38.226 1.00 92.19 336 ARG A C 1
ATOM 2618 O O . ARG A 1 336 ? -27.992 7.210 38.144 1.00 92.19 336 ARG A O 1
ATOM 2625 N N . TYR A 1 337 ? -27.056 5.253 38.747 1.00 90.69 337 TYR A N 1
ATOM 2626 C CA . TYR A 1 337 ? -28.282 4.595 39.208 1.00 90.69 337 TYR A CA 1
ATOM 2627 C C . TYR A 1 337 ? -28.500 4.698 40.725 1.00 90.69 337 TYR A C 1
ATOM 2629 O O . TYR A 1 337 ? -29.582 4.357 41.190 1.00 90.69 337 TYR A O 1
ATOM 2637 N N . HIS A 1 338 ? -27.522 5.195 41.493 1.00 89.75 338 HIS A N 1
ATOM 2638 C CA . HIS A 1 338 ? -27.480 5.264 42.967 1.00 89.75 338 HIS A CA 1
ATOM 2639 C C . HIS A 1 338 ? -27.414 3.898 43.671 1.00 89.75 338 HIS A C 1
ATOM 2641 O O . HIS A 1 338 ? -26.742 3.765 44.689 1.00 89.75 338 HIS A O 1
ATOM 2647 N N . PHE A 1 339 ? -28.058 2.870 43.119 1.00 89.62 339 PHE A N 1
ATOM 2648 C CA . PHE A 1 339 ? -27.974 1.480 43.556 1.00 89.62 339 PHE A CA 1
ATOM 2649 C C . PHE A 1 339 ? -27.957 0.546 42.341 1.00 89.62 339 PHE A C 1
ATOM 2651 O O . PHE A 1 339 ? -28.598 0.806 41.323 1.00 89.62 339 PHE A O 1
ATOM 2658 N N . VAL A 1 340 ? -27.211 -0.556 42.435 1.00 90.69 340 VAL A N 1
ATOM 2659 C CA . VAL A 1 340 ? -27.099 -1.540 41.349 1.00 90.69 340 VAL A CA 1
ATOM 2660 C C . VAL A 1 340 ? -28.163 -2.619 41.548 1.00 90.69 340 VAL A C 1
ATOM 2662 O O . VAL A 1 340 ? -27.994 -3.525 42.363 1.00 90.69 340 VAL A O 1
ATOM 2665 N N . THR A 1 341 ? -29.270 -2.525 40.810 1.00 93.31 341 THR A N 1
ATOM 2666 C CA . THR A 1 341 ? -30.314 -3.563 40.809 1.00 93.31 341 THR A CA 1
ATOM 2667 C C . THR A 1 341 ? -29.815 -4.863 40.171 1.00 93.31 341 THR A C 1
ATOM 2669 O O . THR A 1 341 ? -28.847 -4.841 39.405 1.00 93.31 341 THR A O 1
ATOM 2672 N N . PRO A 1 342 ? -30.491 -6.004 40.407 1.00 94.81 342 PRO A N 1
ATOM 2673 C CA . PRO A 1 342 ? -30.197 -7.245 39.691 1.00 94.81 342 PRO A CA 1
ATOM 2674 C C . PRO A 1 342 ? -30.245 -7.092 38.163 1.00 94.81 342 PRO A C 1
ATOM 2676 O O . PRO A 1 342 ? -29.417 -7.674 37.466 1.00 94.81 342 PRO A O 1
ATOM 2679 N N . GLU A 1 343 ? -31.157 -6.263 37.645 1.00 93.81 343 GLU A N 1
ATOM 2680 C CA . GLU A 1 343 ? -31.274 -5.960 36.214 1.00 93.81 343 GLU A CA 1
ATOM 2681 C C . GLU 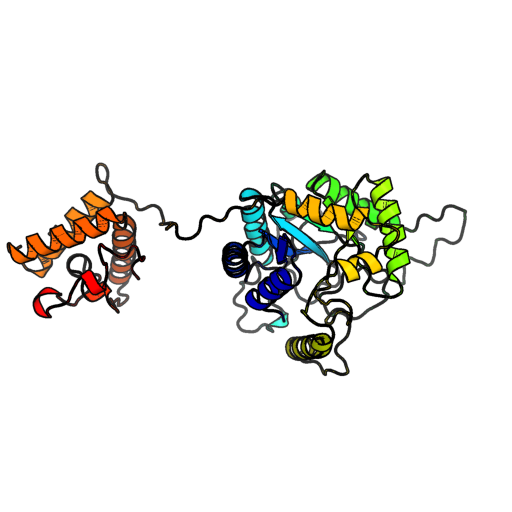A 1 343 ? -30.046 -5.201 35.683 1.00 93.81 343 GLU A C 1
ATOM 2683 O O . GLU A 1 343 ? -29.437 -5.624 34.697 1.00 93.81 343 GLU A O 1
ATOM 2688 N N . VAL A 1 344 ? -29.620 -4.135 36.377 1.00 93.88 344 VAL A N 1
ATOM 2689 C CA . VAL A 1 344 ? -28.403 -3.378 36.032 1.00 93.88 344 VAL A CA 1
ATOM 2690 C C . VAL A 1 344 ? -27.169 -4.274 36.148 1.00 93.88 344 VAL A C 1
ATOM 2692 O O . VAL A 1 344 ? -26.341 -4.304 35.245 1.00 93.88 344 VAL A O 1
ATOM 2695 N N . ARG A 1 345 ? -27.032 -5.070 37.213 1.00 95.12 345 ARG A N 1
ATOM 2696 C CA . ARG A 1 345 ? -25.898 -5.999 37.339 1.00 95.12 345 ARG A CA 1
ATOM 2697 C C . ARG A 1 345 ? -25.871 -7.002 36.183 1.00 95.12 345 ARG A C 1
ATOM 2699 O O . ARG A 1 345 ? -24.833 -7.162 35.549 1.00 95.12 345 ARG A O 1
ATOM 2706 N N . SER A 1 346 ? -27.001 -7.650 35.894 1.00 95.12 346 SER A N 1
ATOM 2707 C CA . SER A 1 346 ? -27.104 -8.663 34.838 1.00 95.12 346 SER A CA 1
ATOM 2708 C C . SER A 1 346 ? -26.751 -8.095 33.464 1.00 95.12 346 SER A C 1
ATOM 2710 O O . SER A 1 346 ? -25.992 -8.711 32.713 1.00 95.12 346 SER A O 1
ATOM 2712 N N . ARG A 1 347 ? -27.257 -6.901 33.132 1.00 93.50 347 ARG A N 1
ATOM 2713 C CA . ARG A 1 347 ? -26.935 -6.255 31.859 1.00 93.50 347 ARG A CA 1
ATOM 2714 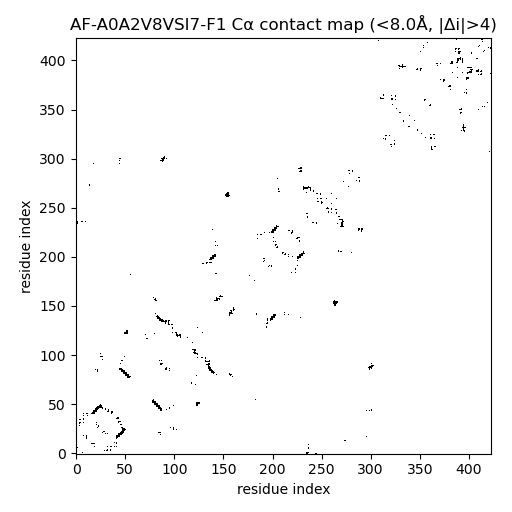C C . ARG A 1 347 ? -25.466 -5.829 31.793 1.00 93.50 347 ARG A C 1
ATOM 2716 O O . ARG A 1 347 ? -24.846 -6.082 30.768 1.00 93.50 347 ARG A O 1
ATOM 2723 N N . LEU A 1 348 ? -24.889 -5.271 32.861 1.00 95.19 348 LEU A N 1
ATOM 2724 C CA . LEU A 1 348 ? -23.494 -4.809 32.848 1.00 95.19 348 LEU A CA 1
ATOM 2725 C C . LEU A 1 348 ? -22.524 -5.972 32.663 1.00 95.19 348 LEU A C 1
ATOM 2727 O O . LEU A 1 348 ? -21.640 -5.905 31.818 1.00 95.19 348 LEU A O 1
ATOM 2731 N N . MET A 1 349 ? -22.729 -7.053 33.421 1.00 95.75 349 MET A N 1
ATOM 2732 C CA . MET A 1 349 ? -21.888 -8.247 33.342 1.00 95.75 349 MET A CA 1
ATOM 2733 C C . MET A 1 349 ? -21.933 -8.880 31.953 1.00 95.75 349 MET A C 1
ATOM 2735 O O . MET A 1 349 ? -20.904 -9.316 31.449 1.00 95.75 349 MET A O 1
ATOM 2739 N N . ARG A 1 350 ? -23.109 -8.901 31.313 1.00 94.62 350 ARG A N 1
ATOM 2740 C CA . ARG A 1 350 ? -23.246 -9.402 29.942 1.00 94.62 350 ARG A CA 1
ATOM 2741 C C . ARG A 1 350 ? -22.454 -8.551 28.956 1.00 94.62 350 ARG A C 1
ATOM 2743 O O . ARG A 1 350 ? -21.670 -9.098 28.197 1.00 94.62 350 ARG A O 1
ATOM 2750 N N . GLU A 1 351 ? -22.626 -7.229 28.989 1.00 95.19 351 GLU A N 1
ATOM 2751 C CA . GLU A 1 351 ? -21.896 -6.325 28.090 1.00 95.19 351 GLU A CA 1
ATOM 2752 C C . GLU A 1 351 ? -20.377 -6.447 28.280 1.00 95.19 351 GLU A C 1
ATOM 2754 O O . GLU A 1 351 ? -19.649 -6.603 27.303 1.00 95.19 351 GLU A O 1
ATOM 2759 N N . LEU A 1 352 ? -19.904 -6.459 29.532 1.00 96.00 352 LEU A N 1
ATOM 2760 C CA . LEU A 1 352 ? -18.487 -6.639 29.860 1.00 96.00 352 LEU A CA 1
ATOM 2761 C C . LEU A 1 352 ? -17.945 -7.992 29.379 1.00 96.00 352 LEU A C 1
ATOM 2763 O O . LEU A 1 352 ? -16.830 -8.048 28.866 1.00 96.00 352 LEU A O 1
ATOM 2767 N N . ALA A 1 353 ? -18.729 -9.069 29.480 1.00 94.62 353 ALA A N 1
ATOM 2768 C CA . ALA A 1 353 ? -18.333 -10.380 28.969 1.00 94.62 353 ALA A CA 1
ATOM 2769 C C . ALA A 1 353 ? -18.143 -10.372 27.443 1.00 94.62 353 ALA A C 1
ATOM 2771 O O . ALA A 1 353 ? -17.180 -10.955 26.945 1.00 94.62 353 ALA A O 1
ATOM 2772 N N . VAL A 1 354 ? -19.016 -9.678 26.703 1.00 92.81 354 VAL A N 1
ATOM 2773 C CA . VAL A 1 354 ? -18.875 -9.519 25.246 1.00 92.81 354 VAL A CA 1
ATOM 2774 C C . VAL A 1 354 ? -17.650 -8.675 24.902 1.00 92.81 354 VAL A C 1
ATOM 2776 O O . VAL A 1 354 ? -16.854 -9.081 24.061 1.00 92.81 354 VAL A O 1
ATOM 2779 N N . ILE A 1 355 ? -17.455 -7.538 25.576 1.00 93.00 355 ILE A N 1
ATOM 2780 C CA . ILE A 1 355 ? -16.297 -6.653 25.364 1.00 93.00 355 ILE A CA 1
ATOM 2781 C C . ILE A 1 355 ? -14.985 -7.408 25.610 1.00 93.00 355 ILE A C 1
ATOM 2783 O O . ILE A 1 355 ? -14.073 -7.342 24.785 1.00 93.00 355 ILE A O 1
ATOM 2787 N N . LYS A 1 356 ? -14.923 -8.183 26.698 1.00 92.44 356 LYS A N 1
ATOM 2788 C CA . LYS A 1 356 ? -13.779 -9.030 27.042 1.00 92.44 356 LYS A CA 1
ATOM 2789 C C . LYS A 1 356 ? -13.529 -10.118 26.000 1.00 92.44 356 LYS A C 1
ATOM 2791 O O . LYS A 1 356 ? -12.393 -10.320 25.589 1.00 92.44 356 LYS A O 1
ATOM 2796 N N . LYS A 1 357 ? -14.580 -10.805 25.538 1.00 90.56 357 LYS A N 1
ATOM 2797 C CA . LYS A 1 357 ? -14.477 -11.861 24.515 1.00 90.56 357 LYS A CA 1
ATOM 2798 C C . LYS A 1 357 ? -13.842 -11.355 23.214 1.00 90.56 357 LYS A C 1
ATOM 2800 O O . LYS A 1 357 ? -13.123 -12.110 22.568 1.00 90.56 357 LYS A O 1
ATOM 2805 N N . TRP A 1 358 ? -14.102 -10.102 22.846 1.00 88.19 358 TRP A N 1
ATOM 2806 C CA . TRP A 1 358 ? -13.548 -9.461 21.650 1.00 88.19 358 TRP A CA 1
ATOM 2807 C C . TRP A 1 358 ? -12.265 -8.657 21.915 1.00 88.19 358 TRP A C 1
ATOM 2809 O O . TRP A 1 358 ? -11.780 -7.980 21.012 1.00 88.19 358 TRP A O 1
ATOM 2819 N N . SER A 1 359 ? -11.709 -8.715 23.131 1.00 89.31 359 SER A N 1
ATOM 2820 C CA . SER A 1 359 ? -10.514 -7.960 23.536 1.00 89.31 359 SER A CA 1
ATOM 2821 C C . SER A 1 359 ? -10.637 -6.444 23.309 1.00 89.31 359 SER A C 1
ATOM 2823 O O . SER A 1 359 ? -9.659 -5.768 22.996 1.00 89.31 359 SER A O 1
ATOM 2825 N N . LEU A 1 360 ? -11.846 -5.896 23.473 1.00 91.25 360 LEU A N 1
ATOM 2826 C CA . LEU A 1 360 ? -12.152 -4.481 23.229 1.00 91.25 360 LEU A CA 1
ATOM 2827 C C . LEU A 1 360 ? -11.959 -3.599 24.471 1.00 91.25 360 LEU A C 1
ATOM 2829 O O . LEU A 1 360 ? -12.126 -2.384 24.393 1.00 91.25 360 LEU A O 1
ATOM 2833 N N . SER A 1 361 ? -11.593 -4.166 25.621 1.00 92.75 361 SER A N 1
ATOM 2834 C CA . SER A 1 361 ? -11.429 -3.401 26.862 1.00 92.75 361 SER A CA 1
ATOM 2835 C C . SER A 1 361 ? -10.451 -2.217 26.746 1.00 92.75 361 SER A C 1
ATOM 2837 O O . SER A 1 361 ? -10.820 -1.124 27.186 1.00 92.75 361 SER A O 1
ATOM 2839 N N . PRO A 1 362 ? -9.272 -2.347 26.092 1.00 92.31 362 PRO A N 1
ATOM 2840 C CA . PRO A 1 362 ? -8.376 -1.210 25.855 1.00 92.31 362 PRO A CA 1
ATOM 2841 C C . PRO A 1 362 ? -9.032 -0.071 25.066 1.00 92.31 362 PRO A C 1
ATOM 2843 O O . PRO A 1 362 ? -8.820 1.096 25.384 1.00 92.31 362 PRO A O 1
ATOM 2846 N N . TYR A 1 363 ? -9.875 -0.393 24.081 1.00 91.62 363 TYR A N 1
ATOM 2847 C CA . TYR A 1 363 ? -10.587 0.601 23.277 1.00 91.62 363 TYR A CA 1
ATOM 2848 C C . TYR A 1 363 ? -11.574 1.416 24.126 1.00 91.62 363 TYR A C 1
ATOM 2850 O O . TYR A 1 363 ? -11.566 2.645 24.071 1.00 91.62 363 TYR A O 1
ATOM 2858 N N . PHE A 1 364 ? -12.366 0.764 24.986 1.00 93.38 364 PHE A N 1
ATOM 2859 C CA . PHE A 1 364 ? -13.289 1.473 25.885 1.00 93.38 364 PHE A CA 1
ATOM 2860 C C . PHE A 1 364 ? -12.557 2.382 26.877 1.00 93.38 364 PHE A C 1
ATOM 2862 O O . PHE A 1 364 ? -13.024 3.489 27.156 1.00 93.38 364 PHE A O 1
ATOM 2869 N N . LEU A 1 365 ? -11.416 1.929 27.404 1.00 94.00 365 LEU A N 1
ATOM 2870 C CA . LEU A 1 365 ? -10.589 2.716 28.318 1.00 94.00 365 LEU A CA 1
ATOM 2871 C C . LEU A 1 365 ? -9.931 3.911 27.617 1.00 94.00 365 LEU A C 1
ATOM 2873 O O . LEU A 1 365 ? -9.925 5.007 28.174 1.00 94.00 365 LEU A O 1
ATOM 2877 N N . LEU A 1 366 ? -9.462 3.740 26.379 1.00 92.94 366 LEU A N 1
ATOM 2878 C CA . LEU A 1 366 ? -8.923 4.830 25.566 1.00 92.94 366 LEU A CA 1
ATOM 2879 C C . LEU A 1 366 ? -9.985 5.905 25.289 1.00 92.94 366 LEU A C 1
ATOM 2881 O O . LEU A 1 366 ? -9.741 7.094 25.486 1.00 92.94 366 LEU A O 1
ATOM 2885 N N . VAL A 1 367 ? -11.192 5.499 24.882 1.00 93.06 367 VAL A N 1
ATOM 2886 C CA . VAL A 1 367 ? -12.304 6.438 24.655 1.00 93.06 367 VAL A CA 1
ATOM 2887 C C . VAL A 1 367 ? -12.692 7.148 25.955 1.00 93.06 367 VAL A C 1
ATOM 2889 O O . VAL A 1 367 ? -12.965 8.350 25.948 1.00 93.06 367 VAL A O 1
ATOM 2892 N N . LEU A 1 368 ? -12.696 6.437 27.087 1.00 93.00 368 LEU A N 1
ATOM 2893 C CA . LEU A 1 368 ? -12.924 7.039 28.400 1.00 93.00 368 LEU A CA 1
ATOM 2894 C C . LEU A 1 368 ? -11.875 8.108 28.730 1.00 93.00 368 LEU A C 1
ATOM 2896 O O . LEU A 1 368 ? -12.256 9.177 29.209 1.00 93.00 368 LEU A O 1
ATOM 2900 N N . ASP A 1 369 ? -10.595 7.848 28.468 1.00 93.00 369 ASP A N 1
ATOM 2901 C CA . ASP A 1 369 ? -9.514 8.807 28.709 1.00 93.00 369 ASP A CA 1
ATOM 2902 C C . ASP A 1 369 ? -9.699 10.085 27.876 1.00 93.00 369 ASP A C 1
ATOM 2904 O O . ASP A 1 369 ? -9.757 11.188 28.427 1.00 93.00 369 ASP A O 1
ATOM 2908 N N . ILE A 1 370 ? -9.972 9.940 26.573 1.00 93.06 370 ILE A N 1
ATOM 2909 C CA . ILE A 1 370 ? -10.281 11.063 25.669 1.00 93.06 370 ILE A CA 1
ATOM 2910 C C . ILE A 1 370 ? -11.467 11.885 26.196 1.00 93.06 370 ILE A C 1
ATOM 2912 O O . ILE A 1 370 ? -11.421 13.119 26.246 1.00 93.06 370 ILE A O 1
ATOM 2916 N N . VAL A 1 371 ? -12.546 11.218 26.614 1.00 93.75 371 VAL A N 1
ATOM 2917 C CA . VAL A 1 371 ? -13.749 11.886 27.129 1.00 93.75 371 VAL A CA 1
ATOM 2918 C C . VAL A 1 371 ? -13.479 12.577 28.470 1.00 93.75 371 VAL A C 1
ATOM 2920 O O . VAL A 1 371 ? -13.997 13.671 28.709 1.00 93.75 371 VAL A O 1
ATOM 2923 N N . ASN A 1 372 ? -12.687 11.975 29.357 1.00 93.00 372 ASN A N 1
ATOM 2924 C CA . ASN A 1 372 ? -12.305 12.582 30.630 1.00 93.00 372 ASN A CA 1
ATOM 2925 C C . ASN A 1 372 ? -11.428 13.817 30.421 1.00 93.00 372 ASN A C 1
ATOM 2927 O O . ASN A 1 372 ? -11.671 14.845 31.059 1.00 93.00 372 ASN A O 1
ATOM 2931 N N . GLU A 1 373 ? -10.484 13.758 29.487 1.00 95.06 373 GLU A N 1
ATOM 2932 C CA . GLU A 1 373 ? -9.636 14.891 29.137 1.00 95.06 373 GLU A CA 1
ATOM 2933 C C . GLU A 1 373 ? -10.449 16.043 28.529 1.00 95.06 373 GLU A C 1
ATOM 2935 O O . GLU A 1 373 ? -10.291 17.201 28.929 1.00 95.06 373 GLU A O 1
ATOM 2940 N N . ALA A 1 374 ? -11.398 15.736 27.638 1.00 95.56 374 ALA A N 1
ATOM 2941 C CA . ALA A 1 374 ? -12.332 16.726 27.107 1.00 95.56 374 ALA A CA 1
ATOM 2942 C C . ALA A 1 374 ? -13.129 17.407 28.234 1.00 95.56 374 ALA A C 1
ATOM 2944 O O . ALA A 1 374 ? -13.182 18.637 28.300 1.00 95.56 374 ALA A O 1
ATOM 2945 N N . ARG A 1 375 ? -13.678 16.632 29.183 1.00 93.19 375 ARG A N 1
ATOM 2946 C CA . ARG A 1 375 ? -14.397 17.179 30.350 1.00 93.19 375 ARG A CA 1
ATOM 2947 C C . ARG A 1 375 ? -13.505 18.062 31.218 1.00 93.19 375 ARG A C 1
ATOM 2949 O O . ARG A 1 375 ? -13.951 19.133 31.621 1.00 93.19 375 ARG A O 1
ATOM 2956 N N . ARG A 1 376 ? -12.263 17.646 31.488 1.00 96.31 376 ARG A N 1
ATOM 2957 C CA . ARG A 1 376 ? -11.294 18.409 32.295 1.00 96.31 376 ARG A CA 1
ATOM 2958 C C . ARG A 1 376 ? -10.997 19.778 31.681 1.00 96.31 376 ARG A C 1
ATOM 2960 O O . ARG A 1 376 ? -10.846 20.752 32.410 1.00 96.31 376 ARG A O 1
ATOM 2967 N N . ARG A 1 377 ? -10.957 19.860 30.348 1.00 97.50 377 ARG A N 1
ATOM 2968 C CA . ARG A 1 377 ? -10.770 21.111 29.591 1.00 97.50 377 ARG A CA 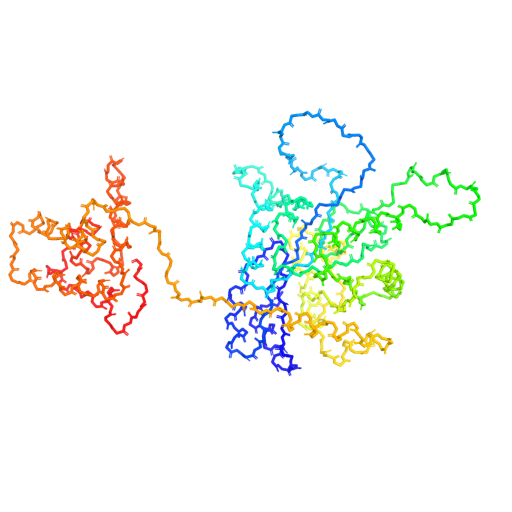1
ATOM 2969 C C . ARG A 1 377 ? -12.065 21.893 29.343 1.00 97.50 377 ARG A C 1
ATOM 2971 O O . ARG A 1 377 ? -12.019 22.939 28.705 1.00 97.50 377 ARG A O 1
ATOM 2978 N N . GLY A 1 378 ? -13.216 21.400 29.803 1.00 95.75 378 GLY A N 1
ATOM 2979 C CA . GLY A 1 378 ? -14.516 22.025 29.543 1.00 95.75 378 GLY A CA 1
ATOM 2980 C C . GLY A 1 378 ? -15.003 21.889 28.094 1.00 95.75 378 GLY A C 1
ATOM 2981 O O . GLY A 1 378 ? -15.877 22.644 27.678 1.00 95.75 378 GLY A O 1
ATOM 2982 N N . ILE A 1 379 ? -14.466 20.938 27.324 1.00 96.75 379 ILE A N 1
ATOM 2983 C CA . ILE A 1 379 ? -14.867 20.663 25.940 1.00 96.75 379 ILE A CA 1
ATOM 2984 C C . ILE A 1 379 ? -16.113 19.759 25.953 1.00 96.75 379 ILE A C 1
ATOM 2986 O O . ILE A 1 379 ? -16.063 18.646 26.490 1.00 96.75 379 ILE A O 1
ATOM 2990 N N . PRO A 1 380 ? -17.249 20.188 25.371 1.00 91.44 380 PRO A N 1
ATOM 2991 C CA . PRO A 1 380 ? -18.448 19.359 25.306 1.00 91.44 380 PRO A CA 1
ATOM 2992 C C . PRO A 1 380 ? -18.236 18.112 24.435 1.00 91.44 380 PRO A C 1
ATOM 2994 O O . PRO A 1 380 ? -17.888 18.221 23.264 1.00 91.44 380 PRO A O 1
ATOM 2997 N N . ALA A 1 381 ? -18.520 16.931 24.989 1.00 89.44 381 ALA A N 1
ATOM 2998 C CA . ALA A 1 381 ? -18.498 15.651 24.278 1.00 89.44 381 ALA A CA 1
ATOM 2999 C C . ALA A 1 381 ? -19.821 14.892 24.476 1.00 89.44 381 ALA A C 1
ATOM 3001 O O . ALA A 1 381 ? -20.408 14.914 25.568 1.00 89.44 381 ALA A O 1
ATOM 3002 N N . VAL A 1 382 ? -20.300 14.222 23.423 1.00 87.38 382 VAL A N 1
ATOM 3003 C CA . VAL A 1 382 ? -21.529 13.418 23.444 1.00 87.38 382 VAL A CA 1
ATOM 3004 C C . VAL A 1 382 ? -21.391 12.188 22.549 1.00 87.38 382 VAL A C 1
ATOM 3006 O O . VAL A 1 382 ? -20.926 12.298 21.419 1.00 87.38 382 VAL A O 1
ATOM 3009 N N . ALA A 1 383 ? -21.838 11.029 23.034 1.00 88.81 383 ALA A N 1
ATOM 3010 C CA . ALA A 1 383 ? -21.939 9.826 22.212 1.00 88.81 383 ALA A CA 1
ATOM 3011 C C . ALA A 1 383 ? -23.012 9.965 21.113 1.00 88.81 383 ALA A C 1
ATOM 3013 O O . ALA A 1 383 ? -24.067 10.590 21.304 1.00 88.81 383 ALA A O 1
ATOM 3014 N N . ARG A 1 384 ? -22.757 9.340 19.963 1.00 89.06 384 ARG A N 1
ATOM 3015 C CA . ARG A 1 384 ? -23.677 9.210 18.824 1.00 89.06 384 ARG A CA 1
ATOM 3016 C C . ARG A 1 384 ? -23.734 7.749 18.375 1.00 89.06 384 ARG A C 1
ATOM 3018 O O . ARG A 1 384 ? -22.969 6.923 18.853 1.00 89.06 384 ARG A O 1
ATOM 3025 N N . GLY A 1 385 ? -24.683 7.436 17.496 1.00 89.69 385 GLY A N 1
ATOM 3026 C CA . GLY A 1 385 ? -24.809 6.094 16.931 1.00 89.69 385 GLY A CA 1
ATOM 3027 C C . GLY A 1 385 ? -25.208 5.026 17.951 1.00 89.69 385 GLY A C 1
ATOM 3028 O O . GLY A 1 385 ? -25.883 5.296 18.950 1.00 89.69 385 GLY A O 1
ATOM 3029 N N . SER A 1 386 ? -24.825 3.785 17.661 1.00 90.75 386 SER A N 1
ATOM 3030 C CA . SER A 1 386 ? -25.188 2.609 18.451 1.00 90.75 386 SER A CA 1
ATOM 3031 C C . SER A 1 386 ? -24.506 2.575 19.821 1.00 90.75 386 SER A C 1
ATOM 3033 O O . SER A 1 386 ? -25.107 2.026 20.745 1.00 90.75 386 SER A O 1
ATOM 3035 N N . ALA A 1 387 ? -23.367 3.255 20.002 1.00 91.19 387 ALA A N 1
ATOM 3036 C CA . ALA A 1 387 ? -22.646 3.360 21.274 1.00 91.19 387 ALA A CA 1
ATOM 3037 C C . ALA A 1 387 ? -23.518 3.857 22.446 1.00 91.19 387 ALA A C 1
ATOM 3039 O O . ALA A 1 387 ? -23.276 3.499 23.601 1.00 91.19 387 ALA A O 1
ATOM 3040 N N . ALA A 1 388 ? -24.585 4.625 22.176 1.00 91.81 388 ALA A N 1
ATOM 3041 C CA . ALA A 1 388 ? -25.540 5.071 23.197 1.00 91.81 388 ALA A CA 1
ATOM 3042 C C . ALA A 1 388 ? -26.392 3.933 23.802 1.00 91.81 388 ALA A C 1
ATOM 3044 O O . ALA A 1 388 ? -27.028 4.134 24.836 1.00 91.81 388 ALA A O 1
ATOM 3045 N N . SER A 1 389 ? -26.402 2.755 23.173 1.00 92.94 389 SER A N 1
ATOM 3046 C CA . SER A 1 389 ? -27.176 1.575 23.588 1.00 92.94 389 SER A CA 1
ATOM 3047 C C . SER A 1 389 ? -26.453 0.706 24.623 1.00 92.94 389 SER A C 1
ATOM 3049 O O . SER A 1 389 ? -27.042 -0.245 25.138 1.00 92.94 389 SER A O 1
ATOM 3051 N N . SER A 1 390 ? -25.189 1.020 24.924 1.00 94.69 390 SER A N 1
ATOM 3052 C CA . SER A 1 390 ? -24.388 0.315 25.922 1.00 94.69 390 SER A CA 1
ATOM 3053 C C . SER A 1 390 ? -24.543 0.937 27.304 1.00 94.69 390 SER A C 1
ATOM 3055 O O . SER A 1 390 ? -24.478 2.152 27.503 1.00 94.69 390 SER A O 1
ATOM 3057 N N . MET A 1 391 ? -24.726 0.078 28.296 1.00 94.44 391 MET A N 1
ATOM 3058 C CA . MET A 1 391 ? -24.719 0.476 29.689 1.00 94.44 391 MET A CA 1
ATOM 3059 C C . MET A 1 391 ? -23.308 0.694 30.225 1.00 94.44 391 MET A C 1
ATOM 3061 O O . MET A 1 391 ? -23.141 1.529 31.112 1.00 94.44 391 MET A O 1
ATOM 3065 N N . VAL A 1 392 ? -22.304 0.016 29.661 1.00 95.75 392 VAL A N 1
ATOM 3066 C CA . VAL A 1 392 ? -20.891 0.315 29.926 1.00 95.75 392 VAL A CA 1
ATOM 3067 C C . VAL A 1 392 ? -20.593 1.765 29.535 1.00 95.75 392 VAL A C 1
ATOM 3069 O O . VAL A 1 392 ? -20.207 2.555 30.393 1.00 95.75 392 VAL A O 1
ATOM 3072 N N . THR A 1 393 ? -20.890 2.188 28.300 1.00 95.12 393 THR A N 1
ATOM 3073 C CA . THR A 1 393 ? -20.643 3.583 27.871 1.00 95.12 393 THR A CA 1
ATOM 3074 C C . THR A 1 393 ? -21.434 4.601 28.701 1.00 95.12 393 THR A C 1
ATOM 3076 O O . THR A 1 393 ? -20.922 5.684 28.997 1.00 95.12 393 THR A O 1
ATOM 3079 N N . TYR A 1 394 ? -22.660 4.272 29.122 1.00 94.62 394 TYR A N 1
ATOM 3080 C CA . TYR A 1 394 ? -23.456 5.108 30.027 1.00 94.62 394 TYR A CA 1
ATOM 3081 C C . TYR A 1 394 ? -22.840 5.215 31.434 1.00 94.62 394 TYR A C 1
ATOM 3083 O O . TYR A 1 394 ? -22.744 6.317 31.986 1.00 94.62 394 TYR A O 1
ATOM 3091 N N . GLY A 1 395 ? -22.381 4.095 31.999 1.00 93.44 395 GLY A N 1
ATOM 3092 C CA . GLY A 1 395 ? -21.723 4.029 33.306 1.00 93.44 395 GLY A CA 1
ATOM 3093 C C . GLY A 1 395 ? -20.435 4.850 33.336 1.00 93.44 395 GLY A C 1
ATOM 3094 O O . GLY A 1 395 ? -20.274 5.716 34.193 1.00 93.44 395 GLY A O 1
ATOM 3095 N N . LEU A 1 396 ? -19.585 4.689 32.320 1.00 93.94 396 LEU A N 1
ATOM 3096 C CA . LEU A 1 396 ? -18.364 5.484 32.115 1.00 93.94 396 LEU A CA 1
ATOM 3097 C C . LEU A 1 396 ? -18.657 6.967 31.787 1.00 93.94 396 LEU A C 1
ATOM 3099 O O . LEU A 1 396 ? -17.787 7.844 31.787 1.00 93.94 396 LEU A O 1
ATOM 3103 N N . GLY A 1 397 ? -19.920 7.275 31.490 1.00 91.31 397 GLY A N 1
ATOM 3104 C CA . GLY A 1 397 ? -20.411 8.598 31.133 1.00 91.31 397 GLY A CA 1
ATOM 3105 C C . GLY A 1 397 ? -20.057 9.058 29.722 1.00 91.31 397 GLY A C 1
ATOM 3106 O O . GLY A 1 397 ? -20.277 10.232 29.411 1.00 91.31 397 GLY A O 1
ATOM 3107 N N . ILE A 1 398 ? -19.495 8.180 28.893 1.00 93.56 398 ILE A N 1
ATOM 3108 C CA . ILE A 1 398 ? -19.280 8.414 27.459 1.00 93.56 398 ILE A CA 1
ATOM 3109 C C . ILE A 1 398 ? -20.637 8.734 26.812 1.00 93.56 398 ILE A C 1
ATOM 3111 O O . ILE A 1 398 ? -20.807 9.764 26.157 1.00 93.56 398 ILE A O 1
ATOM 3115 N N . SER A 1 399 ? -21.645 7.906 27.102 1.00 92.75 399 SER A N 1
ATOM 3116 C CA . SER A 1 399 ? -23.045 8.188 26.792 1.00 92.75 399 SER A CA 1
ATOM 3117 C C . SER A 1 399 ? -23.737 8.903 27.954 1.00 92.75 399 SER A C 1
ATOM 3119 O O . SER A 1 399 ? -23.479 8.645 29.131 1.00 92.75 399 SER A O 1
ATOM 3121 N N . ARG A 1 400 ? -24.675 9.796 27.621 1.00 89.62 400 ARG A N 1
ATOM 3122 C CA . ARG A 1 400 ? -25.609 10.409 28.584 1.00 89.62 400 ARG A CA 1
ATOM 3123 C C . ARG A 1 400 ? -26.998 9.764 28.555 1.00 89.62 400 ARG A C 1
ATOM 3125 O O . ARG A 1 400 ? -27.848 10.126 29.366 1.00 89.62 400 ARG A O 1
ATOM 3132 N N . VAL A 1 401 ? -27.236 8.833 27.632 1.00 90.88 401 VAL A N 1
ATOM 3133 C CA . VAL A 1 401 ? -28.527 8.168 27.433 1.00 90.88 401 VAL A CA 1
ATOM 3134 C C . VAL A 1 401 ? -28.543 6.869 28.229 1.00 90.88 401 VAL A C 1
ATOM 3136 O O . VAL A 1 401 ? -27.664 6.034 28.057 1.00 90.88 401 VAL A O 1
ATOM 3139 N N . CYS A 1 402 ? -29.536 6.710 29.106 1.00 92.38 402 CYS A N 1
ATOM 3140 C CA . CYS A 1 402 ? -29.722 5.486 29.883 1.00 92.38 402 CYS A CA 1
ATOM 3141 C C . CYS A 1 402 ? -30.369 4.399 29.003 1.00 92.38 402 CYS A C 1
ATOM 3143 O O . CYS A 1 402 ? -31.531 4.570 28.620 1.00 92.38 402 CYS A O 1
ATOM 3145 N N . PRO A 1 403 ? -29.676 3.289 28.692 1.00 93.25 403 PRO A N 1
ATOM 3146 C CA . PRO A 1 403 ? -30.194 2.288 27.763 1.00 93.25 403 PRO A CA 1
ATOM 3147 C C . PRO A 1 403 ? -31.404 1.534 28.319 1.00 93.25 403 PRO A C 1
ATOM 3149 O O . PRO A 1 403 ? -32.337 1.275 27.568 1.00 93.25 403 PRO A O 1
ATOM 3152 N N . LEU A 1 404 ? -31.447 1.253 29.628 1.00 91.81 404 LEU A N 1
ATOM 3153 C CA . LEU A 1 404 ? -32.585 0.565 30.252 1.00 91.81 404 LEU A CA 1
ATOM 3154 C C . LEU A 1 404 ? -33.859 1.415 30.209 1.00 91.81 404 LEU A C 1
ATOM 3156 O O . LEU A 1 404 ? -34.920 0.923 29.842 1.00 91.81 404 LEU A O 1
ATOM 3160 N N . ARG A 1 405 ? -33.746 2.717 30.505 1.00 91.38 405 ARG A N 1
ATOM 3161 C CA . ARG A 1 405 ? -34.891 3.641 30.491 1.00 91.38 405 ARG A CA 1
ATOM 3162 C C . ARG A 1 405 ? -35.559 3.729 29.118 1.00 91.38 405 ARG A C 1
ATOM 3164 O O . ARG A 1 405 ? -36.768 3.920 29.049 1.00 91.38 405 ARG A O 1
ATOM 3171 N N . TRP A 1 406 ? -34.770 3.643 28.049 1.00 92.56 406 TRP A N 1
ATOM 3172 C CA . TRP A 1 406 ? -35.236 3.819 26.671 1.00 92.56 406 TRP A CA 1
ATOM 3173 C C . TRP A 1 406 ? -35.335 2.506 25.884 1.00 92.56 406 TRP A C 1
ATOM 3175 O O . TRP A 1 406 ? -35.596 2.547 24.686 1.00 92.56 406 TRP A O 1
ATOM 3185 N N . GLY A 1 407 ? -35.127 1.354 26.531 1.00 92.00 407 GLY A N 1
ATOM 3186 C CA . GLY A 1 407 ? -35.205 0.042 25.882 1.00 92.00 407 GLY A CA 1
ATOM 3187 C C . GLY A 1 407 ? -34.182 -0.157 24.758 1.00 92.00 407 GLY A C 1
ATOM 3188 O O . GLY A 1 407 ? -34.502 -0.763 23.739 1.00 92.00 407 GLY A O 1
ATOM 3189 N N . LEU A 1 408 ? -32.966 0.381 24.902 1.00 93.75 408 LEU A N 1
ATOM 3190 C CA . LEU A 1 408 ? -31.925 0.273 23.877 1.00 93.75 408 LEU A CA 1
ATOM 3191 C C . LEU A 1 408 ? -31.198 -1.080 23.942 1.00 93.75 408 LEU A C 1
ATOM 3193 O O . LEU A 1 408 ? -30.789 -1.553 25.006 1.00 93.75 408 LEU A O 1
ATOM 3197 N N . TYR A 1 409 ? -30.990 -1.686 22.774 1.00 91.12 409 TYR A N 1
ATOM 3198 C CA . TYR A 1 409 ? -30.368 -3.003 22.6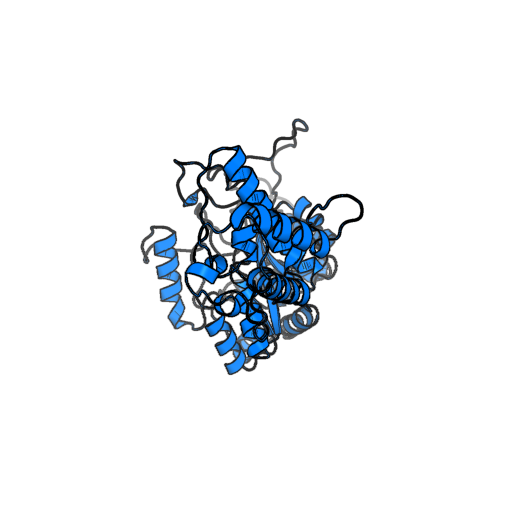28 1.00 91.12 409 TYR A CA 1
ATOM 3199 C C . TYR A 1 409 ? -28.858 -2.880 22.403 1.00 91.12 409 TYR A C 1
ATOM 3201 O O . TYR A 1 409 ? -28.415 -2.230 21.458 1.00 91.12 409 TYR A O 1
ATOM 3209 N N . PHE A 1 410 ? -28.064 -3.533 23.250 1.00 90.94 410 PHE A N 1
ATOM 3210 C CA . PHE A 1 410 ? -26.601 -3.543 23.181 1.00 90.94 410 PHE A CA 1
ATOM 3211 C C . PHE A 1 410 ? -26.128 -4.281 21.936 1.00 90.94 410 PHE A C 1
ATOM 3213 O O . PHE A 1 410 ? -25.148 -3.898 21.322 1.00 90.94 410 PHE A O 1
ATOM 3220 N N . GLU A 1 411 ? -26.897 -5.271 21.508 1.00 90.12 411 GLU A N 1
ATOM 3221 C CA . GLU A 1 411 ? -26.655 -6.118 20.350 1.00 90.12 411 GLU A CA 1
ATOM 3222 C C . GLU A 1 411 ? -26.689 -5.324 19.028 1.00 90.12 411 GLU A C 1
ATOM 3224 O O . GLU A 1 411 ? -26.174 -5.782 18.010 1.00 90.12 411 GLU A O 1
ATOM 3229 N N . ARG A 1 412 ? -27.262 -4.107 19.040 1.00 88.38 412 ARG A N 1
ATOM 3230 C CA . ARG A 1 412 ? -27.169 -3.137 17.936 1.00 88.38 412 ARG A CA 1
ATOM 3231 C C . ARG A 1 412 ? -25.803 -2.441 17.881 1.00 88.38 412 ARG A C 1
ATOM 3233 O O . ARG A 1 412 ? -25.429 -1.928 16.832 1.00 88.38 412 ARG A O 1
ATOM 3240 N N . PHE A 1 413 ? -25.108 -2.359 19.010 1.00 89.00 413 PHE A N 1
ATOM 3241 C CA . PHE A 1 413 ? -23.768 -1.792 19.126 1.00 89.00 413 PHE A CA 1
ATOM 3242 C C . PHE A 1 413 ? -22.694 -2.856 18.943 1.00 89.00 413 PHE A C 1
ATOM 3244 O O . PHE A 1 413 ? -21.874 -2.736 18.045 1.00 89.00 413 PHE A O 1
ATOM 3251 N N . LEU A 1 414 ? -22.741 -3.906 19.759 1.00 87.62 414 LEU A N 1
ATOM 3252 C CA . LEU A 1 414 ? -21.803 -5.018 19.740 1.00 87.62 414 LEU A CA 1
ATOM 3253 C C . LEU A 1 414 ? -22.590 -6.320 19.761 1.00 87.62 414 LEU A C 1
ATOM 3255 O O . LEU A 1 414 ? -23.302 -6.620 20.720 1.00 87.62 414 LEU A O 1
ATOM 3259 N N . ASN A 1 415 ? -22.468 -7.093 18.687 1.00 83.44 415 ASN A N 1
ATOM 3260 C CA . ASN A 1 415 ? -23.154 -8.367 18.545 1.00 83.44 415 ASN A CA 1
ATOM 3261 C C . ASN A 1 415 ? -22.174 -9.516 18.803 1.00 83.44 415 ASN A C 1
ATOM 3263 O O . ASN A 1 415 ? -21.102 -9.576 18.218 1.00 83.44 415 ASN A O 1
ATOM 3267 N N . GLU A 1 416 ? -22.552 -10.480 19.638 1.00 77.44 416 GLU A N 1
ATOM 3268 C CA . GLU A 1 416 ? -21.717 -11.652 19.930 1.00 77.44 416 GLU A CA 1
ATOM 3269 C C . GLU A 1 416 ? -21.392 -12.521 18.708 1.00 77.44 416 GLU A C 1
ATOM 3271 O O . GLU A 1 416 ? -20.408 -13.262 18.735 1.00 77.44 416 GLU A O 1
ATOM 3276 N N . GLN A 1 417 ? -22.227 -12.455 17.667 1.00 77.31 417 GLN A N 1
ATOM 3277 C CA . GLN A 1 417 ? -22.094 -13.224 16.430 1.00 77.31 417 GLN A CA 1
ATOM 3278 C C . GLN A 1 417 ? -21.386 -12.449 15.310 1.00 77.31 417 GLN A C 1
ATOM 3280 O O . GLN A 1 417 ? -21.069 -13.043 14.282 1.00 77.31 417 GLN A O 1
ATOM 3285 N N . ARG A 1 418 ? -21.145 -11.140 15.483 1.00 69.06 418 ARG A N 1
ATOM 3286 C CA . ARG A 1 418 ? -20.436 -10.303 14.505 1.00 69.06 418 ARG A CA 1
ATOM 3287 C C . ARG A 1 418 ? -19.219 -9.674 15.168 1.00 69.06 418 ARG A C 1
ATOM 3289 O O . ARG A 1 418 ? -19.365 -8.849 16.058 1.00 69.06 418 ARG A O 1
ATOM 3296 N N . GLY A 1 419 ? -18.030 -10.056 14.716 1.00 63.94 419 GLY A N 1
ATOM 3297 C CA . GLY A 1 419 ? -16.756 -9.517 15.202 1.00 63.94 419 GLY A CA 1
ATOM 3298 C C . GLY A 1 419 ? -16.395 -8.150 14.636 1.00 63.94 419 GLY A C 1
ATOM 3299 O O . GLY A 1 419 ? -15.216 -7.880 14.429 1.00 63.94 419 GLY A O 1
ATOM 3300 N N . ASP A 1 420 ? -17.392 -7.324 14.327 1.00 69.00 420 ASP A N 1
ATOM 3301 C CA . ASP A 1 420 ? -17.159 -5.993 13.782 1.00 69.00 420 ASP A CA 1
ATOM 3302 C C . ASP A 1 420 ? -16.615 -5.086 14.894 1.00 69.00 420 ASP A C 1
ATOM 3304 O O . ASP A 1 420 ? -17.108 -5.100 16.027 1.00 69.00 420 ASP A O 1
ATOM 3308 N N . CYS A 1 421 ? -15.588 -4.294 14.579 1.00 73.56 421 CYS A N 1
ATOM 3309 C CA . CYS A 1 421 ? -15.070 -3.301 15.514 1.00 73.56 421 CYS A CA 1
ATOM 3310 C C . CYS A 1 421 ? -16.155 -2.246 15.786 1.00 73.56 421 CYS A C 1
ATOM 3312 O O . CYS A 1 421 ? -16.744 -1.739 14.827 1.00 73.56 421 CYS A O 1
ATOM 3314 N N . PRO A 1 422 ? -16.427 -1.902 17.057 1.00 81.88 422 PRO A N 1
ATOM 3315 C CA . PRO A 1 422 ? -17.340 -0.814 17.374 1.00 81.88 422 PRO A CA 1
ATOM 3316 C C . PRO A 1 422 ? -16.742 0.535 16.949 1.00 81.88 422 PRO A C 1
ATOM 3318 O O . PRO A 1 422 ? -15.519 0.697 16.951 1.00 81.88 422 PRO A O 1
ATOM 3321 N N . ASP A 1 423 ? -17.626 1.482 16.627 1.00 81.25 423 ASP A N 1
ATOM 3322 C CA . ASP A 1 423 ? -17.315 2.885 16.309 1.00 81.25 423 ASP A CA 1
ATOM 3323 C C . ASP A 1 423 ? -17.834 3.829 17.406 1.00 81.25 423 ASP A C 1
ATOM 3325 O O . ASP A 1 423 ? -19.004 3.647 17.847 1.00 81.25 423 ASP A O 1
#

Secondary structure (DSSP, 8-state):
---HHHHHHHHHHTT-SEEEEEEES--TTHHHHHHHHHHTT-EEEEEEEEEEEE----S-------------TT-TT-EEEEEEEEESSHHHHHHHHHHHHHHHTTTTS--TTS-GGG-PPPPBPHHHHHHT-TTEEEEEEPPB----------SS-BPPPP-TTSSSS--SSS----HHHHHHHHHHHHHHHHHGGGEEEEE---STTHHHHHHHHHHHHHHHT--EEE-----BSSGGGHHHHHHHHHHHHT--TTT--TTSS--TT-B---HHHHHHH-TT-HHHHHHHHHHHHH-------S---PPPPP--TT--HHHHHHHHHHHHHHHHHSS--HHHHHHHHHHHHHHHHTT-HHHHHHHHHHHHHHHHTT------GGGGG-HHHHHTTS--S-TTTTT--GGGTS-TT--PPP-

Radius of gyration: 28.63 Å; Cα contacts (8 Å, |Δi|>4): 572; chains: 1; bounding box: 78×46×75 Å